Protein AF-A2FAK1-F1 (afdb_monomer)

Sequence (398 aa):
MYSIVTTWLQRSRELENILRLFNIGQYENVYQNITFQIQNNGYANTSINHIYIRAKAALETSHSRDAIADLTYIMNNNTKFDQKYIRALRAQAYLNIGDVQNATNDAYLAKLPLSFFKSVKKAICLLSLNSHDQFTIERLLKICPESTQALMAAAIYFRKQNNPRMFYRYARGALEYEPYNANIVTELVNFHVCNEEFDEARKLLINSHMNTSENVSDAMIEDFDPQVCYESDKLVQNYEVDKMIQMKEQGYVDEAFLGLTELARKGNPRAFYERAKLFLESNCEECAKSDLKRSKGFNDSNIIISQLKMKTPCQILELASKCSRSSALNAFRKLAREWHPDRFHTPLAKYIAEKKMRKINKAMEEIDLEPFDSLFGNGEDSWLVDEDGAHIMRIQIF

pLDDT: mean 87.21, std 15.67, range [30.09, 98.56]

Radius of gyration: 37.9 Å; Cα contacts (8 Å, |Δi|>4): 441; chains: 1; bounding box: 107×45×95 Å

Secondary structure (DSSP, 8-state):
-HHHHHHHHHHHHHHHHHHHHHHTT-HHHHHHHHHHHHHHH-GGGS-HHHHHHHHHHHHHTT-HHHHHHHHHHHHHH-SSS-HHHHHHHHHHHHHHTT-HHHHHHHHHHHT--HHHHHHHHHHHHHHT-S---HHHHHHHHHH-TT-HHHHHHHHHHHHHTT-HHHHHHHHHHHHHH-TT-HHHHHHHHHHHHTTT-HHHHHHHHHHTT----HHHHHHHHHT--GGG-TTHHHHHHHHHHHHHHHHHHTT-HHHHHHHHHHHHHTT-HHHHHHHHHHHHHTT-HHHHHHHHTT-TT-THHHHHHHHSPPPPHHHHTTS-SS--HHHHHHHHHHHHHHS-GGG--SHHHHHHHHHHHHHHHHHHHHHHTS-STTT--S--------TT----------

Nearest PDB structures (foldseek):
  7y4i-assembly1_B  TM=2.564E-01  e=5.927E-03  Arabidopsis thaliana
  8dth-assembly1_A  TM=2.763E-01  e=3.456E-02  Arabidopsis thaliana
  5bnw-assembly1_A  TM=3.246E-01  e=4.419E-02  Homo sapiens
  8h6e-assembly1_4G  TM=1.969E-01  e=1.641E-01  Homo sapiens
  8h6j-assembly1_4G  TM=2.175E-01  e=2.374E-01  Homo sapiens

Structure (mmCIF, N/CA/C/O backbone):
data_AF-A2FAK1-F1
#
_entry.id   AF-A2FAK1-F1
#
loop_
_atom_site.group_PDB
_atom_site.id
_atom_site.type_symbol
_atom_site.label_atom_id
_atom_site.label_alt_id
_atom_site.label_comp_id
_atom_site.label_asym_id
_atom_site.label_entity_id
_atom_site.label_seq_id
_atom_site.pdbx_PDB_ins_code
_atom_site.Cartn_x
_atom_site.Cartn_y
_atom_site.Cartn_z
_atom_site.occupancy
_atom_site.B_iso_or_equiv
_atom_site.auth_seq_id
_atom_site.auth_comp_id
_atom_site.auth_asym_id
_atom_site.auth_atom_id
_atom_site.pdbx_PDB_model_num
ATOM 1 N N . MET A 1 1 ? 51.914 -12.399 -25.451 1.00 68.12 1 MET A N 1
ATOM 2 C CA . MET A 1 1 ? 51.028 -13.025 -26.461 1.00 68.12 1 MET A CA 1
ATOM 3 C C . MET A 1 1 ? 50.038 -14.009 -25.826 1.00 68.12 1 MET A C 1
ATOM 5 O O . MET A 1 1 ? 48.848 -13.816 -26.021 1.00 68.12 1 MET A O 1
ATOM 9 N N . TYR A 1 2 ? 50.476 -14.959 -24.983 1.00 73.00 2 TYR A N 1
ATOM 10 C CA . TYR A 1 2 ? 49.582 -15.901 -24.272 1.00 73.00 2 TYR A CA 1
ATOM 11 C C . TYR A 1 2 ? 48.443 -15.239 -23.464 1.00 73.00 2 TYR A C 1
ATOM 13 O O . TYR A 1 2 ? 47.291 -15.612 -23.646 1.00 73.00 2 TYR A O 1
ATOM 21 N N . SER A 1 3 ? 48.729 -14.205 -22.661 1.00 77.62 3 SER A N 1
ATOM 22 C CA . SER A 1 3 ? 47.716 -13.499 -21.840 1.00 77.62 3 SER A CA 1
ATOM 23 C C . SER A 1 3 ? 46.600 -12.813 -22.659 1.00 77.62 3 SER A C 1
ATOM 25 O O . SER A 1 3 ? 45.439 -12.770 -22.251 1.00 77.62 3 SER A O 1
ATOM 27 N N . ILE A 1 4 ? 46.911 -12.332 -23.867 1.00 77.06 4 ILE A N 1
ATOM 28 C CA . ILE A 1 4 ? 45.927 -11.675 -24.744 1.00 77.06 4 ILE A CA 1
ATOM 29 C C . ILE A 1 4 ? 44.977 -12.716 -25.354 1.00 77.06 4 ILE A C 1
ATOM 31 O O . ILE A 1 4 ? 43.766 -12.503 -25.400 1.00 77.06 4 ILE A O 1
ATOM 35 N N . VAL A 1 5 ? 45.513 -13.868 -25.772 1.00 73.56 5 VAL A N 1
ATOM 36 C CA . VAL A 1 5 ? 44.729 -14.961 -26.369 1.00 73.56 5 VAL A CA 1
ATOM 37 C C . VAL A 1 5 ? 43.803 -15.607 -25.336 1.00 73.56 5 VAL A C 1
ATOM 39 O O . VAL A 1 5 ? 42.637 -15.858 -25.640 1.00 73.56 5 VAL A O 1
ATOM 42 N N . THR A 1 6 ? 44.270 -15.811 -24.099 1.00 77.31 6 THR A N 1
ATOM 43 C CA . THR A 1 6 ? 43.429 -16.351 -23.018 1.00 77.31 6 THR A CA 1
ATOM 44 C C . THR A 1 6 ? 42.284 -15.405 -22.666 1.00 77.31 6 THR A C 1
ATOM 46 O O . THR A 1 6 ? 41.150 -15.854 -22.523 1.00 77.31 6 THR A O 1
ATOM 49 N N . THR A 1 7 ? 42.545 -14.094 -22.621 1.00 77.50 7 THR A N 1
ATOM 50 C CA . THR A 1 7 ? 41.518 -13.076 -22.339 1.00 77.50 7 THR A CA 1
ATOM 51 C C . THR A 1 7 ? 40.454 -13.021 -23.440 1.00 77.50 7 THR A C 1
ATOM 53 O O . THR A 1 7 ? 39.262 -12.902 -23.156 1.00 77.50 7 THR A O 1
ATOM 56 N N . TRP A 1 8 ? 40.856 -13.142 -24.708 1.00 74.69 8 TRP A N 1
ATOM 57 C CA . TRP A 1 8 ? 39.917 -13.151 -25.832 1.00 74.69 8 TRP A CA 1
ATOM 58 C C . TRP A 1 8 ? 39.036 -14.409 -25.846 1.00 74.69 8 TRP A C 1
ATOM 60 O O . TRP A 1 8 ? 37.815 -14.303 -25.965 1.00 74.69 8 TRP A O 1
ATOM 70 N N . LEU A 1 9 ? 39.632 -15.593 -25.654 1.00 76.25 9 LEU A N 1
ATOM 71 C CA . LEU A 1 9 ? 38.893 -16.860 -25.589 1.00 76.25 9 LEU A CA 1
ATOM 72 C C . LEU A 1 9 ? 37.902 -16.888 -24.422 1.00 76.25 9 LEU A C 1
ATOM 74 O O . LEU A 1 9 ? 36.781 -17.372 -24.579 1.00 76.25 9 LEU A O 1
ATOM 78 N N . GLN A 1 10 ? 38.292 -16.341 -23.269 1.00 83.12 10 GLN A N 1
ATOM 79 C CA . GLN A 1 10 ? 37.410 -16.235 -22.113 1.00 83.12 10 GLN A CA 1
ATOM 80 C C . GLN A 1 10 ? 36.200 -15.337 -22.410 1.00 83.12 10 GLN A C 1
ATOM 82 O O . GLN A 1 10 ? 35.065 -15.770 -22.221 1.00 83.12 10 GLN A O 1
ATOM 87 N N . ARG A 1 11 ? 36.420 -14.146 -22.985 1.00 82.25 11 ARG A N 1
ATOM 88 C CA . ARG A 1 11 ? 35.334 -13.230 -23.380 1.00 82.25 11 ARG A CA 1
ATOM 89 C C . ARG A 1 11 ? 34.383 -13.838 -24.414 1.00 82.25 11 ARG A C 1
ATOM 91 O O . ARG A 1 11 ? 33.184 -13.573 -24.374 1.00 82.25 11 ARG A O 1
ATOM 98 N N . SER A 1 12 ? 34.898 -14.656 -25.333 1.00 84.31 12 SER A N 1
ATOM 99 C CA . SER A 1 12 ? 34.063 -15.361 -26.313 1.00 84.31 12 SER A CA 1
ATOM 100 C C . SER A 1 12 ? 33.145 -16.389 -25.647 1.00 84.31 12 SER A C 1
ATOM 102 O O . SER A 1 12 ? 31.968 -16.461 -25.990 1.00 84.31 12 SER A O 1
ATOM 104 N N . ARG A 1 13 ? 33.660 -17.158 -24.677 1.00 90.75 13 ARG A N 1
ATOM 105 C CA . ARG A 1 13 ? 32.866 -18.147 -23.927 1.00 90.75 13 ARG A CA 1
ATOM 106 C C . ARG A 1 13 ? 31.824 -17.493 -23.024 1.00 90.75 13 ARG A C 1
ATOM 108 O O . ARG A 1 13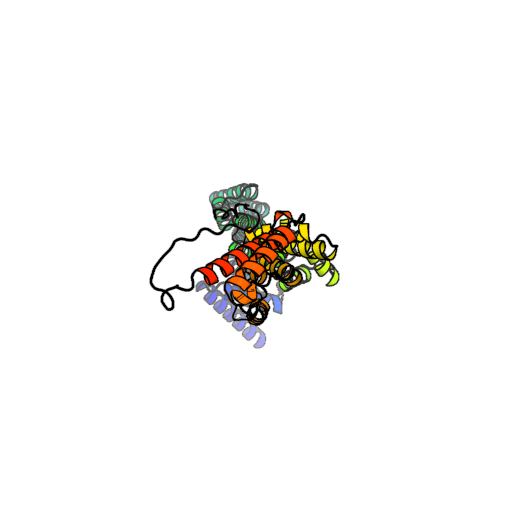 ? 30.713 -17.997 -22.911 1.00 90.75 13 ARG A O 1
ATOM 115 N N . GLU A 1 14 ? 32.166 -16.372 -22.394 1.00 92.12 14 GLU A N 1
ATOM 116 C CA . GLU A 1 14 ? 31.226 -15.603 -21.568 1.00 92.12 14 GLU A CA 1
ATOM 117 C C . GLU A 1 14 ? 30.035 -15.105 -22.395 1.00 92.12 14 GLU A C 1
ATOM 119 O O . GLU A 1 14 ? 28.887 -15.319 -22.001 1.00 92.12 14 GLU A O 1
ATOM 124 N N . LEU A 1 15 ? 30.289 -14.536 -23.580 1.00 92.19 15 LEU A N 1
ATOM 125 C CA . LEU A 1 15 ? 29.224 -14.096 -24.483 1.00 92.19 15 LEU A CA 1
ATOM 126 C C . LEU A 1 15 ? 28.342 -15.266 -24.947 1.00 92.19 15 LEU A C 1
ATOM 128 O O . LEU A 1 15 ? 27.122 -15.129 -24.998 1.00 92.19 15 LEU A O 1
ATOM 132 N N . GLU A 1 16 ? 28.937 -16.416 -25.267 1.00 94.62 16 GLU A N 1
ATOM 133 C CA . GLU A 1 16 ? 28.199 -17.616 -25.675 1.00 94.62 16 GLU A CA 1
ATOM 134 C C . GLU A 1 16 ? 27.294 -18.141 -24.550 1.00 94.62 16 GLU A C 1
ATOM 136 O O . GLU A 1 16 ? 26.124 -18.447 -24.785 1.00 94.62 16 GLU A O 1
ATOM 141 N N . ASN A 1 17 ? 27.792 -18.162 -23.311 1.00 95.62 17 ASN A N 1
ATOM 142 C CA . ASN A 1 17 ? 26.999 -18.531 -22.140 1.00 95.62 17 ASN A CA 1
ATOM 143 C C . ASN A 1 17 ? 25.834 -17.560 -21.911 1.00 95.62 17 ASN A C 1
ATOM 145 O O . ASN A 1 17 ? 24.709 -17.998 -21.675 1.00 95.62 17 ASN A O 1
ATOM 149 N N . ILE A 1 18 ? 26.076 -16.253 -22.026 1.00 96.75 18 ILE A N 1
ATOM 150 C CA . ILE A 1 18 ? 25.037 -15.224 -21.898 1.00 96.75 18 ILE A CA 1
ATOM 151 C C . ILE A 1 18 ? 23.968 -15.385 -22.982 1.00 96.75 18 ILE A C 1
ATOM 153 O O . ILE A 1 18 ? 22.776 -15.364 -22.679 1.00 96.75 18 ILE A O 1
ATOM 157 N N . LEU A 1 19 ? 24.372 -15.599 -24.237 1.00 96.94 19 LEU A N 1
ATOM 158 C CA . LEU A 1 19 ? 23.443 -15.840 -25.341 1.00 96.94 19 LEU A CA 1
ATOM 159 C C . LEU A 1 19 ? 22.645 -17.129 -25.138 1.00 96.94 19 LEU A C 1
ATOM 161 O O . LEU A 1 19 ? 21.451 -17.163 -25.428 1.00 96.94 19 LEU A O 1
ATOM 165 N N . ARG A 1 20 ? 23.272 -18.177 -24.596 1.00 97.44 20 ARG A N 1
ATOM 166 C CA . ARG A 1 20 ? 22.578 -19.414 -24.234 1.00 97.44 20 ARG A CA 1
ATOM 167 C C . ARG A 1 20 ? 21.503 -19.155 -23.182 1.00 97.44 20 ARG A C 1
ATOM 169 O O . ARG A 1 20 ? 20.377 -19.593 -23.389 1.00 97.44 20 ARG A O 1
ATOM 176 N N . LEU A 1 21 ? 21.828 -18.439 -22.101 1.00 97.69 21 LEU A N 1
ATOM 177 C CA . LEU A 1 21 ? 20.867 -18.060 -21.055 1.00 97.69 21 LEU A CA 1
ATOM 178 C C . LEU A 1 21 ? 19.718 -17.213 -21.621 1.00 97.69 21 LEU A C 1
ATOM 180 O O . LEU A 1 21 ? 18.555 -17.455 -21.305 1.00 97.69 21 LEU A O 1
ATOM 184 N N . PHE A 1 22 ? 20.037 -16.271 -22.509 1.00 97.62 22 PHE A N 1
ATOM 185 C CA . PHE A 1 22 ? 19.045 -15.432 -23.175 1.00 97.62 22 PHE A CA 1
ATOM 186 C C . PHE A 1 22 ? 18.087 -16.268 -24.034 1.00 97.62 22 PHE A C 1
ATOM 188 O O . PHE A 1 22 ? 16.873 -16.127 -23.931 1.00 97.62 22 PHE A O 1
ATOM 195 N N . ASN A 1 23 ? 18.616 -17.196 -24.835 1.00 97.38 23 ASN A N 1
ATOM 196 C CA . ASN A 1 23 ? 17.819 -18.031 -25.737 1.00 97.38 23 ASN A CA 1
ATOM 197 C C . ASN A 1 23 ? 16.907 -19.031 -25.007 1.00 97.38 23 ASN A C 1
ATOM 199 O O . ASN A 1 23 ? 15.889 -19.429 -25.564 1.00 97.38 23 ASN A O 1
ATOM 203 N N . ILE A 1 24 ? 17.244 -19.433 -23.775 1.00 97.81 24 ILE A N 1
ATOM 204 C CA . ILE A 1 24 ? 16.367 -20.266 -22.930 1.00 97.81 24 ILE A CA 1
ATOM 205 C C . ILE A 1 24 ? 15.381 -19.438 -22.086 1.00 97.81 24 ILE A C 1
ATOM 207 O O . ILE A 1 24 ? 14.709 -19.994 -21.220 1.00 97.81 24 ILE A O 1
ATOM 211 N N . GLY A 1 25 ? 15.304 -18.121 -22.306 1.00 97.38 25 GLY A N 1
ATOM 212 C CA . GLY A 1 25 ? 14.372 -17.228 -21.616 1.00 97.38 25 GLY A CA 1
ATOM 213 C C . 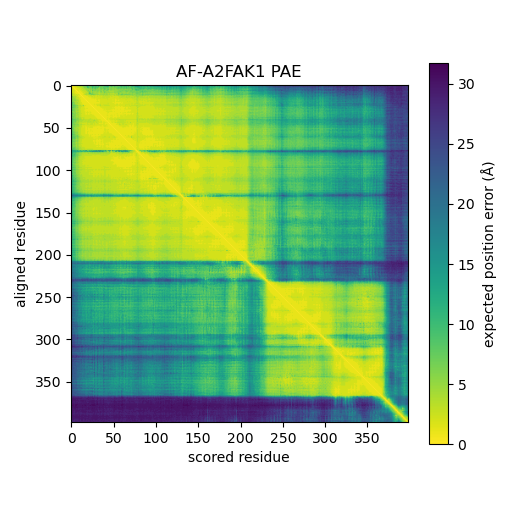GLY A 1 25 ? 14.768 -16.862 -20.184 1.00 97.38 25 GLY A C 1
ATOM 214 O O . GLY A 1 25 ? 13.944 -16.331 -19.444 1.00 97.38 25 GLY A O 1
ATOM 215 N N . GLN A 1 26 ? 16.013 -17.112 -19.761 1.00 97.81 26 GLN A N 1
ATOM 216 C CA . GLN A 1 26 ? 16.502 -16.707 -18.436 1.00 97.81 26 GLN A CA 1
ATOM 217 C C . GLN A 1 26 ? 16.946 -15.237 -18.429 1.00 97.81 26 GLN A C 1
ATOM 219 O O . GLN A 1 26 ? 18.097 -14.916 -18.128 1.00 97.81 26 GLN A O 1
ATOM 224 N N . TYR A 1 27 ? 16.027 -14.336 -18.780 1.00 98.12 27 TYR A N 1
ATOM 225 C CA . TYR A 1 27 ? 16.317 -12.912 -18.952 1.00 98.12 27 TYR A CA 1
ATOM 226 C C . TYR A 1 27 ? 16.813 -12.247 -17.666 1.00 98.12 27 TYR A C 1
ATOM 228 O O . TYR A 1 27 ? 17.760 -11.472 -17.726 1.00 98.12 27 TYR A O 1
ATOM 236 N N . GLU A 1 28 ? 16.267 -12.611 -16.504 1.00 97.75 28 GLU A N 1
ATOM 237 C CA . GLU A 1 28 ? 16.683 -12.031 -15.219 1.00 97.75 28 GLU A CA 1
ATOM 238 C C . GLU A 1 28 ? 18.139 -12.377 -14.878 1.00 97.75 28 GLU A C 1
ATOM 240 O O . GLU A 1 28 ? 18.936 -11.499 -14.559 1.00 97.75 28 GLU A O 1
ATOM 245 N N . ASN A 1 29 ? 18.540 -13.638 -15.072 1.00 97.25 29 ASN A N 1
ATOM 246 C CA . ASN A 1 29 ? 19.929 -14.060 -14.871 1.00 97.25 29 ASN A CA 1
ATOM 247 C C . ASN A 1 29 ? 20.877 -13.345 -15.842 1.00 97.25 29 ASN A C 1
ATOM 249 O O . ASN A 1 29 ? 21.994 -12.982 -15.478 1.00 97.25 29 ASN A O 1
ATOM 253 N N . VAL A 1 30 ? 20.450 -13.141 -17.093 1.00 98.25 30 VAL A N 1
ATOM 254 C CA . VAL A 1 30 ? 21.226 -12.380 -18.081 1.00 98.25 30 VAL A CA 1
ATOM 255 C C . VAL A 1 30 ? 21.376 -10.924 -17.648 1.00 98.25 30 VAL A C 1
ATOM 257 O O . VAL A 1 30 ? 22.490 -10.398 -17.660 1.00 98.25 30 VAL A O 1
ATOM 260 N N . TYR A 1 31 ? 20.274 -10.293 -17.244 1.00 98.19 31 TYR A N 1
ATOM 261 C CA . TYR A 1 31 ? 20.242 -8.915 -16.779 1.00 98.19 31 TYR A CA 1
ATOM 262 C C . TYR A 1 31 ? 21.195 -8.710 -15.593 1.00 98.19 31 TYR A C 1
ATOM 264 O O . TYR A 1 31 ? 22.103 -7.881 -15.675 1.00 98.19 31 TYR A O 1
ATOM 272 N N . GLN A 1 32 ? 21.075 -9.531 -14.547 1.00 97.38 32 GLN A N 1
ATOM 273 C CA . GLN A 1 32 ? 21.908 -9.448 -13.343 1.00 97.38 32 GLN A CA 1
ATOM 274 C C . GLN A 1 32 ? 23.396 -9.677 -13.635 1.00 97.38 32 GLN A C 1
ATOM 276 O O . GLN A 1 32 ? 24.237 -8.895 -13.188 1.00 97.38 32 GLN A O 1
ATOM 281 N N . ASN A 1 33 ? 23.734 -10.696 -14.436 1.00 96.94 33 ASN A N 1
ATOM 282 C CA . ASN A 1 33 ? 25.125 -10.995 -14.791 1.00 96.94 33 ASN A CA 1
ATOM 283 C C . ASN A 1 33 ? 25.802 -9.816 -15.502 1.00 96.94 33 ASN A C 1
ATOM 285 O O . ASN A 1 33 ? 26.926 -9.444 -15.162 1.00 96.94 33 ASN A O 1
ATOM 289 N N . ILE A 1 34 ? 25.126 -9.209 -16.481 1.00 97.62 34 ILE A N 1
ATOM 290 C CA . ILE A 1 34 ? 25.705 -8.089 -17.232 1.00 97.62 34 ILE A CA 1
ATOM 291 C C . ILE A 1 34 ? 25.702 -6.809 -16.387 1.00 97.62 34 ILE A C 1
ATOM 293 O O . ILE A 1 34 ? 26.657 -6.037 -16.453 1.00 97.62 34 ILE A O 1
ATOM 297 N N . THR A 1 35 ? 24.689 -6.594 -15.543 1.00 97.69 35 THR A N 1
ATOM 298 C CA . THR A 1 35 ? 24.685 -5.485 -14.578 1.00 97.69 35 THR A CA 1
ATOM 299 C C . THR A 1 35 ? 25.882 -5.556 -13.637 1.00 97.69 35 THR A C 1
ATOM 301 O O . THR A 1 35 ? 26.578 -4.554 -13.484 1.00 97.69 35 THR A O 1
ATOM 304 N N . PHE A 1 36 ? 26.202 -6.735 -13.100 1.00 96.56 36 PHE A N 1
ATOM 305 C CA . PHE A 1 36 ? 27.395 -6.932 -12.276 1.00 96.56 36 PHE A CA 1
ATOM 306 C C . PHE A 1 36 ? 28.692 -6.620 -13.043 1.00 96.56 36 PHE A C 1
ATOM 308 O O . PHE A 1 36 ? 29.589 -5.956 -12.521 1.00 96.56 36 PHE A O 1
ATOM 315 N N . GLN A 1 37 ? 28.793 -7.029 -14.313 1.00 95.75 37 GLN A N 1
ATOM 316 C CA . GLN A 1 37 ? 29.945 -6.681 -15.157 1.00 95.75 37 GLN A CA 1
ATOM 317 C C . GLN A 1 37 ? 30.082 -5.167 -15.365 1.00 95.75 37 GLN A C 1
ATOM 319 O O . GLN A 1 37 ? 31.194 -4.641 -15.291 1.00 95.75 37 GLN A O 1
ATOM 324 N N . ILE A 1 38 ? 28.971 -4.467 -15.604 1.00 96.50 38 ILE A N 1
ATOM 325 C CA . ILE A 1 38 ? 28.954 -3.012 -15.801 1.00 96.50 38 ILE A CA 1
ATOM 326 C C . ILE A 1 38 ? 29.297 -2.278 -14.505 1.00 96.50 38 ILE A C 1
ATOM 328 O O . ILE A 1 38 ? 30.027 -1.294 -14.558 1.00 96.50 38 ILE A O 1
ATOM 332 N N . GLN A 1 39 ? 28.840 -2.760 -13.350 1.00 96.56 39 GLN A N 1
ATOM 333 C CA . GLN A 1 39 ? 29.197 -2.189 -12.048 1.00 96.56 39 GLN A CA 1
ATOM 334 C C . GLN A 1 39 ? 30.699 -2.317 -11.758 1.00 96.56 39 GLN A C 1
ATOM 336 O O . GLN A 1 39 ? 31.312 -1.357 -11.299 1.00 96.56 39 GLN A O 1
ATOM 341 N N . ASN A 1 40 ? 31.310 -3.461 -12.082 1.00 96.44 40 ASN A N 1
ATOM 342 C CA . ASN A 1 40 ? 32.732 -3.695 -11.810 1.00 96.44 40 ASN A CA 1
ATOM 343 C C . ASN A 1 40 ? 33.669 -3.010 -12.810 1.00 96.44 40 ASN A C 1
ATOM 345 O O . ASN A 1 40 ? 34.734 -2.527 -12.433 1.00 96.44 40 ASN A O 1
ATOM 349 N N . ASN A 1 41 ? 33.297 -2.989 -14.091 1.00 95.56 41 ASN A N 1
ATOM 350 C CA . ASN A 1 41 ? 34.186 -2.528 -15.159 1.00 95.56 41 ASN A CA 1
ATOM 351 C C . ASN A 1 41 ? 33.823 -1.130 -15.683 1.00 95.56 41 ASN A C 1
ATOM 353 O O . ASN A 1 41 ? 34.650 -0.480 -16.322 1.00 95.56 41 ASN A O 1
ATOM 357 N N . GLY A 1 42 ? 32.598 -0.663 -15.449 1.00 96.56 42 GLY A N 1
ATOM 358 C CA . GLY A 1 42 ? 32.023 0.521 -16.082 1.00 96.56 42 GLY A CA 1
ATOM 359 C C . GLY A 1 42 ? 31.503 0.257 -17.502 1.00 96.56 42 GLY A C 1
ATOM 360 O O . GLY A 1 42 ? 31.879 -0.709 -18.175 1.00 96.56 42 GLY A O 1
ATOM 361 N N . TYR A 1 43 ? 30.652 1.163 -17.994 1.00 95.38 43 TYR A N 1
ATOM 362 C CA . TYR A 1 43 ? 30.077 1.091 -19.346 1.00 95.38 43 TYR A CA 1
ATOM 363 C C . TYR A 1 43 ? 31.147 1.078 -20.445 1.00 95.38 43 TYR A C 1
ATOM 365 O O . TYR A 1 43 ? 31.085 0.250 -21.346 1.00 95.38 43 TYR A O 1
ATOM 373 N N . ALA A 1 44 ? 32.160 1.948 -20.343 1.00 94.19 44 ALA A N 1
ATOM 374 C CA . ALA A 1 44 ? 33.199 2.108 -21.366 1.00 94.19 44 ALA A CA 1
ATOM 375 C C . ALA A 1 44 ? 34.053 0.850 -21.590 1.00 94.19 44 ALA A C 1
ATOM 377 O O . ALA A 1 44 ? 34.563 0.636 -22.688 1.00 94.19 44 ALA A O 1
ATOM 378 N N . ASN A 1 45 ? 34.190 0.010 -20.562 1.00 94.19 45 ASN A N 1
ATOM 379 C CA . ASN A 1 45 ? 34.981 -1.217 -20.627 1.00 94.19 45 ASN A CA 1
ATOM 380 C C . ASN A 1 45 ? 34.124 -2.463 -20.890 1.00 94.19 45 ASN A C 1
ATOM 382 O O . ASN A 1 45 ? 34.665 -3.552 -21.095 1.00 94.19 45 ASN A O 1
ATOM 386 N N . THR A 1 46 ? 32.798 -2.317 -20.900 1.00 94.81 46 THR A N 1
ATOM 387 C CA . THR A 1 46 ? 31.872 -3.410 -21.193 1.00 94.81 46 THR A CA 1
ATOM 388 C C . THR A 1 46 ? 31.619 -3.475 -22.696 1.00 94.81 46 THR A C 1
ATOM 390 O O . THR A 1 46 ? 31.390 -2.469 -23.362 1.00 94.81 46 THR A O 1
ATOM 393 N N . SER A 1 47 ? 31.661 -4.680 -23.266 1.00 94.75 47 SER A N 1
ATOM 394 C CA . SER A 1 47 ? 31.410 -4.862 -24.699 1.00 94.75 47 SER A CA 1
ATOM 395 C C . SER A 1 47 ? 29.995 -4.409 -25.071 1.00 94.75 47 SER A C 1
ATOM 397 O O . SER A 1 47 ? 29.019 -4.789 -24.427 1.00 94.75 47 SER A O 1
ATOM 399 N N . ILE A 1 48 ? 29.873 -3.656 -26.167 1.00 95.75 48 ILE A N 1
ATOM 400 C CA . ILE A 1 48 ? 28.594 -3.095 -26.633 1.00 95.75 48 ILE A CA 1
ATOM 401 C C . ILE A 1 48 ? 27.552 -4.194 -26.904 1.00 95.75 48 ILE A C 1
ATOM 403 O O . ILE A 1 48 ? 26.362 -3.980 -26.696 1.00 95.75 48 ILE A O 1
ATOM 407 N N . ASN A 1 49 ? 27.986 -5.399 -27.290 1.00 95.06 49 ASN A N 1
ATOM 408 C CA . ASN A 1 49 ? 27.085 -6.544 -27.448 1.00 95.06 49 ASN A CA 1
ATOM 409 C C . ASN A 1 49 ? 26.464 -6.985 -26.114 1.00 95.06 49 ASN A C 1
ATOM 411 O O . ASN A 1 49 ? 25.296 -7.356 -26.096 1.00 95.06 49 ASN A O 1
ATOM 415 N N . HIS A 1 50 ? 27.211 -6.920 -25.008 1.00 96.06 50 HIS A N 1
ATOM 416 C CA . HIS A 1 50 ? 26.676 -7.235 -23.681 1.00 96.06 50 HIS A CA 1
ATOM 417 C C . HIS A 1 50 ? 25.656 -6.178 -23.260 1.00 96.06 50 HIS A C 1
ATOM 419 O O . HIS A 1 50 ? 24.554 -6.532 -22.862 1.00 96.06 50 HIS A O 1
ATOM 425 N N . ILE A 1 51 ? 25.970 -4.892 -23.446 1.00 97.25 51 ILE A N 1
ATOM 426 C CA . ILE A 1 51 ? 25.041 -3.784 -23.161 1.00 97.25 51 ILE A CA 1
ATOM 427 C C . ILE A 1 51 ? 23.746 -3.944 -23.974 1.00 97.25 51 ILE A C 1
ATOM 429 O O . ILE A 1 51 ? 22.649 -3.810 -23.445 1.00 97.25 51 ILE A O 1
ATOM 433 N N . TYR A 1 52 ? 23.854 -4.320 -25.250 1.00 97.69 52 TYR A N 1
ATOM 434 C CA . TYR A 1 52 ? 22.690 -4.576 -26.099 1.00 97.69 52 TYR A CA 1
ATOM 435 C C . TYR A 1 52 ? 21.856 -5.774 -25.625 1.00 97.69 52 TYR A C 1
ATOM 437 O O . TYR A 1 52 ? 20.630 -5.686 -25.577 1.00 97.69 52 TYR A O 1
ATOM 445 N N . ILE A 1 53 ? 22.495 -6.886 -25.248 1.00 97.62 53 ILE A N 1
ATOM 446 C CA . ILE A 1 53 ? 21.790 -8.053 -24.700 1.00 97.62 53 ILE A CA 1
ATOM 447 C C . ILE A 1 53 ? 21.117 -7.697 -23.369 1.00 97.62 53 ILE A C 1
ATOM 449 O O . ILE A 1 53 ? 19.967 -8.084 -23.158 1.00 97.62 53 ILE A O 1
ATOM 453 N N . ARG A 1 54 ? 21.786 -6.917 -22.509 1.00 97.94 54 ARG A N 1
ATOM 454 C CA . ARG A 1 54 ? 21.209 -6.430 -21.254 1.00 97.94 54 ARG A CA 1
ATOM 455 C C . ARG A 1 54 ? 19.980 -5.573 -21.505 1.00 97.94 54 ARG A C 1
ATOM 457 O O . ARG A 1 54 ? 18.962 -5.841 -20.886 1.00 97.94 54 ARG A O 1
ATOM 464 N N . ALA A 1 55 ? 20.028 -4.639 -22.453 1.00 98.31 55 ALA A N 1
ATOM 465 C CA . ALA A 1 55 ? 18.876 -3.810 -22.800 1.00 98.31 55 ALA A CA 1
ATOM 466 C C . ALA A 1 55 ? 17.651 -4.642 -23.207 1.00 98.31 55 ALA A C 1
ATOM 468 O O . ALA A 1 55 ? 16.526 -4.341 -22.813 1.00 98.31 55 ALA A O 1
ATOM 469 N N . LYS A 1 56 ? 17.862 -5.708 -23.991 1.00 98.25 56 LYS A N 1
ATOM 470 C CA . LYS A 1 56 ? 16.777 -6.616 -24.385 1.00 98.25 56 LYS A CA 1
ATOM 471 C C . LYS A 1 56 ? 16.258 -7.424 -23.202 1.00 98.25 56 LYS A C 1
ATOM 473 O O . LYS A 1 56 ? 15.053 -7.555 -23.064 1.00 98.25 56 LYS A O 1
ATOM 478 N N . ALA A 1 57 ? 17.147 -7.942 -22.356 1.00 98.19 57 ALA A N 1
ATOM 479 C CA . ALA A 1 57 ? 16.748 -8.666 -21.154 1.00 98.19 57 ALA A CA 1
ATOM 480 C C . ALA A 1 57 ? 15.965 -7.761 -20.186 1.00 98.19 57 ALA A C 1
ATOM 482 O O . ALA A 1 57 ? 14.926 -8.167 -19.685 1.00 98.19 57 ALA A O 1
ATOM 483 N N . ALA A 1 58 ? 16.411 -6.516 -20.014 1.00 98.06 58 ALA A N 1
ATOM 484 C CA . ALA A 1 58 ? 15.775 -5.502 -19.182 1.00 98.06 58 ALA A CA 1
ATOM 485 C C . ALA A 1 58 ? 14.342 -5.173 -19.641 1.00 98.06 58 ALA A C 1
ATOM 487 O O . ALA A 1 58 ? 13.451 -5.021 -18.810 1.00 98.06 58 ALA A O 1
ATOM 488 N N . LEU A 1 59 ? 14.090 -5.125 -20.955 1.00 97.81 59 LEU A N 1
ATOM 489 C CA . LEU A 1 59 ? 12.736 -4.965 -21.503 1.00 97.81 59 LEU A CA 1
ATOM 490 C C . LEU A 1 59 ? 11.800 -6.134 -21.157 1.00 97.81 59 LEU A C 1
ATOM 492 O O . LEU A 1 59 ? 10.608 -5.913 -20.960 1.00 97.81 59 LEU A O 1
ATOM 496 N N . GLU A 1 60 ? 12.324 -7.357 -21.078 1.00 97.81 60 GLU A N 1
ATOM 497 C CA . GLU A 1 60 ? 11.543 -8.552 -20.726 1.00 97.81 60 GLU A CA 1
ATOM 498 C C . GLU A 1 60 ? 11.319 -8.683 -19.208 1.00 97.81 60 GLU A C 1
ATOM 500 O O . GLU A 1 60 ? 10.361 -9.323 -18.778 1.00 97.81 60 GLU A O 1
ATOM 505 N N . THR A 1 61 ? 12.177 -8.072 -18.382 1.00 96.56 61 THR A N 1
ATOM 506 C CA . THR A 1 61 ? 12.123 -8.170 -16.912 1.00 96.56 61 THR A CA 1
ATOM 507 C C . THR A 1 61 ? 11.613 -6.912 -16.211 1.00 96.56 61 THR A C 1
ATOM 509 O O . THR A 1 61 ? 11.766 -6.781 -15.005 1.00 96.56 61 THR A O 1
ATOM 512 N N . SER A 1 62 ? 10.942 -6.011 -16.933 1.00 96.25 62 SER A N 1
ATOM 513 C CA . SER A 1 62 ? 10.361 -4.767 -16.388 1.00 96.25 62 SER A CA 1
ATOM 514 C C . SER A 1 62 ? 11.382 -3.766 -15.813 1.00 96.25 62 SER A C 1
ATOM 516 O O . SER A 1 62 ? 11.106 -3.076 -14.830 1.00 96.25 62 SER A O 1
ATOM 518 N N . HIS A 1 63 ? 12.561 -3.684 -16.441 1.00 97.06 63 HIS A N 1
ATOM 519 C CA . HIS A 1 63 ? 13.629 -2.720 -16.147 1.00 97.06 63 HIS A CA 1
ATOM 520 C C . HIS A 1 63 ? 13.790 -1.715 -17.304 1.00 97.06 63 HIS A C 1
ATOM 522 O O . HIS A 1 63 ? 14.886 -1.495 -17.834 1.00 97.06 63 HIS A O 1
ATOM 528 N N . SER A 1 64 ? 12.695 -1.092 -17.753 1.00 98.00 64 SER A N 1
ATOM 529 C CA . SER A 1 64 ? 12.708 -0.268 -18.972 1.00 98.00 64 SER A CA 1
ATOM 530 C C . SER A 1 64 ? 13.617 0.963 -18.868 1.00 98.00 64 SER A C 1
ATOM 532 O O . SER A 1 64 ? 14.144 1.422 -19.881 1.00 98.00 64 SER A O 1
ATOM 534 N N . ARG A 1 65 ? 13.874 1.488 -17.662 1.00 97.38 65 ARG A N 1
ATOM 535 C CA . ARG A 1 65 ? 14.809 2.612 -17.456 1.00 97.38 65 ARG A CA 1
ATOM 536 C C . ARG A 1 65 ? 16.258 2.243 -17.767 1.00 97.38 65 ARG A C 1
ATOM 538 O O . ARG A 1 65 ? 16.941 3.004 -18.454 1.00 97.38 65 ARG A O 1
ATOM 545 N N . ASP A 1 66 ? 16.696 1.066 -17.334 1.00 97.31 66 ASP A N 1
ATOM 546 C CA . ASP A 1 66 ? 18.037 0.561 -17.638 1.00 97.31 66 ASP A CA 1
ATOM 547 C C . ASP A 1 66 ? 18.172 0.259 -19.132 1.00 97.31 66 ASP A C 1
ATOM 549 O O . ASP A 1 66 ? 19.173 0.622 -19.753 1.00 97.31 66 ASP A O 1
ATOM 553 N N . ALA A 1 67 ? 17.116 -0.283 -19.751 1.00 98.31 67 ALA A N 1
ATOM 554 C CA . ALA A 1 67 ? 17.063 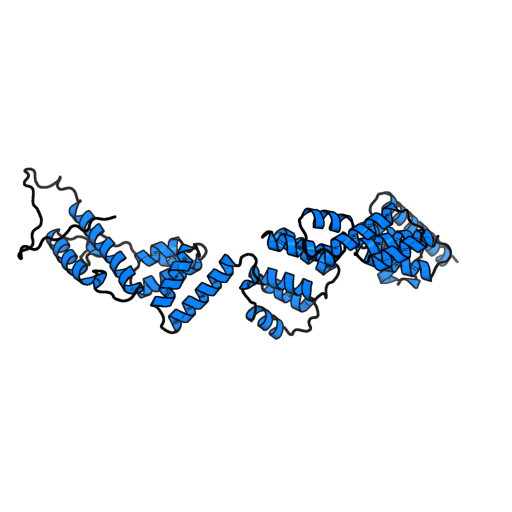-0.449 -21.201 1.00 98.31 67 ALA A CA 1
ATOM 555 C C . ALA A 1 67 ? 17.208 0.892 -21.947 1.00 98.31 67 ALA A C 1
ATOM 557 O O . ALA A 1 67 ? 17.949 0.972 -22.927 1.00 98.31 67 ALA A O 1
ATOM 558 N N . ILE A 1 68 ? 16.552 1.968 -21.491 1.00 98.38 68 ILE A N 1
ATOM 559 C CA . ILE A 1 68 ? 16.694 3.309 -22.088 1.00 98.38 68 ILE A CA 1
ATOM 560 C C . ILE A 1 68 ? 18.139 3.805 -21.987 1.00 98.38 68 ILE A C 1
ATOM 562 O O . ILE A 1 68 ? 18.674 4.312 -22.982 1.00 98.38 68 ILE A O 1
ATOM 566 N N . ALA A 1 69 ? 18.771 3.658 -20.820 1.00 97.81 69 ALA A N 1
ATOM 567 C CA . ALA A 1 69 ? 20.160 4.058 -20.605 1.00 97.81 69 ALA A CA 1
ATOM 568 C C . ALA A 1 69 ? 21.113 3.286 -21.534 1.00 97.81 69 ALA A C 1
ATOM 570 O O . ALA A 1 69 ? 21.919 3.899 -22.241 1.00 97.81 69 ALA A O 1
ATOM 571 N N . ASP A 1 70 ? 20.948 1.965 -21.619 1.00 98.25 70 ASP A N 1
ATOM 572 C CA . ASP A 1 70 ? 21.746 1.084 -22.474 1.00 98.25 70 ASP A CA 1
ATOM 573 C C . ASP A 1 70 ? 21.609 1.415 -23.956 1.00 98.25 70 ASP A C 1
ATOM 575 O O . ASP A 1 70 ? 22.604 1.592 -24.663 1.00 98.25 70 ASP A O 1
ATOM 579 N N . LEU A 1 71 ? 20.373 1.535 -24.4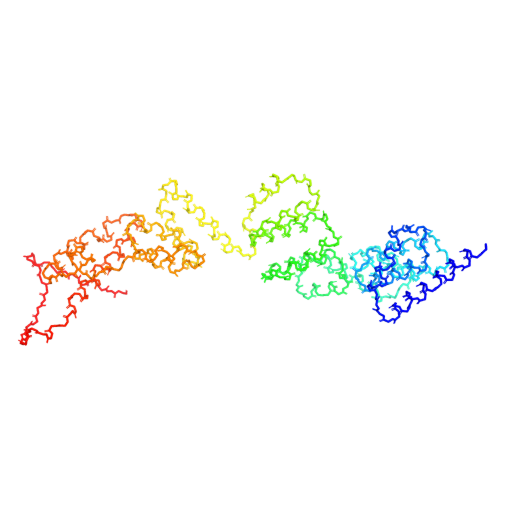45 1.00 98.25 71 LEU A N 1
ATOM 580 C CA . LEU A 1 71 ? 20.101 1.823 -25.853 1.00 98.25 71 LEU A CA 1
ATOM 581 C C . LEU A 1 71 ? 20.624 3.209 -26.233 1.00 98.25 71 LEU A C 1
ATOM 583 O O . LEU A 1 71 ? 21.203 3.375 -27.305 1.00 98.25 71 LEU A O 1
ATOM 587 N N . THR A 1 72 ? 20.507 4.188 -25.336 1.00 97.88 72 THR A N 1
ATOM 588 C CA . THR A 1 72 ? 21.079 5.526 -25.537 1.00 97.88 72 THR A CA 1
ATOM 589 C C . THR A 1 72 ? 22.604 5.481 -25.603 1.00 97.88 72 THR A C 1
ATOM 591 O O . THR A 1 72 ? 23.198 6.091 -26.495 1.00 97.88 72 THR A O 1
ATOM 594 N N . TYR A 1 73 ? 23.246 4.711 -24.721 1.00 97.38 73 TYR A N 1
ATOM 595 C CA . TYR A 1 73 ? 24.692 4.511 -24.758 1.00 97.38 73 TYR A CA 1
ATOM 596 C C . TYR A 1 73 ? 25.147 3.872 -26.080 1.00 97.38 73 TYR A C 1
ATOM 598 O O . TYR A 1 73 ? 26.097 4.358 -26.701 1.00 97.38 73 TYR A O 1
ATOM 606 N N . ILE A 1 74 ? 24.447 2.832 -26.551 1.00 97.31 74 ILE A N 1
ATOM 607 C CA . ILE A 1 74 ? 24.741 2.148 -27.821 1.00 97.31 74 ILE A CA 1
ATOM 608 C C . ILE A 1 74 ? 24.634 3.113 -29.004 1.00 97.31 74 ILE A C 1
ATOM 610 O O . ILE A 1 74 ? 25.528 3.135 -29.849 1.00 97.31 74 ILE A O 1
ATOM 614 N N . MET A 1 75 ? 23.575 3.928 -29.058 1.00 96.88 75 MET A N 1
ATOM 615 C CA . MET A 1 75 ? 23.372 4.895 -30.144 1.00 96.88 75 MET A CA 1
ATOM 616 C C . MET A 1 75 ? 24.503 5.921 -30.234 1.00 96.88 75 MET A C 1
ATOM 618 O O . MET A 1 75 ? 24.912 6.274 -31.337 1.00 96.88 75 MET A O 1
ATOM 622 N N . ASN A 1 76 ? 25.021 6.368 -29.088 1.00 97.06 76 ASN A N 1
ATOM 623 C CA . ASN A 1 76 ? 26.067 7.387 -29.032 1.00 97.06 76 ASN A CA 1
ATOM 624 C C . ASN A 1 76 ? 27.468 6.839 -29.342 1.00 97.06 76 ASN A C 1
ATOM 626 O O . ASN A 1 76 ? 28.322 7.587 -29.808 1.00 97.06 76 ASN A O 1
ATOM 630 N N . ASN A 1 77 ? 27.717 5.550 -29.088 1.00 95.94 77 ASN A N 1
ATOM 631 C CA . ASN A 1 77 ? 29.066 4.970 -29.137 1.00 95.94 77 ASN A CA 1
ATOM 632 C C . ASN A 1 77 ? 29.262 3.923 -30.244 1.00 95.94 77 ASN A C 1
ATOM 634 O O . ASN A 1 77 ? 30.372 3.416 -30.409 1.00 95.94 77 ASN A O 1
ATOM 638 N N . ASN A 1 78 ? 28.221 3.565 -31.006 1.00 87.19 78 ASN A N 1
ATOM 639 C CA . ASN A 1 78 ? 28.339 2.536 -32.036 1.00 87.19 78 ASN A CA 1
ATOM 640 C C . ASN A 1 78 ? 27.530 2.827 -33.303 1.00 87.19 78 ASN A C 1
ATOM 642 O O . ASN A 1 78 ? 26.304 2.905 -33.291 1.00 87.19 78 ASN A O 1
ATOM 646 N N . THR A 1 79 ? 28.229 2.863 -34.435 1.00 83.69 79 THR A N 1
ATOM 647 C CA . THR A 1 79 ? 27.636 3.022 -35.769 1.00 83.69 79 THR A CA 1
ATOM 648 C C . THR A 1 79 ? 27.244 1.698 -36.429 1.00 83.69 79 THR A C 1
ATOM 650 O O . THR A 1 79 ? 26.574 1.713 -37.456 1.00 83.69 79 THR A O 1
ATOM 653 N N . LYS A 1 80 ? 27.640 0.549 -35.864 1.00 93.25 80 LYS A N 1
ATOM 654 C CA . LYS A 1 80 ? 27.410 -0.780 -36.460 1.00 93.25 80 LYS A CA 1
ATOM 655 C C . LYS A 1 80 ? 25.992 -1.311 -36.262 1.00 93.25 80 LYS A C 1
ATOM 657 O O . LYS A 1 80 ? 25.552 -2.138 -37.054 1.00 93.25 80 LYS A O 1
ATOM 662 N N . PHE A 1 81 ? 25.298 -0.894 -35.204 1.00 93.31 81 PHE A N 1
ATOM 663 C CA . PHE A 1 81 ? 23.918 -1.317 -34.970 1.00 93.31 81 PHE A CA 1
ATOM 664 C C . PHE A 1 81 ? 22.953 -0.533 -35.859 1.00 93.31 81 PHE A C 1
ATOM 666 O O . PHE A 1 81 ? 23.139 0.664 -36.086 1.00 93.31 81 PHE A O 1
ATOM 673 N N . ASP A 1 82 ? 21.890 -1.199 -36.318 1.00 96.31 82 ASP A N 1
ATOM 674 C CA . ASP A 1 82 ? 20.798 -0.516 -37.006 1.00 96.31 82 ASP A CA 1
ATOM 675 C C . ASP A 1 82 ? 20.104 0.452 -36.039 1.00 96.31 82 ASP A C 1
ATOM 677 O O . ASP A 1 82 ? 19.358 0.061 -35.138 1.00 96.31 82 ASP A O 1
ATOM 681 N N . GLN A 1 83 ? 20.348 1.741 -36.256 1.00 96.19 83 GLN A N 1
ATOM 682 C CA . GLN A 1 83 ? 19.812 2.831 -35.449 1.00 96.19 83 GLN A CA 1
ATOM 683 C C . GLN A 1 83 ? 18.280 2.834 -35.419 1.00 96.19 83 GLN A C 1
ATOM 685 O O . GLN A 1 83 ? 17.696 3.223 -34.408 1.00 96.19 83 GLN A O 1
ATOM 690 N N . LYS A 1 84 ? 17.607 2.379 -36.486 1.00 97.25 84 LYS A N 1
ATOM 691 C CA . LYS A 1 84 ? 16.140 2.287 -36.490 1.00 97.25 84 LYS A CA 1
ATOM 692 C C . LYS A 1 84 ? 15.661 1.221 -35.518 1.00 97.25 84 LYS A C 1
ATOM 694 O O . LYS A 1 84 ? 14.719 1.463 -34.770 1.00 97.25 84 LYS A O 1
ATOM 699 N N . TYR A 1 85 ? 16.331 0.072 -35.494 1.00 97.38 85 TYR A N 1
ATOM 700 C CA . TYR A 1 85 ? 15.993 -1.012 -34.581 1.00 97.38 85 TYR A CA 1
ATOM 701 C C . TYR A 1 85 ? 16.260 -0.636 -33.116 1.00 97.38 85 TYR A C 1
ATOM 703 O O . TYR A 1 85 ? 15.421 -0.879 -32.252 1.00 97.38 85 TYR A O 1
ATOM 711 N N . ILE A 1 86 ? 17.382 0.030 -32.827 1.00 98.12 86 ILE A N 1
ATOM 712 C CA . ILE A 1 86 ? 17.682 0.501 -31.465 1.00 98.12 86 ILE A CA 1
ATOM 713 C C . ILE A 1 86 ? 16.640 1.522 -30.986 1.00 98.12 86 ILE A C 1
ATOM 715 O O . ILE A 1 86 ? 16.131 1.406 -29.871 1.00 98.12 86 ILE A O 1
ATOM 719 N N . ARG A 1 87 ? 16.242 2.468 -31.848 1.00 98.19 87 ARG A N 1
ATOM 720 C CA . ARG A 1 87 ? 15.151 3.410 -31.549 1.00 98.19 87 ARG A CA 1
ATOM 721 C C . ARG A 1 87 ? 13.809 2.715 -31.354 1.00 98.19 87 ARG A C 1
ATOM 723 O O . ARG A 1 87 ? 13.059 3.119 -30.479 1.00 98.19 87 ARG A O 1
ATOM 730 N N . ALA A 1 88 ? 13.512 1.665 -32.118 1.00 98.31 88 ALA A N 1
ATOM 731 C CA . ALA A 1 88 ? 12.294 0.881 -31.931 1.00 98.31 88 ALA A CA 1
ATOM 732 C C . ALA A 1 88 ? 12.218 0.262 -30.526 1.00 98.31 88 ALA A C 1
ATOM 734 O O . ALA A 1 88 ? 11.193 0.386 -29.857 1.00 98.31 88 ALA A O 1
ATOM 735 N N . LEU A 1 89 ? 13.311 -0.352 -30.058 1.00 98.31 89 LEU A N 1
ATOM 736 C CA . LEU A 1 89 ? 13.388 -0.897 -28.699 1.00 98.31 89 LEU A CA 1
ATOM 737 C C . LEU A 1 89 ? 13.258 0.203 -27.640 1.00 98.31 89 LEU A C 1
ATOM 739 O O . LEU A 1 89 ? 12.530 0.042 -26.663 1.00 98.31 89 LEU A O 1
ATOM 743 N N . ARG A 1 90 ? 13.922 1.345 -27.850 1.00 98.38 90 ARG A N 1
ATOM 744 C CA . ARG A 1 90 ? 13.892 2.451 -26.889 1.00 98.38 90 ARG A CA 1
ATOM 745 C C . ARG A 1 90 ? 12.518 3.120 -26.834 1.00 98.38 90 ARG A C 1
ATOM 747 O O . ARG A 1 90 ? 12.061 3.463 -25.751 1.00 98.38 90 ARG A O 1
ATOM 754 N N . ALA A 1 91 ? 11.815 3.214 -27.963 1.00 98.56 91 ALA A N 1
ATOM 755 C CA . ALA A 1 91 ? 10.428 3.668 -28.016 1.00 98.56 91 ALA A CA 1
ATOM 756 C C . ALA A 1 91 ? 9.499 2.773 -27.182 1.00 98.56 91 ALA A C 1
ATOM 758 O O . ALA A 1 91 ? 8.641 3.290 -26.469 1.00 98.56 91 ALA A O 1
ATOM 759 N N . GLN A 1 92 ? 9.679 1.447 -27.237 1.00 98.44 92 GLN A N 1
ATOM 760 C CA . GLN A 1 92 ? 8.928 0.513 -26.392 1.00 98.44 92 GLN A CA 1
ATOM 761 C C . GLN A 1 92 ? 9.238 0.726 -24.905 1.00 98.44 92 GLN A C 1
ATOM 763 O O . GLN A 1 92 ? 8.313 0.789 -24.101 1.00 98.44 92 GLN A O 1
ATOM 768 N N . ALA A 1 93 ? 10.514 0.895 -24.551 1.00 98.31 93 ALA A N 1
ATOM 769 C CA . ALA A 1 93 ? 10.930 1.166 -23.176 1.00 98.31 93 ALA A CA 1
ATOM 770 C C . ALA A 1 93 ? 10.322 2.476 -22.637 1.00 98.31 93 ALA A C 1
ATOM 772 O O . ALA A 1 93 ? 9.769 2.502 -21.539 1.00 98.31 93 ALA A O 1
ATOM 773 N N . TYR A 1 94 ? 10.350 3.550 -23.437 1.00 98.56 94 TYR A N 1
ATOM 774 C CA . TYR A 1 94 ? 9.699 4.818 -23.097 1.00 98.56 94 TYR A CA 1
ATOM 775 C C . TYR A 1 94 ? 8.188 4.657 -22.908 1.00 98.56 94 TYR A C 1
ATOM 777 O O . TYR A 1 94 ? 7.622 5.205 -21.965 1.00 98.56 94 TYR A O 1
ATOM 785 N N . LEU A 1 95 ? 7.528 3.872 -23.766 1.00 98.25 95 LEU A N 1
ATOM 786 C CA . LEU A 1 95 ? 6.101 3.602 -23.622 1.00 98.25 95 LEU A CA 1
ATOM 787 C C . LEU A 1 95 ? 5.800 2.820 -22.333 1.00 98.25 95 LEU A C 1
ATOM 789 O O . LEU A 1 95 ? 4.842 3.166 -21.647 1.00 98.25 95 LEU A O 1
ATOM 793 N N . ASN A 1 96 ? 6.625 1.833 -21.967 1.00 98.06 96 ASN A N 1
ATOM 794 C CA . ASN A 1 96 ? 6.452 1.048 -20.741 1.00 98.06 96 ASN A CA 1
ATOM 795 C C . ASN A 1 96 ? 6.453 1.929 -19.481 1.00 98.06 96 ASN A C 1
ATOM 797 O O . ASN A 1 96 ? 5.602 1.735 -18.612 1.00 98.06 96 ASN A O 1
ATOM 801 N N . ILE A 1 97 ? 7.346 2.925 -19.415 1.00 97.94 97 ILE A N 1
ATOM 802 C CA . ILE A 1 97 ? 7.428 3.885 -18.297 1.00 97.94 97 ILE A CA 1
ATOM 803 C C . ILE A 1 97 ? 6.422 5.047 -18.408 1.00 97.94 97 ILE A C 1
ATOM 805 O O . ILE A 1 97 ? 6.346 5.896 -17.523 1.00 97.94 97 ILE A O 1
ATOM 809 N N . GLY A 1 98 ? 5.632 5.105 -19.484 1.00 97.19 98 GLY A N 1
ATOM 810 C CA . GLY A 1 98 ? 4.642 6.161 -19.720 1.00 97.19 98 GLY A CA 1
ATOM 811 C C . GLY A 1 98 ? 5.204 7.476 -20.276 1.00 97.19 98 GLY A C 1
ATOM 812 O O . GLY A 1 98 ? 4.472 8.461 -20.343 1.00 97.19 98 GLY A O 1
ATOM 813 N N . ASP A 1 99 ? 6.459 7.510 -20.734 1.00 97.56 99 ASP A N 1
ATOM 814 C CA . ASP A 1 99 ? 7.044 8.658 -21.438 1.00 97.56 99 ASP A CA 1
ATOM 815 C C . ASP A 1 99 ? 6.605 8.663 -22.911 1.00 97.56 99 ASP A C 1
ATOM 817 O O . ASP A 1 99 ? 7.328 8.323 -23.853 1.00 97.56 99 ASP A O 1
ATOM 821 N N . VAL A 1 100 ? 5.342 9.028 -23.104 1.00 97.50 100 VAL A N 1
ATOM 822 C CA . VAL A 1 100 ? 4.665 9.034 -24.405 1.00 97.50 100 VAL A CA 1
ATOM 823 C C . VAL A 1 100 ? 5.315 9.981 -25.417 1.00 97.50 100 VAL A C 1
ATOM 825 O O . VAL A 1 100 ? 5.253 9.719 -26.622 1.00 97.50 100 VAL A O 1
ATOM 828 N N . GLN A 1 101 ? 5.965 11.056 -24.961 1.00 97.38 101 GLN A N 1
ATOM 829 C CA . GLN A 1 101 ? 6.594 12.038 -25.841 1.00 97.38 101 GLN A CA 1
ATOM 830 C C . GLN A 1 101 ? 7.861 11.461 -26.476 1.00 97.38 101 GLN A C 1
ATOM 832 O O . GLN A 1 101 ? 7.988 11.448 -27.705 1.00 97.38 101 GLN A O 1
ATOM 837 N N . ASN A 1 102 ? 8.771 10.922 -25.661 1.00 98.06 102 ASN A N 1
ATOM 838 C CA . ASN A 1 102 ? 9.990 10.308 -26.179 1.00 98.06 102 ASN A CA 1
ATOM 839 C C . ASN A 1 102 ? 9.694 9.010 -26.941 1.00 98.06 102 ASN A C 1
ATOM 841 O O . ASN A 1 102 ? 10.294 8.777 -27.994 1.00 98.06 102 ASN A O 1
ATOM 845 N N . ALA A 1 103 ? 8.693 8.234 -26.506 1.00 98.06 103 ALA A N 1
ATOM 846 C CA . ALA A 1 103 ? 8.209 7.075 -27.255 1.00 98.06 103 ALA A CA 1
ATOM 847 C C . ALA A 1 103 ? 7.742 7.454 -28.671 1.00 98.06 103 ALA A C 1
ATOM 849 O O . ALA A 1 103 ? 8.097 6.784 -29.641 1.00 98.06 103 ALA A O 1
ATOM 850 N N . THR A 1 104 ? 6.982 8.548 -28.812 1.00 97.75 104 THR A N 1
ATOM 851 C CA . THR A 1 104 ? 6.502 9.038 -30.118 1.00 97.75 104 THR A CA 1
ATOM 852 C C . THR A 1 104 ? 7.660 9.454 -31.022 1.00 97.75 104 THR A C 1
ATOM 854 O O . THR A 1 104 ? 7.694 9.077 -32.197 1.00 97.75 104 THR A O 1
ATOM 857 N N . ASN A 1 105 ? 8.619 10.205 -30.476 1.00 98.00 105 ASN A N 1
ATOM 858 C CA . ASN A 1 105 ? 9.775 10.700 -31.219 1.00 98.00 105 ASN A CA 1
ATOM 859 C C . ASN A 1 105 ? 10.624 9.549 -31.779 1.00 98.00 105 ASN A C 1
ATOM 861 O O . ASN A 1 105 ? 10.927 9.519 -32.976 1.00 98.00 105 ASN A O 1
ATOM 865 N N . ASP A 1 106 ? 10.975 8.572 -30.940 1.00 98.19 106 ASP A N 1
ATOM 866 C CA . ASP A 1 106 ? 11.767 7.426 -31.384 1.00 98.19 106 ASP A CA 1
ATOM 867 C C . ASP A 1 106 ? 10.986 6.514 -32.337 1.00 98.19 106 ASP A C 1
ATOM 869 O O . ASP A 1 106 ? 11.559 6.039 -33.320 1.00 98.19 106 ASP A O 1
ATOM 873 N N . ALA A 1 107 ? 9.678 6.335 -32.126 1.00 97.94 107 ALA A N 1
ATOM 874 C CA . ALA A 1 107 ? 8.823 5.571 -33.031 1.00 97.94 107 ALA A CA 1
ATOM 875 C C . ALA A 1 107 ? 8.776 6.169 -34.444 1.00 97.94 107 ALA A C 1
ATOM 877 O O . ALA A 1 107 ? 8.823 5.430 -35.433 1.00 97.94 107 ALA A O 1
ATOM 878 N N . TYR A 1 108 ? 8.716 7.501 -34.552 1.00 97.94 108 TYR A N 1
ATOM 879 C CA . TYR A 1 108 ? 8.736 8.205 -35.834 1.00 97.94 108 TYR A CA 1
ATOM 880 C C . TYR A 1 108 ? 10.067 8.005 -36.567 1.00 97.94 108 TYR A C 1
ATOM 882 O O . TYR A 1 108 ? 10.088 7.614 -37.736 1.00 97.94 108 TYR A O 1
ATOM 890 N N . LEU A 1 109 ? 11.186 8.192 -35.863 1.00 97.38 109 LEU A N 1
ATOM 891 C CA . LEU A 1 109 ? 12.529 8.027 -36.425 1.00 97.38 109 LEU A CA 1
ATOM 892 C C . LEU A 1 109 ? 12.829 6.569 -36.817 1.00 97.38 109 LEU A C 1
ATOM 894 O O . LEU A 1 109 ? 13.496 6.322 -37.825 1.00 97.38 109 LEU A O 1
ATOM 898 N N . ALA A 1 110 ? 12.298 5.603 -36.065 1.00 97.56 110 ALA A N 1
ATOM 899 C CA . ALA A 1 110 ? 12.382 4.176 -36.366 1.00 97.56 110 ALA A CA 1
ATOM 900 C C . ALA A 1 110 ? 11.423 3.717 -37.480 1.00 97.56 110 ALA A C 1
ATOM 902 O O . ALA A 1 110 ? 11.581 2.608 -37.991 1.00 97.56 110 ALA A O 1
ATOM 903 N N . LYS A 1 111 ? 10.458 4.558 -37.885 1.00 97.75 111 LYS A N 1
ATOM 904 C CA . LYS A 1 111 ? 9.377 4.223 -38.829 1.00 97.75 111 LYS A CA 1
ATOM 905 C C . LYS A 1 111 ? 8.536 3.022 -38.366 1.00 97.75 111 LYS A C 1
ATOM 907 O O . LYS A 1 111 ? 8.259 2.111 -39.146 1.00 97.75 111 LYS A O 1
ATOM 912 N N . LEU A 1 112 ? 8.145 3.019 -37.090 1.00 96.88 112 LEU A N 1
ATOM 913 C CA . LEU A 1 112 ? 7.302 1.971 -36.509 1.00 96.88 112 LEU A CA 1
ATOM 914 C C . LEU A 1 112 ? 5.900 1.908 -37.148 1.00 96.88 112 LEU A C 1
ATOM 916 O O . LEU A 1 112 ? 5.413 2.904 -37.690 1.00 96.88 112 LEU A O 1
ATOM 920 N N . PRO A 1 113 ? 5.218 0.747 -37.086 1.00 97.56 113 PRO A N 1
ATOM 921 C CA . PRO A 1 113 ? 3.888 0.590 -37.663 1.00 97.56 113 PRO A CA 1
ATOM 922 C C . PRO A 1 113 ? 2.831 1.433 -36.936 1.00 97.56 113 PRO A C 1
ATOM 924 O O . PRO A 1 113 ? 2.925 1.709 -35.740 1.00 97.56 113 PRO A O 1
ATOM 927 N N . LEU A 1 114 ? 1.743 1.759 -37.646 1.00 97.00 114 LEU A N 1
ATOM 928 C CA . LEU A 1 114 ? 0.601 2.522 -37.113 1.00 97.00 114 LEU A CA 1
ATOM 929 C C . LEU A 1 114 ? -0.022 1.903 -35.850 1.00 97.00 114 LEU A C 1
ATOM 931 O O . LEU A 1 114 ? -0.612 2.621 -35.046 1.00 97.00 114 LEU A O 1
ATOM 935 N N . SER A 1 115 ? 0.089 0.584 -35.659 1.00 97.19 115 SER A N 1
ATOM 936 C CA . SER A 1 115 ? -0.372 -0.096 -34.443 1.00 97.19 115 SER A CA 1
ATOM 937 C C . SER A 1 115 ? 0.329 0.423 -33.185 1.00 97.19 115 SER A C 1
ATOM 939 O O . SER A 1 115 ? -0.338 0.607 -32.170 1.00 97.19 115 SER A O 1
ATOM 941 N N . PHE A 1 116 ? 1.625 0.738 -33.262 1.00 96.81 116 PHE A N 1
ATOM 942 C CA . PHE A 1 116 ? 2.375 1.308 -32.143 1.00 96.81 116 PHE A CA 1
ATOM 943 C C . PHE A 1 116 ? 1.855 2.707 -31.790 1.00 96.81 116 PHE A C 1
ATOM 945 O O . PHE A 1 116 ? 1.512 2.975 -30.642 1.00 96.81 116 PHE A O 1
ATOM 952 N N . PHE A 1 117 ? 1.675 3.575 -32.791 1.00 96.31 117 PHE A N 1
ATOM 953 C CA . PHE A 1 117 ? 1.115 4.916 -32.585 1.00 96.31 117 PHE A CA 1
ATOM 954 C C . PHE A 1 117 ? -0.309 4.888 -32.013 1.00 96.31 117 PHE A C 1
ATOM 956 O O . PHE A 1 117 ? -0.670 5.754 -31.217 1.00 96.31 117 PHE A O 1
ATOM 963 N N . LYS A 1 118 ? -1.121 3.877 -32.362 1.00 96.88 118 LYS A N 1
ATOM 964 C CA . LYS A 1 118 ? -2.432 3.662 -31.724 1.00 96.88 118 LYS A CA 1
ATOM 965 C C . LYS A 1 118 ? -2.290 3.365 -30.228 1.00 96.88 118 LYS A C 1
ATOM 967 O O . LYS A 1 118 ? -3.071 3.907 -29.447 1.00 96.88 118 LYS A O 1
ATOM 972 N N . SER A 1 119 ? -1.309 2.555 -29.825 1.00 96.44 119 SER A N 1
ATOM 973 C CA . SER A 1 119 ? -1.017 2.288 -28.409 1.00 96.44 119 SER A CA 1
ATOM 974 C C . SER A 1 119 ? -0.561 3.546 -27.675 1.00 96.44 119 SER A C 1
ATOM 976 O O . SER A 1 119 ? -1.100 3.840 -26.612 1.00 96.44 119 SER A O 1
ATOM 978 N N . VAL A 1 120 ? 0.335 4.341 -28.271 1.00 96.06 120 VAL A N 1
ATOM 979 C CA . VAL A 1 120 ? 0.786 5.617 -27.689 1.00 96.06 120 VAL A CA 1
ATOM 980 C C . VAL A 1 120 ? -0.379 6.596 -27.523 1.00 96.06 120 VAL A C 1
ATOM 982 O O . VAL A 1 120 ? -0.592 7.127 -26.437 1.00 96.06 120 VAL A O 1
ATOM 985 N N . LYS A 1 121 ? -1.210 6.780 -28.560 1.00 96.44 121 LYS A N 1
ATOM 986 C CA . LYS A 1 121 ? -2.405 7.639 -28.483 1.00 96.44 121 LYS A CA 1
ATOM 987 C C . LYS A 1 121 ? -3.372 7.172 -27.393 1.00 96.44 121 LYS A C 1
ATOM 989 O O . LYS A 1 121 ? -3.974 7.995 -26.705 1.00 96.44 121 LYS A O 1
ATOM 994 N N . LYS A 1 122 ? -3.527 5.856 -27.234 1.00 95.81 122 LYS A N 1
ATOM 995 C CA . LYS A 1 122 ? -4.360 5.274 -26.182 1.00 95.81 122 LYS A CA 1
ATOM 996 C C . LYS A 1 122 ? -3.768 5.526 -24.792 1.00 95.81 122 LYS A C 1
ATOM 998 O O . LYS A 1 122 ? -4.530 5.908 -23.914 1.00 95.81 122 LYS A O 1
ATOM 1003 N N . ALA A 1 123 ? -2.455 5.383 -24.608 1.00 94.88 123 ALA A N 1
ATOM 1004 C CA . ALA A 1 123 ? -1.777 5.726 -23.357 1.00 94.88 123 ALA A CA 1
ATOM 1005 C C . ALA A 1 123 ? -1.985 7.202 -22.986 1.00 94.88 123 ALA A C 1
ATOM 1007 O O . ALA A 1 123 ? -2.433 7.478 -21.880 1.00 94.88 123 ALA A O 1
ATOM 1008 N N . ILE A 1 124 ? -1.777 8.131 -23.930 1.00 95.50 124 ILE A N 1
ATOM 1009 C CA . ILE A 1 124 ? -2.019 9.573 -23.727 1.00 95.50 124 ILE A CA 1
ATOM 1010 C C . ILE A 1 124 ? -3.454 9.821 -23.252 1.00 95.50 124 ILE A C 1
ATOM 1012 O O . ILE A 1 124 ? -3.672 10.496 -22.250 1.00 95.50 124 ILE A O 1
ATOM 1016 N N . CYS A 1 125 ? -4.436 9.248 -23.955 1.00 94.19 125 CYS A N 1
ATOM 1017 C CA . CYS A 1 125 ? -5.841 9.409 -23.600 1.00 94.19 125 CYS A CA 1
ATOM 1018 C C . CYS A 1 125 ? -6.126 8.882 -22.188 1.00 94.19 125 CYS A C 1
ATOM 1020 O O . CYS A 1 125 ? -6.740 9.590 -21.400 1.00 94.19 125 CYS A O 1
ATOM 1022 N N . LEU A 1 126 ? -5.642 7.685 -21.850 1.00 93.12 126 LEU A N 1
ATOM 1023 C CA . LEU A 1 126 ? -5.876 7.066 -20.544 1.00 93.12 126 LEU A CA 1
ATOM 1024 C C . LEU A 1 126 ? -5.181 7.812 -19.395 1.00 93.12 126 LEU A C 1
ATOM 1026 O O . LEU A 1 126 ? -5.784 7.945 -18.336 1.00 93.12 126 LEU A O 1
ATOM 1030 N N . LEU A 1 127 ? -3.964 8.325 -19.607 1.00 91.38 127 LEU A N 1
ATOM 1031 C CA . LEU A 1 127 ? -3.230 9.130 -18.621 1.00 91.38 127 LEU A CA 1
ATOM 1032 C C . LEU A 1 127 ? -3.877 10.501 -18.385 1.00 91.38 127 LEU A C 1
ATOM 1034 O O . LEU A 1 127 ? -3.787 11.039 -17.290 1.00 91.38 127 LEU A O 1
ATOM 1038 N N . SER A 1 128 ? -4.548 11.061 -19.396 1.00 92.69 128 SER A N 1
ATOM 1039 C CA . SER A 1 128 ? -5.224 12.363 -19.286 1.00 92.69 128 SER A CA 1
ATOM 1040 C C . SER A 1 128 ? -6.593 12.324 -18.592 1.00 92.69 128 SER A C 1
ATOM 1042 O O . SER A 1 128 ? -7.176 13.374 -18.328 1.00 92.69 128 SER A O 1
ATOM 1044 N N . LEU A 1 129 ? -7.149 11.136 -18.333 1.00 89.81 129 LEU A N 1
ATOM 1045 C CA . LEU A 1 129 ? -8.451 11.000 -17.677 1.00 89.81 129 LEU A CA 1
ATOM 1046 C C . LEU A 1 129 ? -8.311 11.202 -16.166 1.00 89.81 129 LEU A C 1
ATOM 1048 O O . LEU A 1 129 ? -7.554 10.496 -15.522 1.00 89.81 129 LEU A O 1
ATOM 1052 N N . ASN A 1 130 ? -9.115 12.090 -15.578 1.00 79.75 130 ASN A N 1
ATOM 1053 C CA . ASN A 1 130 ? -9.142 12.292 -14.120 1.00 79.75 130 ASN A CA 1
ATOM 1054 C C . ASN A 1 130 ? -9.921 11.196 -13.365 1.00 79.75 130 ASN A C 1
ATOM 1056 O O . ASN A 1 130 ? -9.789 11.057 -12.148 1.00 79.75 130 ASN A O 1
ATOM 1060 N N . SER A 1 131 ? -10.769 10.431 -14.062 1.00 78.19 131 SER A N 1
ATOM 1061 C CA . SER A 1 131 ? -11.541 9.325 -13.490 1.00 78.19 131 SER A CA 1
ATOM 1062 C C . SER A 1 131 ? -11.048 7.999 -14.051 1.00 78.19 131 SER A C 1
ATOM 1064 O O . SER A 1 131 ? -11.242 7.705 -15.232 1.00 78.19 131 SER A O 1
ATOM 1066 N N . HIS A 1 132 ? -10.451 7.186 -13.189 1.00 83.44 132 HIS A N 1
ATOM 1067 C CA . HIS A 1 132 ? -10.001 5.850 -13.541 1.00 83.44 132 HIS A CA 1
ATOM 1068 C C . HIS A 1 132 ? -10.946 4.817 -12.930 1.00 83.44 132 HIS A C 1
ATOM 1070 O O . HIS A 1 132 ? -10.984 4.651 -11.712 1.00 83.44 132 HIS A O 1
ATOM 1076 N N . ASP A 1 133 ? -11.733 4.152 -13.773 1.00 93.81 133 ASP A N 1
ATOM 1077 C CA . ASP A 1 133 ? -12.394 2.901 -13.407 1.00 93.81 133 ASP A CA 1
ATOM 1078 C C . ASP A 1 133 ? -11.413 1.720 -13.548 1.00 93.81 133 ASP A C 1
ATOM 1080 O O . ASP A 1 133 ? -10.317 1.856 -14.107 1.00 93.81 133 ASP A O 1
ATOM 1084 N N . GLN A 1 134 ? -11.801 0.545 -13.044 1.00 94.44 134 GLN A N 1
ATOM 1085 C CA . GLN A 1 134 ? -10.962 -0.659 -13.091 1.00 94.44 134 GLN A CA 1
ATOM 1086 C C . GLN A 1 134 ? -10.486 -0.978 -14.513 1.00 94.44 134 GLN A C 1
ATOM 1088 O O . GLN A 1 134 ? -9.320 -1.295 -14.741 1.00 94.44 134 GLN A O 1
ATOM 1093 N N . PHE A 1 135 ? -11.386 -0.860 -15.485 1.00 94.62 135 PHE A N 1
ATOM 1094 C CA . PHE A 1 135 ? -11.118 -1.212 -16.871 1.00 94.62 135 PHE A CA 1
ATOM 1095 C C . PHE A 1 135 ? -10.099 -0.279 -17.535 1.00 94.62 135 PHE A C 1
ATOM 1097 O O . PHE A 1 135 ? -9.244 -0.718 -18.311 1.00 94.62 135 PHE A O 1
ATOM 1104 N N . THR A 1 136 ? -10.175 1.015 -17.229 1.00 94.81 136 THR A N 1
ATOM 1105 C CA . THR A 1 136 ? -9.218 2.038 -17.661 1.00 94.81 136 THR A CA 1
ATOM 1106 C C . THR A 1 136 ? -7.834 1.734 -17.099 1.00 94.81 136 THR A C 1
ATOM 1108 O O . THR A 1 136 ? -6.863 1.766 -17.854 1.00 94.81 136 THR A O 1
ATOM 1111 N N . ILE A 1 137 ? -7.748 1.354 -15.821 1.00 95.56 137 ILE A N 1
ATOM 1112 C CA . ILE A 1 137 ? -6.488 1.005 -15.144 1.00 95.56 137 ILE A CA 1
ATOM 1113 C C . ILE A 1 137 ? -5.860 -0.244 -15.740 1.00 95.56 137 ILE A C 1
ATOM 1115 O O . ILE A 1 137 ? -4.691 -0.218 -16.109 1.00 95.56 137 ILE A O 1
ATOM 1119 N N . GLU A 1 138 ? -6.628 -1.320 -15.902 1.00 95.75 138 GLU A N 1
ATOM 1120 C CA . GLU A 1 138 ? -6.127 -2.564 -16.494 1.00 95.75 138 GLU A CA 1
ATOM 1121 C C . GLU A 1 138 ? -5.601 -2.334 -17.915 1.00 95.75 138 GLU A C 1
ATOM 1123 O O . GLU A 1 138 ? -4.545 -2.838 -18.300 1.00 95.75 138 GLU A O 1
ATOM 1128 N N . ARG A 1 139 ? -6.311 -1.520 -18.707 1.00 96.31 139 ARG A N 1
ATOM 1129 C CA . ARG A 1 139 ? -5.864 -1.138 -20.051 1.00 96.31 139 ARG A CA 1
ATOM 1130 C C . ARG A 1 139 ? -4.613 -0.275 -20.026 1.00 96.31 139 ARG A C 1
ATOM 1132 O O . ARG A 1 139 ? -3.781 -0.446 -20.914 1.00 96.31 139 ARG A O 1
ATOM 1139 N N . LEU A 1 140 ? -4.510 0.651 -19.079 1.00 96.00 140 LEU A N 1
ATOM 1140 C CA . LEU A 1 140 ? -3.364 1.537 -18.947 1.00 96.00 140 LEU A CA 1
ATOM 1141 C C . LEU A 1 140 ? -2.123 0.749 -18.520 1.00 96.00 140 LEU A C 1
ATOM 1143 O O . LEU A 1 140 ? -1.120 0.812 -19.219 1.00 96.00 140 LEU A O 1
ATOM 1147 N N . LEU A 1 141 ? -2.217 -0.073 -17.472 1.00 96.62 141 LEU A N 1
ATOM 1148 C CA . LEU A 1 141 ? -1.123 -0.929 -16.997 1.00 96.62 141 LEU A CA 1
ATOM 1149 C C . LEU A 1 141 ? -0.696 -1.971 -18.037 1.00 96.62 141 LEU A C 1
ATOM 1151 O O . LEU A 1 141 ? 0.468 -2.346 -18.090 1.00 96.62 141 LEU A O 1
ATOM 1155 N N . LYS A 1 142 ? -1.601 -2.410 -18.920 1.00 97.06 142 LYS A N 1
ATOM 1156 C CA . LYS A 1 142 ? -1.229 -3.271 -20.053 1.00 97.06 142 LYS A CA 1
ATOM 1157 C C . LYS A 1 142 ? -0.348 -2.557 -21.088 1.00 97.06 142 LYS A C 1
ATOM 1159 O O . LYS A 1 142 ? 0.400 -3.223 -21.796 1.00 97.06 142 LYS A O 1
ATOM 1164 N N . ILE A 1 143 ? -0.486 -1.239 -21.241 1.00 97.25 143 ILE A N 1
ATOM 1165 C CA . ILE A 1 143 ? 0.291 -0.448 -22.212 1.00 97.25 143 ILE A CA 1
ATOM 1166 C C . ILE A 1 143 ? 1.559 0.117 -21.561 1.00 97.25 143 ILE A C 1
ATOM 1168 O O . ILE A 1 143 ? 2.612 0.115 -22.191 1.00 97.25 143 ILE A O 1
ATOM 1172 N N . CYS A 1 144 ? 1.444 0.580 -20.318 1.00 97.56 144 CYS A N 1
ATOM 1173 C CA . CYS A 1 144 ? 2.481 1.268 -19.556 1.00 97.56 144 CYS A CA 1
ATOM 1174 C C . CYS A 1 144 ? 2.645 0.613 -18.167 1.00 97.56 144 CYS A C 1
ATOM 1176 O O . CYS A 1 144 ? 2.265 1.222 -17.162 1.00 97.56 144 CYS A O 1
ATOM 1178 N N . PRO A 1 145 ? 3.141 -0.635 -18.086 1.00 97.69 145 PRO A N 1
ATOM 1179 C CA . PRO A 1 145 ? 3.206 -1.384 -16.826 1.00 97.69 145 PRO A CA 1
ATOM 1180 C C . PRO A 1 145 ? 4.128 -0.757 -15.773 1.00 97.69 145 PRO A C 1
ATOM 1182 O O . PRO A 1 145 ? 3.900 -0.951 -14.583 1.00 97.69 145 PRO A O 1
ATOM 1185 N N . GLU A 1 146 ? 5.131 0.012 -16.200 1.00 97.69 146 GLU A N 1
ATOM 1186 C CA . GLU A 1 146 ? 6.150 0.629 -15.338 1.00 97.69 146 GLU A CA 1
ATOM 1187 C C . GLU A 1 146 ? 5.911 2.134 -15.143 1.00 97.69 146 GLU A C 1
ATOM 1189 O O . GLU A 1 146 ? 6.761 2.855 -14.621 1.00 97.69 146 GLU A O 1
ATOM 1194 N N . SER A 1 147 ? 4.776 2.657 -15.614 1.00 97.25 147 SER A N 1
ATOM 1195 C CA . SER A 1 147 ? 4.480 4.076 -15.465 1.00 97.25 147 SER A CA 1
ATOM 1196 C C . SER A 1 147 ? 4.088 4.392 -14.030 1.00 97.25 147 SER A C 1
ATOM 1198 O O . SER A 1 147 ? 3.038 3.957 -13.555 1.00 97.25 147 SER A O 1
ATOM 1200 N N . THR A 1 148 ? 4.883 5.232 -13.368 1.00 96.88 148 THR A N 1
ATOM 1201 C CA . THR A 1 148 ? 4.601 5.732 -12.016 1.00 96.88 148 THR A CA 1
ATOM 1202 C C . THR A 1 148 ? 3.201 6.346 -11.929 1.00 96.88 148 THR A C 1
ATOM 1204 O O . THR A 1 148 ? 2.458 6.088 -10.985 1.00 96.88 148 THR A O 1
ATOM 1207 N N . GLN A 1 149 ? 2.799 7.109 -12.952 1.00 95.75 149 GLN A N 1
ATOM 1208 C CA . GLN A 1 149 ? 1.470 7.721 -13.036 1.00 95.75 149 GLN A CA 1
ATOM 1209 C C . GLN A 1 149 ? 0.360 6.668 -13.142 1.00 95.75 149 GLN A C 1
ATOM 1211 O O . GLN A 1 149 ? -0.645 6.769 -12.443 1.00 95.75 149 GLN A O 1
ATOM 1216 N N . ALA A 1 150 ? 0.548 5.634 -13.968 1.00 96.06 150 ALA A N 1
ATOM 1217 C CA . ALA A 1 150 ? -0.413 4.540 -14.097 1.00 96.06 150 ALA A CA 1
ATOM 1218 C C . ALA A 1 150 ? -0.542 3.715 -12.808 1.00 96.06 150 ALA A C 1
ATOM 1220 O O . ALA A 1 150 ? -1.651 3.369 -12.400 1.00 96.06 150 ALA A O 1
ATOM 1221 N N . LEU A 1 151 ? 0.584 3.419 -12.157 1.00 97.50 151 LEU A N 1
ATOM 1222 C CA . LEU A 1 151 ? 0.628 2.686 -10.894 1.00 97.50 151 LEU A CA 1
ATOM 1223 C C . LEU A 1 151 ? -0.039 3.490 -9.770 1.00 97.50 151 LEU A C 1
ATOM 1225 O O . LEU A 1 151 ? -0.856 2.944 -9.033 1.00 97.50 151 LEU A O 1
ATOM 1229 N N . MET A 1 152 ? 0.208 4.799 -9.686 1.00 96.88 152 MET A N 1
ATOM 1230 C CA . MET A 1 152 ? -0.468 5.663 -8.713 1.00 96.88 152 MET A CA 1
ATOM 1231 C C . MET A 1 152 ? -1.962 5.819 -8.999 1.00 96.88 152 MET A C 1
ATOM 1233 O O . MET A 1 152 ? -2.768 5.770 -8.071 1.00 96.88 152 MET A O 1
ATOM 1237 N N . ALA A 1 153 ? -2.365 5.926 -10.268 1.00 95.19 153 ALA A N 1
ATOM 1238 C CA . ALA A 1 153 ? -3.775 5.892 -10.652 1.00 95.19 153 ALA A CA 1
ATOM 1239 C C . ALA A 1 153 ? -4.456 4.591 -10.191 1.00 95.19 153 ALA A C 1
ATOM 1241 O O . ALA A 1 153 ? -5.560 4.626 -9.637 1.00 95.19 153 ALA A O 1
ATOM 1242 N N . ALA A 1 154 ? -3.777 3.450 -10.356 1.00 96.31 154 ALA A N 1
ATOM 1243 C CA . ALA A 1 154 ? -4.242 2.161 -9.858 1.00 96.31 154 ALA A CA 1
ATOM 1244 C C . ALA A 1 154 ? -4.347 2.147 -8.326 1.00 96.31 154 ALA A C 1
ATOM 1246 O O . ALA A 1 154 ? -5.386 1.761 -7.789 1.00 96.31 154 ALA A O 1
ATOM 1247 N N . ALA A 1 155 ? -3.313 2.617 -7.625 1.00 96.06 155 ALA A N 1
ATOM 1248 C CA . ALA A 1 155 ? -3.298 2.704 -6.170 1.00 96.06 155 ALA A CA 1
ATOM 1249 C C . ALA A 1 155 ? -4.487 3.532 -5.653 1.00 96.06 155 ALA A C 1
ATOM 1251 O O . ALA A 1 155 ? -5.296 3.030 -4.873 1.00 96.06 155 ALA A O 1
ATOM 1252 N N . ILE A 1 156 ? -4.676 4.752 -6.163 1.00 92.75 156 ILE A N 1
ATOM 1253 C CA . ILE A 1 156 ? -5.775 5.651 -5.771 1.00 92.75 156 ILE A CA 1
ATOM 1254 C C . ILE A 1 156 ? -7.149 5.017 -6.030 1.00 92.75 156 ILE A C 1
ATOM 1256 O O . ILE A 1 156 ? -8.077 5.197 -5.237 1.00 92.75 156 ILE A O 1
ATOM 1260 N N . TYR A 1 157 ? -7.311 4.270 -7.122 1.00 94.12 157 TYR A N 1
ATOM 1261 C CA . TYR A 1 157 ? -8.551 3.544 -7.382 1.00 94.12 157 TYR A CA 1
ATOM 1262 C C . TYR A 1 157 ? -8.806 2.448 -6.347 1.00 94.12 157 TYR A C 1
ATOM 1264 O O . TYR A 1 157 ? -9.882 2.420 -5.752 1.00 94.12 157 TYR A O 1
ATOM 1272 N N . PHE A 1 158 ? -7.823 1.583 -6.076 1.00 93.81 158 PHE A N 1
ATOM 1273 C CA . PHE A 1 158 ? -7.980 0.518 -5.081 1.00 93.81 158 PHE A CA 1
ATOM 1274 C C . PHE A 1 158 ? -8.146 1.061 -3.661 1.00 93.81 158 PHE A C 1
ATOM 1276 O O . PHE A 1 158 ? -8.858 0.452 -2.863 1.00 93.81 158 PHE A O 1
ATOM 1283 N N . ARG A 1 159 ? -7.605 2.251 -3.384 1.00 89.44 159 ARG A N 1
ATOM 1284 C CA . ARG A 1 159 ? -7.924 3.020 -2.181 1.00 89.44 159 ARG A CA 1
ATOM 1285 C C . ARG A 1 159 ? -9.403 3.351 -2.076 1.00 89.44 159 ARG A C 1
ATOM 1287 O O . ARG A 1 159 ? -10.023 3.034 -1.070 1.00 89.44 159 ARG A O 1
ATOM 1294 N N . LYS A 1 160 ? -9.997 3.912 -3.130 1.00 89.75 160 LYS A N 1
ATOM 1295 C CA . LYS A 1 160 ? -11.437 4.230 -3.157 1.00 89.75 160 LYS A CA 1
ATOM 1296 C C . LYS A 1 160 ? -12.332 2.991 -3.024 1.00 89.75 160 LYS A C 1
ATOM 1298 O O . LYS A 1 160 ? -13.462 3.118 -2.576 1.00 89.75 160 LYS A O 1
ATOM 1303 N N . GLN A 1 161 ? -11.838 1.813 -3.406 1.00 90.19 161 GLN A N 1
ATOM 1304 C CA . GLN A 1 161 ? -12.544 0.533 -3.258 1.00 90.19 161 GLN A CA 1
ATOM 1305 C C . GLN A 1 161 ? -12.312 -0.148 -1.897 1.00 90.19 161 GLN A C 1
ATOM 1307 O O . GLN A 1 161 ? -12.726 -1.291 -1.719 1.00 90.19 161 GLN A O 1
ATOM 1312 N N . ASN A 1 162 ? -11.623 0.513 -0.960 1.00 87.50 162 ASN A N 1
ATOM 1313 C CA . ASN A 1 162 ? -11.218 -0.049 0.328 1.00 87.50 162 ASN A CA 1
ATOM 1314 C C . ASN A 1 162 ? -10.476 -1.399 0.197 1.00 87.50 162 ASN A C 1
ATOM 1316 O O . ASN A 1 162 ? -10.746 -2.364 0.911 1.00 87.50 162 ASN A O 1
ATOM 1320 N N . ASN A 1 163 ? -9.556 -1.488 -0.771 1.00 89.69 163 ASN A N 1
ATOM 1321 C CA . ASN A 1 163 ? -8.720 -2.665 -1.006 1.00 89.69 163 ASN A CA 1
ATOM 1322 C C . ASN A 1 163 ? -7.250 -2.353 -0.659 1.00 89.69 163 ASN A C 1
ATOM 1324 O O . ASN A 1 163 ? -6.451 -2.060 -1.560 1.00 89.69 163 ASN A O 1
ATOM 1328 N N . PRO A 1 164 ? -6.872 -2.413 0.635 1.00 90.31 164 PRO A N 1
ATOM 1329 C CA . PRO A 1 164 ? -5.557 -1.983 1.117 1.00 90.31 164 PRO A CA 1
ATOM 1330 C C . PRO A 1 164 ? -4.410 -2.789 0.502 1.00 90.31 164 PRO A C 1
ATOM 1332 O O . PRO A 1 164 ? -3.369 -2.237 0.155 1.00 90.31 164 PRO A O 1
ATOM 1335 N N . ARG A 1 165 ? -4.618 -4.092 0.274 1.00 93.06 165 ARG A N 1
ATOM 1336 C CA . ARG A 1 165 ? -3.611 -4.977 -0.323 1.00 93.06 165 ARG A CA 1
ATOM 1337 C C . ARG A 1 165 ? -3.236 -4.546 -1.740 1.00 93.06 165 ARG A C 1
ATOM 1339 O O . ARG A 1 165 ? -2.056 -4.522 -2.087 1.00 93.06 165 ARG A O 1
ATOM 1346 N N . MET A 1 166 ? -4.234 -4.245 -2.572 1.00 95.56 166 MET A N 1
ATOM 1347 C CA . MET A 1 166 ? -3.982 -3.819 -3.949 1.00 95.56 166 MET A CA 1
ATOM 1348 C C . MET A 1 166 ? -3.453 -2.387 -4.004 1.00 95.56 166 MET A C 1
ATOM 1350 O O . MET A 1 166 ? -2.547 -2.136 -4.795 1.00 95.56 166 MET A O 1
ATOM 1354 N N . PHE A 1 167 ? -3.947 -1.484 -3.145 1.00 95.75 167 PHE A N 1
ATOM 1355 C CA . PHE A 1 167 ? -3.358 -0.151 -2.986 1.00 95.75 167 PHE A CA 1
ATOM 1356 C C . PHE A 1 167 ? -1.854 -0.254 -2.703 1.00 95.75 167 PHE A C 1
ATOM 1358 O O . PHE A 1 167 ? -1.054 0.270 -3.478 1.00 95.75 167 PHE A O 1
ATOM 1365 N N . TYR A 1 168 ? -1.480 -0.995 -1.654 1.00 95.81 168 TYR A N 1
ATOM 1366 C CA . TYR A 1 168 ? -0.093 -1.113 -1.216 1.00 95.81 168 TYR A CA 1
ATOM 1367 C C . TYR A 1 168 ? 0.796 -1.677 -2.323 1.00 95.81 168 TYR A C 1
ATOM 1369 O O . TYR A 1 168 ? 1.850 -1.119 -2.613 1.00 95.81 168 TYR A O 1
ATOM 1377 N N . ARG A 1 169 ? 0.339 -2.733 -3.011 1.00 96.62 169 ARG A N 1
ATOM 1378 C CA . ARG A 1 169 ? 1.065 -3.332 -4.139 1.00 96.62 169 ARG A CA 1
ATOM 1379 C C . ARG A 1 169 ? 1.412 -2.302 -5.217 1.00 96.62 169 ARG A C 1
ATOM 1381 O O . ARG A 1 169 ? 2.552 -2.268 -5.671 1.00 96.62 169 ARG A O 1
ATOM 1388 N N . TYR A 1 170 ? 0.443 -1.499 -5.654 1.00 97.88 170 TYR A N 1
ATOM 1389 C CA . TYR A 1 170 ? 0.671 -0.542 -6.738 1.00 97.88 170 TYR A CA 1
ATOM 1390 C C . TYR A 1 170 ? 1.446 0.694 -6.284 1.00 97.88 170 TYR A C 1
ATOM 1392 O O . TYR A 1 170 ? 2.345 1.126 -7.001 1.00 97.88 170 TYR A O 1
ATOM 1400 N N . ALA A 1 171 ? 1.154 1.229 -5.096 1.00 97.31 171 ALA A N 1
ATOM 1401 C CA . ALA A 1 171 ? 1.897 2.355 -4.537 1.00 97.31 171 ALA A CA 1
ATOM 1402 C C . ALA A 1 171 ? 3.369 1.983 -4.293 1.00 97.31 171 ALA A C 1
ATOM 1404 O O . ALA A 1 171 ? 4.267 2.750 -4.634 1.00 97.31 171 ALA A O 1
ATOM 1405 N N . ARG A 1 172 ? 3.634 0.769 -3.790 1.00 96.94 172 ARG A N 1
ATOM 1406 C CA . ARG A 1 172 ? 4.997 0.259 -3.616 1.00 96.94 172 ARG A CA 1
ATOM 1407 C C . ARG A 1 172 ? 5.715 0.075 -4.949 1.00 96.94 172 ARG A C 1
ATOM 1409 O O . ARG A 1 172 ? 6.847 0.525 -5.069 1.00 96.94 172 ARG A O 1
ATOM 1416 N N . GLY A 1 173 ? 5.047 -0.500 -5.950 1.00 96.38 173 GLY A N 1
ATOM 1417 C CA . GLY A 1 173 ? 5.603 -0.593 -7.301 1.00 96.38 173 GLY A CA 1
ATOM 1418 C C . GLY A 1 173 ? 5.935 0.783 -7.886 1.00 96.38 173 GLY A C 1
ATOM 1419 O O . GLY A 1 173 ? 6.992 0.965 -8.474 1.00 96.38 173 GLY A O 1
ATOM 1420 N N . ALA A 1 174 ? 5.087 1.792 -7.668 1.00 97.38 174 ALA A N 1
ATOM 1421 C CA . ALA A 1 174 ? 5.378 3.160 -8.098 1.00 97.38 174 ALA A CA 1
ATOM 1422 C C . ALA A 1 174 ? 6.620 3.737 -7.386 1.00 97.38 174 ALA A C 1
ATOM 1424 O O . ALA A 1 174 ? 7.443 4.393 -8.025 1.00 97.38 174 ALA A O 1
ATOM 1425 N N . LEU A 1 175 ? 6.781 3.455 -6.087 1.00 96.19 175 LEU A N 1
ATOM 1426 C CA . LEU A 1 175 ? 7.938 3.879 -5.294 1.00 96.19 175 LEU A CA 1
ATOM 1427 C C . LEU A 1 175 ? 9.242 3.207 -5.752 1.00 96.19 175 LEU A C 1
ATOM 1429 O O . LEU A 1 175 ? 10.286 3.846 -5.729 1.00 96.19 175 LEU A O 1
ATOM 1433 N N . GLU A 1 176 ? 9.201 1.945 -6.188 1.00 94.94 176 GLU A N 1
ATOM 1434 C CA . GLU A 1 176 ? 10.379 1.253 -6.738 1.00 94.94 176 GLU A CA 1
ATOM 1435 C C . GLU A 1 176 ? 10.943 1.985 -7.962 1.00 94.94 176 GLU A C 1
ATOM 1437 O O . GLU A 1 176 ? 12.160 2.095 -8.117 1.00 94.94 176 GLU A O 1
ATOM 1442 N N . TYR A 1 177 ? 10.067 2.556 -8.793 1.00 94.56 177 TYR A N 1
ATOM 1443 C CA . TYR A 1 177 ? 10.483 3.377 -9.922 1.00 94.56 177 TYR A CA 1
ATOM 1444 C C . TYR A 1 177 ? 10.860 4.802 -9.492 1.00 94.56 177 TYR A C 1
ATOM 1446 O O . TYR A 1 177 ? 11.861 5.331 -9.963 1.00 94.56 177 TYR A O 1
ATOM 1454 N N . GLU A 1 178 ? 10.119 5.461 -8.604 1.00 95.06 178 GLU A N 1
ATOM 1455 C CA . GLU A 1 178 ? 10.442 6.821 -8.138 1.00 95.06 178 GLU A CA 1
ATOM 1456 C C . GLU A 1 178 ? 10.581 6.895 -6.612 1.00 95.06 178 GLU A C 1
ATOM 1458 O O . GLU A 1 178 ? 9.683 7.402 -5.934 1.00 95.06 178 GLU A O 1
ATOM 1463 N N . PRO A 1 179 ? 11.729 6.459 -6.056 1.00 93.06 179 PRO A N 1
ATOM 1464 C CA . PRO A 1 179 ? 11.906 6.315 -4.606 1.00 93.06 179 PRO A CA 1
ATOM 1465 C C . PRO A 1 179 ? 11.852 7.639 -3.834 1.00 93.06 179 PRO A C 1
ATOM 1467 O O . PRO A 1 179 ? 11.626 7.645 -2.628 1.00 93.06 179 PRO A O 1
ATOM 1470 N N . TYR A 1 180 ? 12.036 8.760 -4.532 1.00 92.06 180 TYR A N 1
ATOM 1471 C CA . TYR A 1 180 ? 12.057 10.108 -3.958 1.00 92.06 180 TYR A CA 1
ATOM 1472 C C . TYR A 1 180 ? 10.813 10.929 -4.316 1.00 92.06 180 TYR A C 1
ATOM 1474 O O . TYR A 1 180 ? 10.780 12.138 -4.091 1.00 92.06 180 TYR A O 1
ATOM 1482 N N . ASN A 1 181 ? 9.790 10.316 -4.920 1.00 93.19 181 ASN A N 1
ATOM 1483 C CA . ASN A 1 181 ? 8.563 11.035 -5.237 1.00 93.19 181 ASN A CA 1
ATOM 1484 C C . ASN A 1 181 ? 7.750 11.265 -3.959 1.00 93.19 181 ASN A C 1
ATOM 1486 O O . ASN A 1 181 ? 7.146 10.339 -3.413 1.00 93.19 181 ASN A O 1
ATOM 1490 N N . ALA A 1 182 ? 7.713 12.525 -3.520 1.00 92.19 182 ALA A N 1
ATOM 1491 C CA . ALA A 1 182 ? 7.022 12.956 -2.311 1.00 92.19 182 ALA A CA 1
ATOM 1492 C C . ALA A 1 182 ? 5.570 12.463 -2.241 1.00 92.19 182 ALA A C 1
ATOM 1494 O O . ALA A 1 182 ? 5.154 11.959 -1.206 1.00 92.19 182 ALA A O 1
ATOM 1495 N N . ASN A 1 183 ? 4.822 12.521 -3.347 1.00 92.06 183 ASN A N 1
ATOM 1496 C CA . ASN A 1 183 ? 3.410 12.133 -3.354 1.00 92.06 183 ASN A CA 1
ATOM 1497 C C . ASN A 1 183 ? 3.225 10.635 -3.071 1.00 92.06 183 ASN A C 1
ATOM 1499 O O . ASN A 1 183 ? 2.299 10.251 -2.362 1.00 92.06 183 ASN A O 1
ATOM 1503 N N . ILE A 1 184 ? 4.103 9.784 -3.612 1.00 95.25 184 ILE A N 1
ATOM 1504 C CA . ILE A 1 184 ? 4.045 8.330 -3.398 1.00 95.25 184 ILE A CA 1
ATOM 1505 C C . ILE A 1 184 ? 4.408 8.000 -1.952 1.00 95.25 184 ILE A C 1
ATOM 1507 O O . ILE A 1 184 ? 3.726 7.205 -1.304 1.00 95.25 184 ILE A O 1
ATOM 1511 N N . VAL A 1 185 ? 5.472 8.633 -1.449 1.00 94.50 185 VAL A N 1
ATOM 1512 C CA . VAL A 1 185 ? 5.937 8.467 -0.070 1.00 94.50 185 VAL A CA 1
ATOM 1513 C C . VAL A 1 185 ? 4.842 8.884 0.903 1.00 94.50 185 VAL A C 1
ATOM 1515 O O . VAL A 1 185 ? 4.502 8.096 1.776 1.00 94.50 185 VAL A O 1
ATOM 1518 N N . THR A 1 186 ? 4.233 10.057 0.718 1.00 91.19 186 THR A N 1
ATOM 1519 C CA . THR A 1 186 ? 3.121 10.532 1.551 1.00 91.19 186 THR A CA 1
ATOM 1520 C C . THR A 1 186 ? 1.954 9.546 1.550 1.00 91.19 186 THR A C 1
ATOM 1522 O O . THR A 1 186 ? 1.452 9.203 2.613 1.00 91.19 186 THR A O 1
ATOM 1525 N N . GLU A 1 187 ? 1.545 9.026 0.392 1.00 92.75 187 GLU A N 1
ATOM 1526 C CA . GLU A 1 187 ? 0.445 8.053 0.317 1.00 92.75 187 GLU A CA 1
ATOM 1527 C C . GLU A 1 187 ? 0.756 6.736 1.052 1.00 92.75 187 GLU A C 1
ATOM 1529 O O . GLU A 1 187 ? -0.117 6.181 1.723 1.00 92.75 187 GLU A O 1
ATOM 1534 N N . LEU A 1 188 ? 1.994 6.240 0.972 1.00 94.31 188 LEU A N 1
ATOM 1535 C CA . LEU A 1 188 ? 2.418 5.037 1.699 1.00 94.31 188 LEU A CA 1
ATOM 1536 C C . LEU A 1 188 ? 2.597 5.283 3.202 1.00 94.31 188 LEU A C 1
ATOM 1538 O O . LEU A 1 188 ? 2.216 4.432 4.001 1.00 94.31 188 LEU A O 1
ATOM 1542 N N . VAL A 1 189 ? 3.143 6.434 3.597 1.00 92.44 189 VAL A N 1
ATOM 1543 C CA . VAL A 1 189 ? 3.252 6.847 5.004 1.00 92.44 189 VAL A CA 1
ATOM 1544 C C . VAL A 1 189 ? 1.864 6.922 5.620 1.00 92.44 189 VAL A C 1
ATOM 1546 O O . VAL A 1 189 ? 1.629 6.282 6.640 1.00 92.44 189 VAL A O 1
ATOM 1549 N N . ASN A 1 190 ? 0.926 7.599 4.951 1.00 88.44 190 ASN A N 1
ATOM 1550 C CA . ASN A 1 190 ? -0.462 7.673 5.391 1.00 88.44 190 ASN A CA 1
ATOM 1551 C C . ASN A 1 190 ? -1.042 6.269 5.562 1.00 88.44 190 ASN A C 1
ATOM 1553 O O . ASN A 1 190 ? -1.614 5.965 6.597 1.00 88.44 190 ASN A O 1
ATOM 1557 N N . PHE A 1 191 ? -0.838 5.379 4.590 1.00 90.88 191 PHE A N 1
ATOM 1558 C CA . PHE A 1 191 ? -1.288 3.994 4.697 1.00 90.88 191 PHE A CA 1
ATOM 1559 C C . PHE A 1 191 ? -0.733 3.261 5.926 1.00 90.88 191 PHE A C 1
ATOM 1561 O O . PHE A 1 191 ? -1.502 2.611 6.627 1.00 90.88 191 PHE A O 1
ATOM 1568 N N . HIS A 1 192 ? 0.566 3.369 6.210 1.00 91.38 192 HIS A N 1
ATOM 1569 C CA . HIS A 1 192 ? 1.174 2.717 7.371 1.00 91.38 192 HIS A CA 1
ATOM 1570 C C . HIS A 1 192 ? 0.697 3.321 8.693 1.00 91.38 192 HIS A C 1
ATOM 1572 O O . HIS A 1 192 ? 0.345 2.576 9.603 1.00 91.38 192 HIS A O 1
ATOM 1578 N N . VAL A 1 193 ? 0.596 4.651 8.783 1.00 86.38 193 VAL A N 1
ATOM 1579 C CA . VAL A 1 193 ? 0.018 5.334 9.952 1.00 86.38 193 VAL A CA 1
ATOM 1580 C C . VAL A 1 193 ? -1.415 4.851 10.197 1.00 86.38 193 VAL A C 1
ATOM 1582 O O . VAL A 1 193 ? -1.776 4.509 11.320 1.00 86.38 193 VAL A O 1
ATOM 1585 N N . CYS A 1 194 ? -2.201 4.694 9.132 1.00 81.75 194 CYS A N 1
ATOM 1586 C CA . CYS A 1 194 ? -3.557 4.157 9.200 1.00 81.75 194 CYS A CA 1
ATOM 1587 C C . CYS A 1 194 ? -3.665 2.679 9.577 1.00 81.75 194 CYS A C 1
ATOM 1589 O O . CYS A 1 194 ? -4.768 2.202 9.828 1.00 81.75 194 CYS A O 1
ATOM 1591 N N . ASN A 1 195 ? -2.560 1.944 9.585 1.00 82.69 195 ASN A N 1
ATOM 1592 C CA . ASN A 1 195 ? -2.515 0.565 10.058 1.00 82.69 195 ASN A CA 1
ATOM 1593 C C . ASN A 1 195 ? -1.765 0.448 11.392 1.00 82.69 195 ASN A C 1
ATOM 1595 O O . ASN A 1 195 ? -1.459 -0.663 11.811 1.00 82.69 195 ASN A O 1
ATOM 1599 N N . GLU A 1 196 ? -1.463 1.577 12.049 1.00 84.31 196 GLU A N 1
ATOM 1600 C CA . GLU A 1 196 ? -0.651 1.641 13.274 1.00 84.31 196 GLU A CA 1
ATOM 1601 C C . GLU A 1 196 ? 0.775 1.067 13.077 1.00 84.31 196 GLU A C 1
ATOM 1603 O O . GLU A 1 196 ? 1.457 0.673 14.022 1.00 84.31 196 GLU A O 1
ATOM 1608 N N . GLU A 1 197 ? 1.271 1.055 11.834 1.00 88.44 197 GLU A N 1
ATOM 1609 C CA . GLU A 1 197 ? 2.599 0.571 11.433 1.00 88.44 197 GLU A CA 1
ATOM 1610 C C . GLU A 1 197 ? 3.625 1.723 11.429 1.00 88.44 197 GLU A C 1
ATOM 1612 O O . GLU A 1 197 ? 4.302 1.994 10.433 1.00 88.44 197 GLU A O 1
ATOM 1617 N N . PHE A 1 198 ? 3.735 2.437 12.553 1.00 86.75 198 PHE A N 1
ATOM 1618 C CA . PHE A 1 198 ? 4.534 3.668 12.670 1.00 86.75 198 PHE A CA 1
ATOM 1619 C C . PHE A 1 198 ? 6.021 3.481 12.334 1.00 86.75 198 PHE A C 1
ATOM 1621 O O . PHE A 1 198 ? 6.644 4.372 11.755 1.00 86.75 198 PHE A O 1
ATOM 1628 N N . ASP A 1 199 ? 6.589 2.310 12.632 1.00 89.12 199 ASP A N 1
ATOM 1629 C CA . ASP A 1 199 ? 7.983 1.997 12.300 1.00 89.12 199 ASP A CA 1
ATOM 1630 C C . ASP A 1 199 ? 8.218 1.952 10.784 1.00 89.12 199 ASP A C 1
ATOM 1632 O O . ASP A 1 199 ? 9.240 2.438 10.295 1.00 89.12 199 ASP A O 1
ATOM 1636 N N . GLU A 1 200 ? 7.272 1.403 10.018 1.00 93.00 200 GLU A N 1
ATOM 1637 C CA . GLU A 1 200 ? 7.363 1.355 8.556 1.00 93.00 200 GLU A CA 1
ATOM 1638 C C . GLU A 1 200 ? 7.137 2.739 7.940 1.00 93.00 200 GLU A C 1
ATOM 1640 O O . GLU A 1 200 ? 7.880 3.141 7.039 1.00 93.00 200 GLU A O 1
ATOM 1645 N N . ALA A 1 201 ? 6.193 3.517 8.484 1.00 91.56 201 ALA A N 1
ATOM 1646 C CA . ALA A 1 201 ? 6.009 4.921 8.119 1.00 91.56 201 ALA A CA 1
ATOM 1647 C C . ALA A 1 201 ? 7.308 5.728 8.316 1.00 91.56 201 ALA A C 1
ATOM 1649 O O . ALA A 1 201 ? 7.760 6.426 7.403 1.00 91.56 201 ALA A O 1
ATOM 1650 N N . ARG A 1 202 ? 7.970 5.568 9.469 1.00 88.50 202 ARG A N 1
ATOM 1651 C CA . ARG A 1 202 ? 9.246 6.230 9.771 1.00 88.50 202 ARG A CA 1
ATOM 1652 C C . ARG A 1 202 ? 10.357 5.801 8.813 1.00 88.50 202 ARG A C 1
ATOM 1654 O O . ARG A 1 202 ? 11.059 6.655 8.271 1.00 88.50 202 ARG A O 1
ATOM 1661 N N . LYS A 1 203 ? 10.506 4.495 8.556 1.00 92.12 203 LYS A N 1
ATOM 1662 C CA . LYS A 1 203 ? 11.500 3.970 7.599 1.00 92.12 203 LYS A CA 1
ATOM 1663 C C . LYS A 1 203 ? 11.321 4.575 6.208 1.00 92.12 203 LYS A C 1
ATOM 1665 O O . LYS A 1 203 ? 12.313 4.907 5.562 1.00 92.12 203 LYS A O 1
ATOM 1670 N N . LEU A 1 204 ? 10.081 4.731 5.740 1.00 92.12 204 LEU A N 1
ATOM 1671 C CA . LEU A 1 204 ? 9.801 5.367 4.451 1.00 92.12 204 LEU A CA 1
ATOM 1672 C C . LEU A 1 204 ? 10.235 6.834 4.421 1.00 92.12 204 LEU A C 1
ATOM 1674 O O . LEU A 1 204 ? 10.897 7.241 3.465 1.00 92.12 204 LEU A O 1
ATOM 1678 N N . LEU A 1 205 ? 9.922 7.608 5.464 1.00 89.62 205 LEU A N 1
ATOM 1679 C CA . LEU A 1 205 ? 10.328 9.013 5.562 1.00 89.62 205 LEU A CA 1
ATOM 1680 C C . LEU A 1 205 ? 11.854 9.158 5.541 1.00 89.62 205 LEU A C 1
ATOM 1682 O O . LEU A 1 205 ? 12.380 9.917 4.726 1.00 89.62 205 LEU A O 1
ATOM 1686 N N . ILE A 1 206 ? 12.565 8.362 6.346 1.00 88.75 206 ILE A N 1
ATOM 1687 C CA . ILE A 1 206 ? 14.036 8.364 6.404 1.00 88.75 206 ILE A CA 1
ATOM 1688 C C . ILE A 1 206 ? 14.643 8.019 5.034 1.00 88.75 206 ILE A C 1
ATOM 1690 O O . ILE A 1 206 ? 15.532 8.722 4.548 1.00 88.75 206 ILE A O 1
ATOM 1694 N N . ASN A 1 207 ? 14.143 6.966 4.378 1.00 88.81 207 ASN A N 1
ATOM 1695 C CA . ASN A 1 207 ? 14.683 6.490 3.101 1.00 88.81 207 ASN A CA 1
ATOM 1696 C C . ASN A 1 207 ? 14.373 7.419 1.918 1.00 88.81 207 ASN A C 1
ATOM 1698 O O . ASN A 1 207 ? 15.113 7.425 0.937 1.00 88.81 207 ASN A O 1
ATOM 1702 N N . SER A 1 208 ? 13.308 8.220 1.996 1.00 85.38 208 SER A N 1
ATOM 1703 C CA . SER A 1 208 ? 12.901 9.130 0.917 1.00 85.38 208 SER A CA 1
ATOM 1704 C C . SER A 1 208 ? 13.778 10.383 0.768 1.00 85.38 208 SER A C 1
ATOM 1706 O O . SER A 1 208 ? 13.488 11.230 -0.074 1.00 85.38 208 SER A O 1
ATOM 1708 N N . HIS A 1 209 ? 14.850 10.519 1.563 1.00 68.62 209 HIS A N 1
ATOM 1709 C CA . HIS A 1 209 ? 15.713 11.707 1.604 1.00 68.62 209 HIS A CA 1
ATOM 1710 C C . HIS A 1 209 ? 14.948 13.025 1.805 1.00 68.62 209 HIS A C 1
ATOM 1712 O O . HIS A 1 209 ? 15.448 14.094 1.456 1.00 68.62 209 HIS A O 1
ATOM 1718 N N . MET A 1 210 ? 13.785 12.987 2.464 1.00 62.44 210 MET A N 1
ATOM 1719 C CA . MET A 1 210 ? 13.093 14.195 2.928 1.00 62.44 210 MET A CA 1
ATOM 1720 C C . MET A 1 210 ? 13.945 15.028 3.913 1.00 62.44 210 MET A C 1
ATOM 1722 O O . MET A 1 210 ? 13.514 16.098 4.328 1.00 62.44 210 MET A O 1
ATOM 1726 N N . ASN A 1 211 ? 15.163 14.583 4.279 1.00 54.28 211 ASN A N 1
ATOM 1727 C CA . ASN A 1 211 ? 16.074 15.238 5.228 1.00 54.28 211 ASN A CA 1
ATOM 1728 C C . ASN A 1 211 ? 15.367 15.654 6.524 1.00 54.28 211 ASN A C 1
ATOM 1730 O O . ASN A 1 211 ? 15.747 16.614 7.193 1.00 54.28 211 ASN A O 1
ATOM 1734 N N . THR A 1 212 ? 14.328 14.915 6.886 1.00 57.81 212 THR A N 1
ATOM 1735 C CA . THR A 1 212 ? 13.642 15.055 8.152 1.00 57.81 212 THR A CA 1
ATOM 1736 C C . THR A 1 212 ? 14.490 14.330 9.180 1.00 57.81 212 THR A C 1
ATOM 1738 O O . THR A 1 212 ? 14.726 13.128 9.052 1.00 57.81 212 THR A O 1
ATOM 1741 N N . SER A 1 213 ? 14.992 15.054 10.181 1.00 68.25 213 SER A N 1
ATOM 1742 C CA . SER A 1 213 ? 15.536 14.411 11.378 1.00 68.25 213 SER A CA 1
ATOM 1743 C C . SER A 1 213 ? 14.468 13.500 11.996 1.00 68.25 213 SER A C 1
ATOM 1745 O O . SER A 1 213 ? 13.277 13.689 11.736 1.00 68.25 213 SER A O 1
ATOM 1747 N N . GLU A 1 214 ? 14.868 12.527 12.822 1.00 67.38 214 GLU A N 1
ATOM 1748 C CA . GLU A 1 214 ? 13.919 11.636 13.516 1.00 67.38 214 GLU A CA 1
ATOM 1749 C C . GLU A 1 214 ? 12.784 12.434 14.184 1.00 67.38 214 GLU A C 1
ATOM 1751 O O . GLU A 1 214 ? 11.612 12.120 13.989 1.00 67.38 214 GLU A O 1
ATOM 1756 N N . ASN A 1 215 ? 13.118 13.572 14.797 1.00 64.81 215 ASN A N 1
ATOM 1757 C CA . ASN A 1 215 ? 12.157 14.478 15.431 1.00 64.81 215 ASN A CA 1
ATOM 1758 C C . ASN A 1 215 ? 11.096 15.051 14.469 1.00 64.81 215 ASN A C 1
ATOM 1760 O O . ASN A 1 215 ? 9.972 15.308 14.883 1.00 64.81 215 ASN A O 1
ATOM 1764 N N . VAL A 1 216 ? 11.430 15.280 13.193 1.00 65.69 216 VAL A N 1
ATOM 1765 C CA . VAL A 1 216 ? 10.463 15.780 12.198 1.00 65.69 216 VAL A CA 1
ATOM 1766 C C . VAL A 1 216 ? 9.569 14.647 11.696 1.00 65.69 216 VAL A C 1
ATOM 1768 O O . VAL A 1 216 ? 8.395 14.881 11.430 1.00 65.69 216 VAL A O 1
ATOM 1771 N N . SER A 1 217 ? 10.087 13.415 11.615 1.00 68.69 217 SER A N 1
ATOM 1772 C CA . SER A 1 217 ? 9.248 12.256 11.287 1.00 68.69 217 SER A CA 1
ATOM 1773 C C . SER A 1 217 ? 8.201 11.978 12.367 1.00 68.69 217 SER A C 1
ATOM 1775 O O . SER A 1 217 ? 7.066 11.666 12.026 1.00 68.69 217 SER A O 1
ATOM 1777 N N . ASP A 1 218 ? 8.552 12.179 13.640 1.00 71.56 218 ASP A N 1
ATOM 1778 C CA . ASP A 1 218 ? 7.612 12.066 14.758 1.00 71.56 218 ASP A CA 1
ATOM 1779 C C . ASP A 1 218 ? 6.530 13.139 14.699 1.00 71.56 218 ASP A C 1
ATOM 1781 O O . ASP A 1 218 ? 5.350 12.806 14.714 1.00 71.56 218 ASP A O 1
ATOM 1785 N N . ALA A 1 219 ? 6.911 14.403 14.497 1.00 68.38 219 ALA A N 1
ATOM 1786 C CA . ALA A 1 219 ? 5.945 15.491 14.359 1.00 68.38 219 ALA A CA 1
ATOM 1787 C C . ALA A 1 219 ? 4.972 15.275 13.184 1.00 68.38 219 ALA A C 1
ATOM 1789 O O . ALA A 1 219 ? 3.782 15.530 13.311 1.00 68.38 219 ALA A O 1
ATOM 1790 N N . MET A 1 220 ? 5.446 14.750 12.046 1.00 68.88 220 MET A N 1
ATOM 1791 C CA . MET A 1 220 ? 4.580 14.443 10.898 1.00 68.88 220 MET A CA 1
ATOM 1792 C C . MET A 1 220 ? 3.618 13.276 11.157 1.00 68.88 220 MET A C 1
ATOM 1794 O O . MET A 1 220 ? 2.547 13.230 10.554 1.00 68.88 220 MET A O 1
ATOM 1798 N N . ILE A 1 221 ? 3.998 12.329 12.019 1.00 74.44 221 ILE A N 1
ATOM 1799 C CA . ILE A 1 221 ? 3.126 11.230 12.450 1.00 74.44 221 ILE A CA 1
ATOM 1800 C C . ILE A 1 221 ? 2.116 11.732 13.494 1.00 74.44 221 ILE A C 1
ATOM 1802 O O . ILE A 1 221 ? 0.961 11.318 13.461 1.00 74.44 221 ILE A O 1
ATOM 1806 N N . GLU A 1 222 ? 2.522 12.638 14.386 1.00 74.44 222 GLU A N 1
ATOM 1807 C CA . GLU A 1 222 ? 1.663 13.236 15.417 1.00 74.44 222 GLU A CA 1
ATOM 1808 C C . GLU A 1 222 ? 0.626 14.216 14.838 1.00 74.44 222 GLU A C 1
ATOM 1810 O O . GLU A 1 222 ? -0.526 14.204 15.268 1.00 74.44 222 GLU A O 1
ATOM 1815 N N . ASP A 1 223 ? 0.995 15.002 13.820 1.00 75.38 223 ASP A N 1
ATOM 1816 C CA . ASP A 1 223 ? 0.105 15.941 13.112 1.00 75.38 223 ASP A CA 1
ATOM 1817 C C . ASP A 1 223 ? -0.774 15.259 12.042 1.00 75.38 223 ASP A C 1
ATOM 1819 O O . ASP A 1 223 ? -1.472 15.924 11.267 1.00 75.38 223 ASP A O 1
ATOM 1823 N N . PHE A 1 224 ? -0.733 13.929 11.955 1.00 74.31 224 PHE A N 1
ATOM 1824 C CA . PHE A 1 224 ? -1.478 13.169 10.961 1.00 74.31 224 PHE A CA 1
ATOM 1825 C C . PHE A 1 224 ? -2.995 13.346 11.136 1.00 74.31 224 PHE A C 1
ATOM 1827 O O . PHE A 1 224 ? -3.547 13.066 12.198 1.00 74.31 224 PHE A O 1
ATOM 1834 N N . ASP A 1 225 ? -3.687 13.757 10.066 1.00 71.62 225 ASP A N 1
ATOM 1835 C CA . ASP A 1 225 ? -5.146 13.898 10.053 1.00 71.62 225 ASP A CA 1
ATOM 1836 C C . ASP A 1 225 ? -5.830 12.518 9.926 1.00 71.62 225 ASP A C 1
ATOM 1838 O O . ASP A 1 225 ? -5.785 11.900 8.852 1.00 71.62 225 ASP A O 1
ATOM 1842 N N . PRO A 1 226 ? -6.533 12.032 10.971 1.00 63.28 226 PRO A N 1
ATOM 1843 C CA . PRO A 1 226 ? -7.207 10.735 10.945 1.00 63.28 226 PRO A CA 1
ATOM 1844 C C . PRO A 1 226 ? -8.281 10.617 9.854 1.00 63.28 226 PRO A C 1
ATOM 1846 O O . PRO A 1 226 ? -8.658 9.501 9.484 1.00 63.28 226 PRO A O 1
ATOM 1849 N N . GLN A 1 227 ? -8.768 11.738 9.302 1.00 64.44 227 GLN A N 1
ATOM 1850 C CA . GLN A 1 227 ? -9.732 11.739 8.196 1.00 64.44 227 GLN A CA 1
ATOM 1851 C C . GLN A 1 227 ? -9.170 11.126 6.903 1.00 64.44 227 GLN A C 1
ATOM 1853 O O . GLN A 1 227 ? -9.938 10.781 6.004 1.00 64.44 227 GLN A O 1
ATOM 1858 N N . VAL A 1 228 ? -7.850 10.945 6.807 1.00 63.00 228 VAL A N 1
ATOM 1859 C CA . VAL A 1 228 ? -7.165 10.404 5.623 1.00 63.00 228 VAL A CA 1
ATOM 1860 C C . VAL A 1 228 ? -7.162 8.858 5.589 1.00 63.00 228 VAL A C 1
ATOM 1862 O O . VAL A 1 228 ? -6.814 8.267 4.565 1.00 63.00 228 VAL A O 1
ATOM 1865 N N . CYS A 1 229 ? -7.594 8.169 6.656 1.00 63.56 229 CYS A N 1
ATOM 1866 C CA . CYS A 1 229 ? -7.437 6.713 6.783 1.00 63.56 229 CYS A CA 1
ATOM 1867 C C . CYS A 1 229 ? -8.469 5.798 6.102 1.00 63.56 229 CYS A C 1
ATOM 1869 O O . CYS A 1 229 ? -9.661 6.075 6.058 1.00 63.56 229 CYS A O 1
ATOM 1871 N N . TYR A 1 230 ? -7.984 4.636 5.630 1.00 55.00 230 TYR A N 1
ATOM 1872 C CA . TYR A 1 230 ? -8.727 3.562 4.938 1.00 55.00 230 TYR A CA 1
ATOM 1873 C C . TYR A 1 230 ? -9.681 2.792 5.861 1.00 55.00 230 TYR A C 1
ATOM 1875 O O . TYR A 1 230 ? -10.780 2.418 5.461 1.00 55.00 230 TYR A O 1
ATOM 1883 N N . GLU A 1 231 ? -9.264 2.592 7.113 1.00 55.53 231 GLU A N 1
ATOM 1884 C CA . GLU A 1 231 ? -10.108 2.119 8.213 1.00 55.53 231 GLU A CA 1
ATOM 1885 C C . GLU A 1 231 ? -10.552 3.304 9.079 1.00 55.53 231 GLU A C 1
ATOM 1887 O O . GLU A 1 231 ? -10.525 3.215 10.311 1.00 55.53 231 GLU A O 1
ATOM 1892 N N . SER A 1 232 ? -10.919 4.429 8.438 1.00 56.72 232 SER A N 1
ATOM 1893 C CA . SER A 1 232 ? -11.307 5.663 9.130 1.00 56.72 232 SER A CA 1
ATOM 1894 C C . SER A 1 232 ? -12.275 5.363 10.257 1.00 56.72 232 SER A C 1
ATOM 1896 O O . SER A 1 232 ? -12.044 5.821 11.358 1.00 56.72 232 SER A O 1
ATOM 1898 N N . ASP A 1 233 ? -13.265 4.494 10.067 1.00 67.38 233 ASP A N 1
ATOM 1899 C CA . ASP A 1 233 ? -14.210 4.200 11.137 1.00 67.38 233 ASP A CA 1
ATOM 1900 C C . ASP A 1 233 ? -13.542 3.693 12.420 1.00 67.38 233 ASP A C 1
ATOM 1902 O O . ASP A 1 233 ? -13.891 4.181 13.485 1.00 67.38 233 ASP A O 1
ATOM 1906 N N . LYS A 1 234 ? -12.568 2.776 12.384 1.00 73.81 234 LYS A N 1
ATOM 1907 C CA . LYS A 1 234 ? -11.947 2.290 13.632 1.00 73.81 234 LYS A CA 1
ATOM 1908 C C . LYS A 1 234 ? -10.969 3.290 14.228 1.00 73.81 234 LYS A C 1
ATOM 1910 O O . LYS A 1 234 ? -11.014 3.513 15.434 1.00 73.81 234 LYS A O 1
ATOM 1915 N N . LEU A 1 235 ? -10.100 3.873 13.406 1.00 70.56 235 LEU A N 1
ATOM 1916 C CA . LEU A 1 235 ? -9.100 4.839 13.864 1.00 70.56 235 LEU A CA 1
ATOM 1917 C C . LEU A 1 235 ? -9.746 6.142 14.326 1.00 70.56 235 LEU A C 1
ATOM 1919 O O . LEU A 1 235 ? -9.434 6.616 15.411 1.00 70.56 235 LEU A O 1
ATOM 1923 N N . VAL A 1 236 ? -10.714 6.665 13.571 1.00 79.69 236 VAL A N 1
ATOM 1924 C CA . VAL A 1 236 ? -11.534 7.815 13.974 1.00 79.69 236 VAL A CA 1
ATOM 1925 C C . VAL A 1 236 ? -12.313 7.473 15.232 1.00 79.69 236 VAL A C 1
ATOM 1927 O O . VAL A 1 236 ? -12.310 8.274 16.156 1.00 79.69 236 VAL A O 1
ATOM 1930 N N . GLN A 1 237 ? -12.917 6.284 15.342 1.00 85.06 237 GLN A N 1
ATOM 1931 C CA . GLN A 1 237 ? -13.574 5.901 16.594 1.00 85.06 237 GLN A CA 1
ATOM 1932 C C . GLN A 1 237 ? -12.583 5.817 17.763 1.00 85.06 237 GLN A C 1
ATOM 1934 O O . GLN A 1 237 ? -12.934 6.230 18.860 1.00 85.06 237 GLN A O 1
ATOM 1939 N N . ASN A 1 238 ? -11.359 5.317 17.568 1.00 86.81 238 ASN A N 1
ATOM 1940 C CA . ASN A 1 238 ? -10.337 5.266 18.620 1.00 86.81 238 ASN A CA 1
ATOM 1941 C C . ASN A 1 238 ? -9.853 6.666 19.020 1.00 86.81 238 ASN A C 1
ATOM 1943 O O . ASN A 1 238 ? -9.739 6.937 20.211 1.00 86.81 238 ASN A O 1
ATOM 1947 N N . TYR A 1 239 ? -9.653 7.559 18.054 1.00 85.50 239 TYR A N 1
ATOM 1948 C CA . TYR A 1 239 ? -9.357 8.968 18.297 1.00 85.50 239 TYR A CA 1
ATOM 1949 C C . TYR A 1 239 ? -10.512 9.672 19.029 1.00 85.50 239 TYR A C 1
ATOM 1951 O O . TYR A 1 239 ? -10.301 10.427 19.976 1.00 85.50 239 TYR A O 1
ATOM 1959 N N . GLU A 1 240 ? -11.761 9.386 18.649 1.00 90.12 240 GLU A N 1
ATOM 1960 C CA . GLU A 1 240 ? -12.943 9.858 19.371 1.00 90.12 240 GLU A CA 1
ATOM 1961 C C . GLU A 1 240 ? -12.970 9.306 20.806 1.00 90.12 240 GLU A C 1
ATOM 1963 O O . GLU A 1 240 ? -13.307 10.056 21.721 1.00 90.12 240 GLU A O 1
ATOM 1968 N N . VAL A 1 241 ? -12.559 8.049 21.040 1.00 94.56 241 VAL A N 1
ATOM 1969 C CA . VAL A 1 241 ? -12.379 7.508 22.400 1.00 94.56 241 VAL A CA 1
ATOM 1970 C C . VAL A 1 241 ? -11.333 8.317 23.172 1.00 94.56 241 VAL A C 1
ATOM 1972 O O . VAL A 1 241 ? -11.620 8.710 24.300 1.00 94.56 241 VAL A O 1
ATOM 1975 N N . ASP A 1 242 ? -10.170 8.616 22.587 1.00 93.19 242 ASP A N 1
ATOM 1976 C CA . ASP A 1 242 ? -9.124 9.424 23.237 1.00 93.19 242 ASP A CA 1
ATOM 1977 C C . ASP A 1 242 ? -9.629 10.819 23.617 1.00 93.19 242 ASP A C 1
ATOM 1979 O O . ASP A 1 242 ? -9.428 11.280 24.743 1.00 93.19 242 ASP A O 1
ATOM 1983 N N . LYS A 1 243 ? -10.400 11.452 22.728 1.00 92.81 243 LYS A N 1
ATOM 1984 C CA . LYS A 1 243 ? -11.079 12.715 23.025 1.00 92.81 243 LYS A CA 1
ATOM 1985 C C . LYS A 1 243 ? -12.037 12.584 24.213 1.00 92.81 243 LYS A C 1
ATOM 1987 O O . LYS A 1 243 ? -12.091 13.483 25.050 1.00 92.81 243 LYS A O 1
ATOM 1992 N N . MET A 1 244 ? -12.785 11.481 24.318 1.00 97.12 244 MET A N 1
ATOM 1993 C CA . MET A 1 244 ? -13.678 11.254 25.463 1.00 97.12 244 MET A CA 1
ATOM 1994 C C . MET A 1 244 ? -12.900 11.034 26.766 1.00 97.12 244 MET A C 1
ATOM 1996 O O . MET A 1 244 ? -13.326 11.522 27.812 1.00 97.12 244 MET A O 1
ATOM 2000 N N . ILE A 1 245 ? -11.755 10.344 26.720 1.00 95.69 245 ILE A N 1
ATOM 2001 C CA . ILE A 1 245 ? -10.865 10.189 27.882 1.00 95.69 245 ILE A CA 1
ATOM 2002 C C . ILE A 1 245 ? -10.378 11.567 28.346 1.00 95.69 245 ILE A C 1
ATOM 2004 O O . ILE A 1 245 ? -10.522 11.900 29.521 1.00 95.69 245 ILE A O 1
ATOM 2008 N N . GLN A 1 246 ? -9.900 12.405 27.424 1.00 93.94 246 GLN A N 1
ATOM 2009 C CA . GLN A 1 246 ? -9.441 13.757 27.743 1.00 93.94 246 GLN A CA 1
ATOM 2010 C C . GLN A 1 246 ? -10.565 14.626 28.335 1.00 93.94 246 GLN A C 1
ATOM 2012 O O . GLN A 1 246 ? -10.356 15.338 29.316 1.00 93.94 246 GLN A O 1
ATOM 2017 N N . MET A 1 247 ? -11.780 14.555 27.778 1.00 94.94 247 MET A N 1
ATOM 2018 C CA . MET A 1 247 ? -12.943 15.270 28.319 1.00 94.94 247 MET A CA 1
ATOM 2019 C C . MET A 1 247 ? -13.270 14.829 29.751 1.00 94.94 247 MET A C 1
ATOM 2021 O O . MET A 1 247 ? -13.521 15.676 30.611 1.00 94.94 247 MET A O 1
ATOM 2025 N N . LYS A 1 248 ? -13.209 13.521 30.035 1.00 96.06 248 LYS A N 1
ATOM 2026 C CA . LYS A 1 248 ? -13.374 12.986 31.393 1.00 96.06 248 LYS A CA 1
ATOM 2027 C C . LYS A 1 2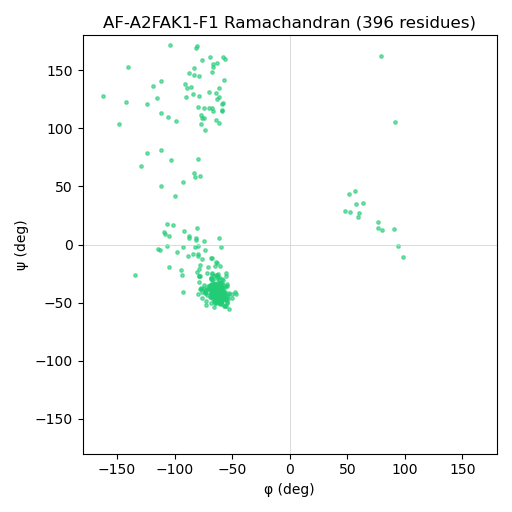48 ? -12.322 13.560 32.346 1.00 96.06 248 LYS A C 1
ATOM 2029 O O . LYS A 1 248 ? -12.678 13.992 33.438 1.00 96.06 248 LYS A O 1
ATOM 2034 N N . GLU A 1 249 ? -11.050 13.576 31.950 1.00 94.19 249 GLU A N 1
ATOM 2035 C CA . GLU A 1 249 ? -9.947 14.117 32.764 1.00 94.19 249 GLU A CA 1
ATOM 2036 C C . GLU A 1 249 ? -10.116 15.613 33.067 1.00 94.19 249 GLU A C 1
ATOM 2038 O O . GLU A 1 249 ? -9.720 16.084 34.130 1.00 94.19 249 GLU A O 1
ATOM 2043 N N . GLN A 1 250 ? -10.774 16.348 32.170 1.00 95.56 250 GLN A N 1
ATOM 2044 C CA . GLN A 1 250 ? -11.147 17.752 32.357 1.00 95.56 250 GLN A CA 1
ATOM 2045 C C . GLN A 1 250 ? -12.406 17.951 33.224 1.00 95.56 250 GLN A C 1
ATOM 2047 O O . GLN A 1 250 ? -12.801 19.089 33.472 1.00 95.56 250 GLN A O 1
ATOM 2052 N N . GLY A 1 251 ? -13.038 16.872 33.697 1.00 94.75 251 GLY A N 1
ATOM 2053 C CA . GLY A 1 251 ? -14.231 16.902 34.547 1.00 94.75 251 GLY A CA 1
ATOM 2054 C C . GLY A 1 251 ? -15.567 16.795 33.802 1.00 94.75 251 GLY A C 1
ATOM 2055 O O . GLY A 1 251 ? -16.607 16.726 34.455 1.00 94.75 251 GLY A O 1
ATOM 2056 N N . TYR A 1 252 ? -15.568 16.711 32.467 1.00 96.06 252 TYR A N 1
ATOM 2057 C CA . TYR A 1 252 ? -16.772 16.532 31.638 1.00 96.06 252 TYR A CA 1
ATOM 2058 C C . TYR A 1 252 ? -17.172 15.051 31.551 1.00 96.06 252 TYR A C 1
ATOM 2060 O O . TYR A 1 252 ? -17.132 14.416 30.494 1.00 96.06 252 TYR A O 1
ATOM 2068 N N . VAL A 1 253 ? -17.479 14.458 32.708 1.00 95.75 253 VAL A N 1
ATOM 2069 C CA . VAL A 1 253 ? -17.690 13.008 32.851 1.00 95.75 253 VAL A CA 1
ATOM 2070 C C . VAL A 1 253 ? -18.949 12.531 32.116 1.00 95.75 253 VAL A C 1
ATOM 2072 O O . VAL A 1 253 ? -18.934 11.458 31.511 1.00 95.75 253 VAL A O 1
ATOM 2075 N N . ASP A 1 254 ? -20.032 13.311 32.136 1.00 93.00 254 ASP A N 1
ATOM 2076 C CA . ASP A 1 254 ? -21.300 12.933 31.504 1.00 93.00 254 ASP A CA 1
ATOM 2077 C C . ASP A 1 254 ? -21.224 12.997 29.974 1.00 93.00 254 ASP A C 1
ATOM 2079 O O . ASP A 1 254 ? -21.698 12.089 29.287 1.00 93.00 254 ASP A O 1
ATOM 2083 N N . GLU A 1 255 ? -20.581 14.027 29.427 1.00 95.88 255 GLU A N 1
ATOM 2084 C CA . GLU A 1 255 ? -20.333 14.163 27.993 1.00 95.88 255 GLU A CA 1
ATOM 2085 C C . GLU A 1 255 ? -19.423 13.042 27.487 1.00 95.88 255 GLU A C 1
ATOM 2087 O O . GLU A 1 255 ? -19.736 12.399 26.480 1.00 95.88 255 GLU A O 1
ATOM 2092 N N . ALA A 1 256 ? -18.345 12.748 28.225 1.00 96.69 256 ALA A N 1
ATOM 2093 C CA . ALA A 1 256 ? -17.467 11.621 27.930 1.00 96.69 256 ALA A CA 1
ATOM 2094 C C . ALA A 1 256 ? -18.238 10.292 27.938 1.00 96.69 256 ALA A C 1
ATOM 2096 O O . ALA A 1 256 ? -18.095 9.475 27.027 1.00 96.69 256 ALA A O 1
ATOM 2097 N N . PHE A 1 257 ? -19.109 10.077 28.929 1.00 97.12 257 PHE A N 1
ATOM 2098 C CA . PHE A 1 257 ? -19.944 8.880 29.014 1.00 97.12 257 PHE A CA 1
ATOM 2099 C C . PHE A 1 257 ? -20.903 8.732 27.823 1.00 97.12 257 PHE A C 1
ATOM 2101 O O . PHE A 1 257 ? -21.055 7.628 27.284 1.00 97.12 257 PHE A O 1
ATOM 2108 N N . LEU A 1 258 ? -21.551 9.822 27.403 1.00 96.12 258 LEU A N 1
ATOM 2109 C CA . LEU A 1 258 ? -22.451 9.822 26.249 1.00 96.12 258 LEU A CA 1
ATOM 2110 C C . LEU A 1 258 ? -21.698 9.502 24.953 1.00 96.12 258 LEU A C 1
ATOM 2112 O O . LEU A 1 258 ? -22.139 8.633 24.196 1.00 96.12 258 LEU A O 1
ATOM 2116 N N . GLY A 1 259 ? -20.540 10.127 24.727 1.00 95.94 259 GLY A N 1
ATOM 2117 C CA . GLY A 1 259 ? -19.715 9.852 23.549 1.00 95.94 259 GLY A CA 1
ATOM 2118 C C . GLY A 1 259 ? -19.189 8.416 23.519 1.00 95.94 259 GLY A C 1
ATOM 2119 O O . GLY A 1 259 ? -19.350 7.718 22.517 1.00 95.94 259 GLY A O 1
ATOM 2120 N N . LEU A 1 260 ? -18.673 7.912 24.647 1.00 97.38 260 LEU A N 1
ATOM 2121 C CA . LEU A 1 260 ? -18.270 6.506 24.782 1.00 97.38 260 LEU A CA 1
ATOM 2122 C C . LEU A 1 260 ? -19.443 5.548 24.549 1.00 97.38 260 LEU A C 1
ATOM 2124 O O . LEU A 1 260 ? -19.263 4.466 23.990 1.00 97.38 260 LEU A O 1
ATOM 2128 N N . THR A 1 261 ? -20.657 5.930 24.947 1.00 96.19 261 THR A N 1
ATOM 2129 C CA . THR A 1 261 ? -21.854 5.116 24.723 1.00 96.19 261 THR A CA 1
ATOM 2130 C C . THR A 1 261 ? -22.223 5.011 23.252 1.00 96.19 261 THR A C 1
ATOM 2132 O O . THR A 1 261 ? -22.560 3.915 22.796 1.00 96.19 261 THR A O 1
ATOM 2135 N N . GLU A 1 262 ? -22.115 6.104 22.505 1.00 95.50 262 GLU A N 1
ATOM 2136 C CA . GLU A 1 262 ? -22.364 6.101 21.066 1.00 95.50 262 GLU A CA 1
ATOM 2137 C C . GLU A 1 262 ? -21.292 5.304 20.307 1.00 95.50 262 GLU A C 1
ATOM 2139 O O . GLU A 1 262 ? -21.613 4.476 19.454 1.00 95.50 262 GLU A O 1
ATOM 2144 N N . LEU A 1 263 ? -20.021 5.452 20.684 1.00 94.50 263 LEU A N 1
ATOM 2145 C CA . LEU A 1 263 ? -18.910 4.668 20.131 1.00 94.50 263 LEU A CA 1
ATOM 2146 C C . LEU A 1 263 ? -19.050 3.167 20.421 1.00 94.50 263 LEU A C 1
ATOM 2148 O O . LEU A 1 263 ? -18.865 2.327 19.538 1.00 94.50 263 LEU A O 1
ATOM 2152 N N . ALA A 1 264 ? -19.455 2.812 21.640 1.00 94.62 264 ALA A N 1
ATOM 2153 C CA . ALA A 1 264 ? -19.754 1.434 22.008 1.00 94.62 264 ALA A CA 1
ATOM 2154 C C . ALA A 1 264 ? -20.947 0.873 21.208 1.00 94.62 264 ALA A C 1
ATOM 2156 O O . ALA A 1 264 ? -20.944 -0.301 20.834 1.00 94.62 264 ALA A O 1
ATOM 2157 N N . ARG A 1 265 ? -21.956 1.697 20.886 1.00 93.31 265 ARG A N 1
ATOM 2158 C CA . ARG A 1 265 ? -23.091 1.306 20.027 1.00 93.31 265 ARG A CA 1
ATOM 2159 C C . ARG A 1 265 ? -22.647 0.987 18.597 1.00 93.31 265 ARG A C 1
ATOM 2161 O O . ARG A 1 265 ? -23.197 0.067 17.996 1.00 93.31 265 ARG A O 1
ATOM 2168 N N . LYS A 1 266 ? -21.622 1.683 18.092 1.00 91.25 266 LYS A N 1
ATOM 2169 C CA . LYS A 1 266 ? -20.944 1.377 16.817 1.00 91.25 266 LYS A CA 1
ATOM 2170 C C . LYS A 1 266 ? -20.045 0.132 16.887 1.00 91.25 266 LYS A C 1
ATOM 2172 O O . LYS A 1 266 ? -19.529 -0.305 15.865 1.00 91.25 266 LYS A O 1
ATOM 2177 N N . GLY A 1 267 ? -19.889 -0.471 18.068 1.00 91.25 267 GLY A N 1
ATOM 2178 C CA . GLY A 1 267 ? -19.139 -1.708 18.267 1.00 91.25 267 GLY A CA 1
ATOM 2179 C C . GLY A 1 267 ? -17.657 -1.513 18.589 1.00 91.25 267 GLY A C 1
ATOM 2180 O O . GLY A 1 267 ? -16.921 -2.496 18.537 1.00 91.25 267 GLY A O 1
ATOM 2181 N N . ASN A 1 268 ? -17.211 -0.298 18.935 1.00 91.31 268 ASN A N 1
ATOM 2182 C CA . ASN A 1 268 ? -15.806 -0.044 19.256 1.00 91.31 268 ASN A CA 1
ATOM 2183 C C . ASN A 1 268 ? -15.390 -0.762 20.570 1.00 91.31 268 ASN A C 1
ATOM 2185 O O . ASN A 1 268 ? -15.920 -0.434 21.638 1.00 91.31 268 ASN A O 1
ATOM 2189 N N . PRO A 1 269 ? -14.429 -1.712 20.540 1.00 92.31 269 PRO A N 1
ATOM 2190 C CA . PRO A 1 269 ? -14.002 -2.459 21.728 1.00 92.31 269 PRO A CA 1
ATOM 2191 C C . PRO A 1 269 ? -13.351 -1.592 22.811 1.00 92.31 269 PRO A C 1
ATOM 2193 O O . PRO A 1 269 ? -13.546 -1.849 24.000 1.00 92.31 269 PRO A O 1
ATOM 2196 N N . ARG A 1 270 ? -12.598 -0.561 22.416 1.00 94.00 270 ARG A N 1
ATOM 2197 C CA . ARG A 1 270 ? -11.926 0.370 23.331 1.00 94.00 270 ARG A CA 1
ATOM 2198 C C . ARG A 1 270 ? -12.937 1.261 24.048 1.00 94.00 270 ARG A C 1
ATOM 2200 O O . ARG A 1 270 ? -12.817 1.473 25.249 1.00 94.00 270 ARG A O 1
ATOM 2207 N N . ALA A 1 271 ? -13.990 1.689 23.353 1.00 96.31 271 ALA A N 1
ATOM 2208 C CA . ALA A 1 271 ? -15.083 2.442 23.960 1.00 96.31 271 ALA A CA 1
ATOM 2209 C C . ALA A 1 271 ? -15.797 1.636 25.057 1.00 96.31 271 ALA A C 1
ATOM 2211 O O . ALA A 1 271 ? -16.078 2.176 26.125 1.00 96.31 271 ALA A O 1
ATOM 2212 N N . PHE A 1 272 ? -16.033 0.333 24.837 1.00 95.88 272 PHE A N 1
ATOM 2213 C CA . PHE A 1 272 ? -16.532 -0.552 25.897 1.00 95.88 272 PHE A CA 1
ATOM 2214 C C . PHE A 1 272 ? -15.572 -0.595 27.093 1.00 95.88 272 PHE A C 1
ATOM 2216 O O . PHE A 1 272 ? -16.015 -0.480 28.233 1.00 95.88 272 PHE A O 1
ATOM 2223 N N . TYR A 1 273 ? -14.267 -0.727 26.848 1.00 96.06 273 TYR A N 1
ATOM 2224 C CA . TYR A 1 273 ? -13.269 -0.793 27.916 1.00 96.06 273 TYR A CA 1
ATOM 2225 C C . TYR A 1 273 ? -13.253 0.477 28.779 1.00 96.06 273 TYR A C 1
ATOM 2227 O O . TYR A 1 273 ? -13.359 0.401 30.003 1.00 96.06 273 TYR A O 1
ATOM 2235 N N . GLU A 1 274 ? -13.190 1.653 28.155 1.00 96.50 274 GLU A N 1
ATOM 2236 C CA . GLU A 1 274 ? -13.142 2.925 28.883 1.00 96.50 274 GLU A CA 1
ATOM 2237 C C . GLU A 1 274 ? -14.464 3.245 29.587 1.00 96.50 274 GLU A C 1
ATOM 2239 O O . GLU A 1 274 ? -14.473 3.698 30.736 1.00 96.50 274 GLU A O 1
ATOM 2244 N N . ARG A 1 275 ? -15.603 2.913 28.966 1.00 96.75 275 ARG A N 1
ATOM 2245 C CA . ARG A 1 275 ? -16.908 3.049 29.624 1.00 96.75 275 ARG A CA 1
ATOM 2246 C C . ARG A 1 275 ? -17.045 2.108 30.822 1.00 96.75 275 ARG A C 1
ATOM 2248 O O . ARG A 1 275 ? -17.635 2.488 31.833 1.00 96.75 275 ARG A O 1
ATOM 2255 N N . ALA A 1 276 ? -16.453 0.914 30.766 1.00 96.25 276 ALA A N 1
ATOM 2256 C CA . ALA A 1 276 ? -16.421 0.014 31.912 1.00 96.25 276 ALA A CA 1
ATOM 2257 C C . ALA A 1 276 ? -15.668 0.612 33.108 1.00 96.25 276 ALA A C 1
ATOM 2259 O O . ALA A 1 276 ? -16.122 0.442 34.239 1.00 96.25 276 ALA A O 1
ATOM 2260 N N . LYS A 1 277 ? -14.572 1.349 32.886 1.00 95.19 277 LYS A N 1
ATOM 2261 C CA . LYS A 1 277 ? -13.854 2.038 33.972 1.00 95.19 277 LYS A CA 1
ATOM 2262 C C . LYS A 1 277 ? -14.725 3.096 34.650 1.00 95.19 277 LYS A C 1
ATOM 2264 O O . LYS A 1 277 ? -14.789 3.117 35.875 1.00 95.19 277 LYS A O 1
ATOM 2269 N N . LEU A 1 278 ? -15.474 3.888 33.875 1.00 95.06 278 LEU A N 1
ATOM 2270 C CA . LEU A 1 278 ? -16.454 4.842 34.422 1.00 95.06 278 LEU A CA 1
ATOM 2271 C C . LEU A 1 278 ? -17.511 4.147 35.290 1.00 95.06 278 LEU A C 1
ATOM 2273 O O . LEU A 1 278 ? -17.883 4.635 36.361 1.00 95.06 278 LEU A O 1
ATOM 2277 N N . PHE A 1 279 ? -17.981 2.975 34.858 1.00 95.12 279 PHE A N 1
ATOM 2278 C CA . PHE A 1 279 ? -18.911 2.182 35.653 1.00 95.12 279 PHE A CA 1
ATOM 2279 C C . PHE A 1 279 ? -18.295 1.656 36.949 1.00 95.12 279 PHE A C 1
ATOM 2281 O O . PHE A 1 279 ? -18.993 1.628 37.960 1.00 95.12 279 PHE A O 1
ATOM 2288 N N . LEU A 1 280 ? -17.021 1.257 36.947 1.00 92.75 280 LEU A N 1
ATOM 2289 C CA . LEU A 1 280 ? -16.322 0.833 38.163 1.00 92.75 280 LEU A CA 1
ATOM 2290 C C . LEU A 1 280 ? -16.167 1.991 39.153 1.00 92.75 280 LEU A C 1
ATOM 2292 O O . LEU A 1 280 ? -16.502 1.824 40.323 1.00 92.75 280 LEU A O 1
ATOM 2296 N N . GLU A 1 281 ? -15.758 3.168 38.677 1.00 92.50 281 GLU A N 1
ATOM 2297 C CA . GLU A 1 281 ? -15.655 4.395 39.485 1.00 92.50 281 GLU A CA 1
ATOM 2298 C C . GLU A 1 281 ? -16.999 4.780 40.115 1.00 92.50 281 GLU A C 1
ATOM 2300 O O . GLU A 1 281 ? -17.061 5.227 41.257 1.00 92.50 281 GLU A O 1
ATOM 2305 N N . SER A 1 282 ? -18.094 4.519 39.399 1.00 88.25 282 SER A N 1
ATOM 2306 C CA . SER A 1 282 ? -19.455 4.799 39.863 1.00 88.25 282 SER A CA 1
ATOM 2307 C C . SER A 1 282 ? -20.121 3.618 40.589 1.00 88.25 282 SER A C 1
ATOM 2309 O O . SER A 1 282 ? -21.334 3.619 40.824 1.00 88.25 282 SER A O 1
ATOM 2311 N N . ASN A 1 283 ? -19.352 2.581 40.935 1.00 88.00 283 ASN A N 1
ATOM 2312 C CA . ASN A 1 283 ? -19.810 1.397 41.662 1.00 88.00 283 ASN A CA 1
ATOM 2313 C C . ASN A 1 283 ? -20.968 0.630 40.965 1.00 88.00 283 ASN A C 1
ATOM 2315 O O . ASN A 1 283 ? -21.861 0.079 41.620 1.00 88.00 283 ASN A O 1
ATOM 2319 N N . CYS A 1 284 ? -20.974 0.591 39.624 1.00 87.25 284 CYS A N 1
ATOM 2320 C CA . CYS A 1 284 ? -21.799 -0.313 38.810 1.00 87.25 284 CYS A CA 1
ATOM 2321 C C . CYS A 1 284 ? -20.969 -1.485 38.252 1.00 87.25 284 CYS A C 1
ATOM 2323 O O . CYS A 1 284 ? -20.709 -1.585 37.051 1.00 87.25 284 CYS A O 1
ATOM 2325 N N . GLU A 1 285 ? -20.602 -2.427 39.123 1.00 89.75 285 GLU A N 1
ATOM 2326 C CA . GLU A 1 285 ? -19.803 -3.612 38.767 1.00 89.75 285 GLU A CA 1
ATOM 2327 C C . GLU A 1 285 ? -20.399 -4.437 37.610 1.00 89.75 285 GLU A C 1
ATOM 2329 O O . GLU A 1 285 ? -19.670 -4.991 36.792 1.00 89.75 285 GLU A O 1
ATOM 2334 N N . GLU A 1 286 ? -21.726 -4.541 37.506 1.00 85.56 286 GLU A N 1
ATOM 2335 C CA . GLU A 1 286 ? -22.361 -5.316 36.430 1.00 85.56 286 GLU A CA 1
ATOM 2336 C C . GLU A 1 286 ? -22.371 -4.601 35.086 1.00 85.56 286 GLU A C 1
ATOM 2338 O O . GLU A 1 286 ? -22.160 -5.251 34.059 1.00 85.56 286 GLU A O 1
ATOM 2343 N N . CYS A 1 287 ? -22.582 -3.279 35.093 1.00 90.44 287 CYS A N 1
ATOM 2344 C CA . CYS A 1 287 ? -22.431 -2.465 33.892 1.00 90.44 287 CYS A CA 1
ATOM 2345 C C . CYS A 1 287 ? -21.007 -2.648 33.345 1.00 90.44 287 CYS A C 1
ATOM 2347 O O . CYS A 1 287 ? -20.830 -2.977 32.172 1.00 90.44 287 CYS A O 1
ATOM 2349 N N . ALA A 1 288 ? -20.011 -2.559 34.235 1.00 92.81 288 ALA A N 1
ATOM 2350 C CA . ALA A 1 288 ? -18.613 -2.795 33.906 1.00 92.81 288 ALA A CA 1
ATOM 2351 C C . ALA A 1 288 ? -18.373 -4.212 33.363 1.00 92.81 288 ALA A C 1
ATOM 2353 O O . ALA A 1 288 ? -17.803 -4.355 32.288 1.00 92.81 288 ALA A O 1
ATOM 2354 N N . LYS A 1 289 ? -18.866 -5.272 34.026 1.00 91.06 289 LYS A N 1
ATOM 2355 C CA . LYS A 1 289 ? -18.733 -6.662 33.532 1.00 91.06 289 LYS A CA 1
ATOM 2356 C C . LYS A 1 289 ? -19.279 -6.848 32.122 1.00 91.06 289 LYS A C 1
ATOM 2358 O O . LYS A 1 289 ? -18.680 -7.573 31.331 1.00 91.06 289 LYS A O 1
ATOM 2363 N N . SER A 1 290 ? -20.450 -6.279 31.833 1.00 91.56 290 SER A N 1
ATOM 2364 C CA . SER A 1 290 ? -21.080 -6.399 30.516 1.00 91.56 290 SER A CA 1
ATOM 2365 C C . SER A 1 290 ? -20.194 -5.798 29.429 1.00 91.56 290 SER A C 1
ATOM 2367 O O . SER A 1 290 ? -20.009 -6.413 28.379 1.00 91.56 290 SER A O 1
ATOM 2369 N N . ASP A 1 291 ? -19.633 -4.624 29.694 1.00 94.62 291 ASP A N 1
ATOM 2370 C CA . ASP A 1 291 ? -18.773 -3.918 28.753 1.00 94.62 291 ASP A CA 1
ATOM 2371 C C . ASP A 1 291 ? -17.393 -4.572 28.624 1.00 94.62 291 ASP A C 1
ATOM 2373 O O . ASP A 1 291 ? -16.943 -4.806 27.505 1.00 94.62 291 ASP A O 1
ATOM 2377 N N . LEU A 1 292 ? -16.782 -5.012 29.729 1.00 93.62 292 LEU A N 1
ATOM 2378 C CA . LEU A 1 292 ? -15.502 -5.735 29.713 1.00 93.62 292 LEU A CA 1
ATOM 2379 C C . LEU A 1 292 ? -15.568 -7.045 28.914 1.00 93.62 292 LEU A C 1
ATOM 2381 O O . LEU A 1 292 ? -14.606 -7.445 28.264 1.00 93.62 292 LEU A O 1
ATOM 2385 N N . LYS A 1 293 ? -16.722 -7.726 28.911 1.00 92.12 293 LYS A N 1
ATOM 2386 C CA . LYS A 1 293 ? -16.937 -8.914 28.064 1.00 92.12 293 LYS A CA 1
ATOM 2387 C C . LYS A 1 293 ? -16.980 -8.577 26.570 1.00 92.12 293 LYS A C 1
ATOM 2389 O O . LYS A 1 293 ? -16.749 -9.455 25.738 1.00 92.12 293 LYS A O 1
ATOM 2394 N N . ARG A 1 294 ? -17.328 -7.335 26.224 1.00 91.88 294 ARG A N 1
ATOM 2395 C CA . ARG A 1 294 ? -17.431 -6.836 24.845 1.00 91.88 294 ARG A CA 1
ATOM 2396 C C . ARG A 1 294 ? -16.143 -6.155 24.376 1.00 91.88 294 ARG A C 1
ATOM 2398 O O . ARG A 1 294 ? -15.897 -6.141 23.173 1.00 91.88 294 ARG A O 1
ATOM 2405 N N . SER A 1 295 ? -15.287 -5.691 25.288 1.00 90.81 295 SER A N 1
ATOM 2406 C CA . SER A 1 295 ? -13.959 -5.131 24.998 1.00 90.81 295 SER A CA 1
ATOM 2407 C C . SER A 1 295 ? -12.904 -6.207 24.705 1.00 90.81 295 SER A C 1
ATOM 2409 O O . SER A 1 295 ? -11.890 -6.335 25.395 1.00 90.81 295 SER A O 1
ATOM 2411 N N . LYS A 1 296 ? -13.143 -7.025 23.674 1.00 81.62 296 LYS A N 1
ATOM 2412 C CA . LYS A 1 296 ? -12.169 -8.029 23.216 1.00 81.62 296 LYS A CA 1
ATOM 2413 C C . LYS A 1 296 ? -10.835 -7.357 22.853 1.00 81.62 296 LYS A C 1
ATOM 2415 O O . LYS A 1 296 ? -10.839 -6.286 22.258 1.00 81.62 296 LYS A O 1
ATOM 2420 N N . GLY A 1 297 ? -9.717 -8.009 23.180 1.00 78.12 297 GLY A N 1
ATOM 2421 C CA . GLY A 1 297 ? -8.359 -7.520 22.886 1.00 78.12 297 GLY A CA 1
ATOM 2422 C C . GLY A 1 297 ? -7.652 -6.815 24.049 1.00 78.12 297 GLY A C 1
ATOM 2423 O O . GLY A 1 297 ? -6.445 -6.624 23.984 1.00 78.12 297 GLY A O 1
ATOM 2424 N N . PHE A 1 298 ? -8.357 -6.503 25.142 1.00 82.62 298 PHE A N 1
ATOM 2425 C CA . PHE A 1 298 ? -7.759 -5.914 26.345 1.00 82.62 298 PHE A CA 1
ATOM 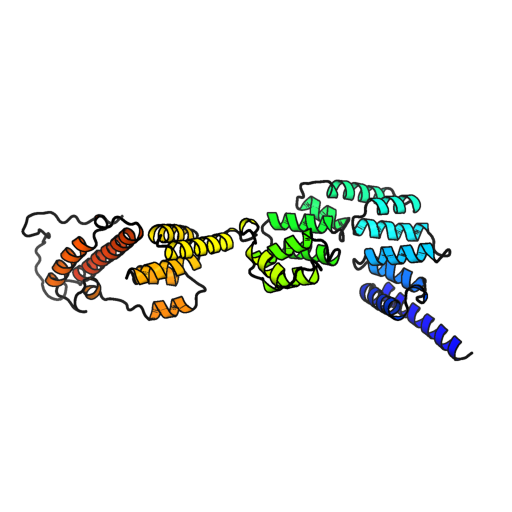2426 C C . PHE A 1 298 ? -7.507 -6.995 27.404 1.00 82.62 298 PHE A C 1
ATOM 2428 O O . PHE A 1 298 ? -8.457 -7.474 28.031 1.00 82.62 298 PHE A O 1
ATOM 2435 N N . ASN A 1 299 ? -6.237 -7.372 27.604 1.00 79.44 299 ASN A N 1
ATOM 2436 C CA . ASN A 1 299 ? -5.816 -8.471 28.491 1.00 79.44 299 ASN A CA 1
ATOM 2437 C C . ASN A 1 299 ? -6.319 -8.315 29.937 1.00 79.44 299 ASN A C 1
ATOM 2439 O O . ASN A 1 299 ? -6.741 -9.293 30.558 1.00 79.44 299 ASN A O 1
ATOM 2443 N N . ASP A 1 300 ? -6.375 -7.080 30.433 1.00 86.00 300 ASP A N 1
ATOM 2444 C CA . ASP A 1 300 ? -6.799 -6.782 31.803 1.00 86.00 300 ASP A CA 1
ATOM 2445 C C . ASP A 1 300 ? -8.300 -7.002 32.025 1.00 86.00 300 ASP A C 1
ATOM 2447 O O . ASP A 1 300 ? -8.736 -7.209 33.158 1.00 86.00 300 ASP A O 1
ATOM 2451 N N . SER A 1 301 ? -9.107 -7.044 30.957 1.00 86.88 301 SER A N 1
ATOM 2452 C CA . SER A 1 301 ? -10.564 -7.210 31.064 1.00 86.88 301 SER A CA 1
ATOM 2453 C C . SER A 1 301 ? -10.934 -8.496 31.798 1.00 86.88 301 SER A C 1
ATOM 2455 O O . SER A 1 301 ? -11.801 -8.488 32.670 1.00 86.88 301 SER A O 1
ATOM 2457 N N . ASN A 1 302 ? -10.249 -9.602 31.493 1.00 83.94 302 ASN A N 1
ATOM 2458 C CA . ASN A 1 302 ? -10.510 -10.890 32.138 1.00 83.94 302 ASN A CA 1
ATOM 2459 C C . ASN A 1 302 ? -10.077 -10.897 33.610 1.00 83.94 302 ASN A C 1
ATOM 2461 O O . ASN A 1 302 ? -10.764 -11.486 34.448 1.00 83.94 302 ASN A O 1
ATOM 2465 N N . ILE A 1 303 ? -8.975 -10.212 33.930 1.00 86.81 303 ILE A N 1
ATOM 2466 C CA . ILE A 1 303 ? -8.478 -10.067 35.303 1.00 86.81 303 ILE A CA 1
ATOM 2467 C C . ILE A 1 303 ? -9.509 -9.293 36.127 1.00 86.81 303 ILE A C 1
ATOM 2469 O O . ILE A 1 303 ? -9.956 -9.784 37.165 1.00 86.81 303 ILE A O 1
ATOM 2473 N N . ILE A 1 304 ? -9.972 -8.147 35.625 1.00 86.88 304 ILE A N 1
ATOM 2474 C CA . ILE A 1 304 ? -10.982 -7.322 36.295 1.00 86.88 304 ILE A CA 1
ATOM 2475 C C . ILE A 1 304 ? -12.293 -8.104 36.461 1.00 86.88 304 ILE A C 1
ATOM 2477 O O . ILE A 1 304 ? -12.843 -8.157 37.560 1.00 86.88 304 ILE A O 1
ATOM 2481 N N . ILE A 1 305 ? -12.777 -8.791 35.417 1.00 86.75 305 ILE A N 1
ATOM 2482 C CA . ILE A 1 305 ? -13.995 -9.618 35.503 1.00 86.75 305 ILE A CA 1
ATOM 2483 C C . ILE A 1 305 ? -13.880 -10.677 36.609 1.00 86.75 305 ILE A C 1
ATOM 2485 O O . ILE A 1 305 ? -14.860 -10.899 37.323 1.00 86.75 305 ILE A O 1
ATOM 2489 N N . SER A 1 306 ? -12.712 -11.312 36.764 1.00 84.81 306 SER A N 1
ATOM 2490 C CA . SER A 1 306 ? -12.492 -12.364 37.767 1.00 84.81 306 SER A CA 1
ATOM 2491 C C . SER A 1 306 ? -12.555 -11.847 39.210 1.00 84.81 306 SER A C 1
ATOM 2493 O O . SER A 1 306 ? -12.993 -12.565 40.109 1.00 84.81 306 SER A O 1
ATOM 2495 N N . GLN A 1 307 ? -12.167 -10.587 39.431 1.00 85.62 307 GLN A N 1
ATOM 2496 C CA . GLN A 1 307 ? -12.188 -9.941 40.744 1.00 85.62 307 GLN A CA 1
ATOM 2497 C C . GLN A 1 307 ? -13.595 -9.499 41.157 1.00 85.62 307 GLN A C 1
ATOM 2499 O O . GLN A 1 307 ? -13.911 -9.434 42.347 1.00 85.62 307 GLN A O 1
ATOM 2504 N N . LEU A 1 308 ? -14.466 -9.224 40.186 1.00 85.75 308 LEU A N 1
ATOM 2505 C CA . LEU A 1 308 ? -15.825 -8.791 40.462 1.00 85.75 308 LEU A CA 1
ATOM 2506 C C . LEU A 1 308 ? -16.690 -9.996 40.875 1.00 85.75 308 LEU A C 1
ATOM 2508 O O . LEU A 1 308 ? -17.149 -10.785 40.043 1.00 85.75 308 LEU A O 1
ATOM 2512 N N . LYS A 1 309 ? -16.975 -10.133 42.172 1.00 79.56 309 LYS A N 1
ATOM 2513 C CA . LYS A 1 309 ? -17.790 -11.236 42.713 1.00 79.56 309 LYS A CA 1
ATOM 2514 C C . LYS A 1 309 ? -19.250 -11.162 42.241 1.00 79.56 309 LYS A C 1
ATOM 2516 O O . LYS A 1 309 ? -19.765 -10.097 41.902 1.00 79.56 309 LYS A O 1
ATOM 2521 N N . MET A 1 310 ? -19.929 -12.308 42.162 1.00 77.69 310 MET A N 1
ATOM 2522 C CA . MET A 1 310 ? -21.385 -12.336 41.979 1.00 77.69 310 MET A CA 1
ATOM 2523 C C . MET A 1 310 ? -22.070 -12.184 43.335 1.00 77.69 310 MET A C 1
ATOM 2525 O O . MET A 1 310 ? -21.716 -12.884 44.281 1.00 77.69 310 MET A O 1
ATOM 2529 N N . LYS A 1 311 ? -23.024 -11.253 43.423 1.00 86.00 311 LYS A N 1
ATOM 2530 C CA . LYS A 1 311 ? -23.826 -11.017 44.629 1.00 86.00 311 LYS A CA 1
ATOM 2531 C C . LYS A 1 311 ? -25.092 -11.872 44.567 1.00 86.00 311 LYS A C 1
ATOM 2533 O O . LYS A 1 311 ? -25.702 -11.956 43.502 1.00 86.00 311 LYS A O 1
ATOM 2538 N N . THR A 1 312 ? -25.478 -12.483 45.685 1.00 89.38 312 THR A N 1
ATOM 2539 C CA . THR A 1 312 ? -26.769 -13.183 45.813 1.00 89.38 312 THR A CA 1
ATOM 2540 C C . THR A 1 312 ? -27.939 -12.185 45.802 1.00 89.38 312 THR A C 1
ATOM 2542 O O . THR A 1 312 ? -27.713 -11.003 46.079 1.00 89.38 312 THR A O 1
ATOM 2545 N N . PRO A 1 313 ? -29.190 -12.615 45.539 1.00 91.25 313 PRO A N 1
ATOM 2546 C CA . PRO A 1 313 ? -30.368 -11.739 45.594 1.00 91.25 313 PRO A CA 1
ATOM 2547 C C . PRO A 1 313 ? -30.471 -10.932 46.895 1.00 91.25 313 PRO A C 1
ATOM 2549 O O . PRO A 1 313 ? -30.605 -9.711 46.862 1.00 91.25 313 PRO A O 1
ATOM 2552 N N . CYS A 1 314 ? -30.271 -11.573 48.048 1.00 91.31 314 CYS A N 1
ATOM 2553 C CA . CYS A 1 314 ? -30.255 -10.877 49.336 1.00 91.31 314 CYS A CA 1
ATOM 2554 C C . CYS A 1 314 ? -29.105 -9.858 49.455 1.00 91.31 314 CYS A C 1
ATOM 2556 O O . CYS A 1 314 ? -29.312 -8.760 49.961 1.00 91.31 314 CYS A O 1
ATOM 2558 N N . GLN A 1 315 ? -27.909 -10.168 48.938 1.00 92.94 315 GLN A N 1
ATOM 2559 C CA . GLN A 1 315 ? -26.778 -9.226 48.930 1.00 92.94 315 GLN A CA 1
ATOM 2560 C C . GLN A 1 315 ? -26.999 -8.033 47.992 1.00 92.94 315 GLN A C 1
ATOM 2562 O O . GLN A 1 315 ? -26.443 -6.962 48.227 1.00 92.94 315 GLN A O 1
ATOM 2567 N N . ILE A 1 316 ? -27.782 -8.204 46.922 1.00 91.19 316 ILE A N 1
ATOM 2568 C CA . ILE A 1 316 ? -28.196 -7.102 46.040 1.00 91.19 316 ILE A CA 1
ATOM 2569 C C . ILE A 1 316 ? -29.103 -6.131 46.798 1.00 91.19 316 ILE A C 1
ATOM 2571 O O . ILE A 1 316 ? -28.984 -4.926 46.602 1.00 91.19 316 ILE A O 1
ATOM 2575 N N . LEU A 1 317 ? -29.947 -6.649 47.691 1.00 92.50 317 LEU A N 1
ATOM 2576 C CA . LEU A 1 317 ? -30.781 -5.859 48.597 1.00 92.50 317 LEU A CA 1
ATOM 2577 C C . LEU A 1 317 ? -30.020 -5.347 49.836 1.00 92.50 317 LEU A C 1
ATOM 2579 O O . LEU A 1 317 ? -30.646 -4.909 50.793 1.00 92.50 317 LEU A O 1
ATOM 2583 N N . GLU A 1 318 ? -28.683 -5.403 49.836 1.00 93.94 318 GLU A N 1
ATOM 2584 C CA . GLU A 1 318 ? -27.823 -4.982 50.955 1.00 93.94 318 GLU A CA 1
ATOM 2585 C C . GLU A 1 318 ? -28.075 -5.751 52.268 1.00 93.94 318 GLU A C 1
ATOM 2587 O O . GLU A 1 318 ? -27.813 -5.258 53.364 1.00 93.94 318 GLU A O 1
ATOM 2592 N N . LEU A 1 319 ? -28.557 -6.993 52.163 1.00 93.75 319 LEU A N 1
ATOM 2593 C CA . LEU A 1 319 ? -28.761 -7.905 53.286 1.00 93.75 319 LEU A CA 1
ATOM 2594 C C . LEU A 1 319 ? -27.663 -8.979 53.338 1.00 93.75 319 LEU A C 1
ATOM 2596 O O . LEU A 1 319 ? -26.844 -9.135 52.426 1.00 93.75 319 LEU A O 1
ATOM 2600 N N . ALA A 1 320 ? -27.651 -9.757 54.424 1.00 91.44 320 ALA A N 1
ATOM 2601 C CA . ALA A 1 320 ? -26.817 -10.953 54.525 1.00 91.44 320 ALA A CA 1
ATOM 2602 C C . ALA A 1 320 ? -27.135 -11.950 53.392 1.00 91.44 320 ALA A C 1
ATOM 2604 O O . ALA A 1 320 ? -28.196 -11.897 52.777 1.00 91.44 320 ALA A O 1
ATOM 2605 N N . SER A 1 321 ? -26.227 -12.893 53.117 1.00 85.56 321 SER A N 1
ATOM 2606 C CA . SER A 1 321 ? -26.362 -13.847 51.999 1.00 85.56 321 SER A CA 1
ATOM 2607 C C . SER A 1 321 ? -27.660 -14.662 52.010 1.00 85.56 321 SER A C 1
ATOM 2609 O O . SER A 1 321 ? -28.102 -15.083 50.942 1.00 85.56 321 SER A O 1
ATOM 2611 N N . LYS A 1 322 ? -28.270 -14.833 53.188 1.00 87.75 322 LYS A N 1
ATOM 2612 C CA . LYS A 1 322 ? -29.626 -15.345 53.403 1.00 87.75 322 LYS A CA 1
ATOM 2613 C C . LYS A 1 322 ? -30.458 -14.266 54.096 1.00 87.75 322 LYS A C 1
ATOM 2615 O O . LYS A 1 322 ? -29.982 -13.653 55.051 1.00 87.75 322 LYS A O 1
ATOM 2620 N N . CYS A 1 323 ? -31.688 -14.058 53.646 1.00 88.62 323 CYS A N 1
ATOM 2621 C CA . CYS A 1 323 ? -32.586 -13.036 54.172 1.00 88.62 323 CYS A CA 1
ATOM 2622 C C . CYS A 1 323 ? -34.026 -13.558 54.268 1.00 88.62 323 CYS A C 1
ATOM 2624 O O . CYS A 1 323 ? -34.410 -14.462 53.533 1.00 88.62 323 CYS A O 1
ATOM 2626 N N . SER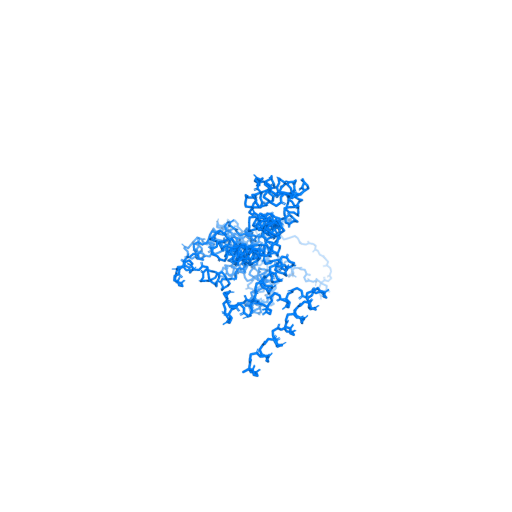 A 1 324 ? -34.820 -13.005 55.193 1.00 90.56 324 SER A N 1
ATOM 2627 C CA . SER A 1 324 ? -36.256 -13.297 55.284 1.00 90.56 324 SER A CA 1
ATOM 2628 C C . SER A 1 324 ? -37.048 -12.430 54.304 1.00 90.56 324 SER A C 1
ATOM 2630 O O . SER A 1 324 ? -36.651 -11.298 54.021 1.00 90.56 324 SER A O 1
ATOM 2632 N N . ARG A 1 325 ? -38.207 -12.916 53.840 1.00 89.00 325 ARG A N 1
ATOM 2633 C CA . ARG A 1 325 ? -39.085 -12.185 52.906 1.00 89.00 325 ARG A CA 1
ATOM 2634 C C . ARG A 1 325 ? -39.455 -10.785 53.407 1.00 89.00 325 ARG A C 1
ATOM 2636 O O . ARG A 1 325 ? -39.354 -9.816 52.664 1.00 89.00 325 ARG A O 1
ATOM 2643 N N . SER A 1 326 ? -39.812 -10.666 54.687 1.00 89.62 326 SER A N 1
ATOM 2644 C CA . SER A 1 326 ? -40.120 -9.374 55.320 1.00 89.62 326 SER A CA 1
ATOM 2645 C C . SER A 1 326 ? -38.917 -8.418 55.291 1.00 89.62 326 SER A C 1
ATOM 2647 O O . SER A 1 326 ? -39.052 -7.251 54.918 1.00 89.62 326 SER A O 1
ATOM 2649 N N . SER A 1 327 ? -37.710 -8.920 55.588 1.00 93.31 327 SER A N 1
ATOM 2650 C CA . SER A 1 327 ? -36.492 -8.106 55.512 1.00 93.31 327 SER A CA 1
ATOM 2651 C C . SER A 1 327 ? -36.162 -7.691 54.077 1.00 93.31 327 SER A C 1
ATOM 2653 O O . SER A 1 327 ? -35.734 -6.557 53.863 1.00 93.31 327 SER A O 1
ATOM 2655 N N . ALA A 1 328 ? -36.367 -8.583 53.103 1.00 91.62 328 ALA A N 1
ATOM 2656 C CA . ALA A 1 328 ? -36.154 -8.304 51.685 1.00 91.62 328 ALA A CA 1
ATOM 2657 C C . ALA A 1 328 ? -37.107 -7.214 51.175 1.00 91.62 328 ALA A C 1
ATOM 2659 O O . ALA A 1 328 ? -36.655 -6.259 50.549 1.00 91.62 328 ALA A O 1
ATOM 2660 N N . LEU A 1 329 ? -38.396 -7.287 51.527 1.00 90.00 329 LEU A N 1
ATOM 2661 C CA . LEU A 1 329 ? -39.406 -6.293 51.148 1.00 90.00 329 LEU A CA 1
ATOM 2662 C C . LEU A 1 329 ? -39.073 -4.893 51.691 1.00 90.00 329 LEU A C 1
ATOM 2664 O O . LEU A 1 329 ? -39.176 -3.892 50.979 1.00 90.00 329 LEU A O 1
ATOM 2668 N N . ASN A 1 330 ? -38.640 -4.813 52.951 1.00 92.00 330 ASN A N 1
ATOM 2669 C CA . ASN A 1 330 ? -38.267 -3.543 53.574 1.00 92.00 330 ASN A CA 1
ATOM 2670 C C . ASN A 1 330 ? -37.022 -2.930 52.920 1.00 92.00 330 ASN A C 1
ATOM 2672 O O . ASN A 1 330 ? -37.005 -1.731 52.623 1.00 92.00 330 ASN A O 1
ATOM 2676 N N . ALA A 1 331 ? -36.004 -3.751 52.645 1.00 96.06 331 ALA A N 1
ATOM 2677 C CA . ALA A 1 331 ? -34.807 -3.319 51.932 1.00 96.06 331 ALA A CA 1
ATOM 2678 C C . ALA A 1 331 ? -35.130 -2.870 50.501 1.00 96.06 331 ALA A C 1
ATOM 2680 O O . ALA A 1 331 ? -34.692 -1.802 50.078 1.00 96.06 331 ALA A O 1
ATOM 2681 N N . PHE A 1 332 ? -35.975 -3.623 49.793 1.00 94.56 332 PHE A N 1
ATOM 2682 C CA . PHE A 1 332 ? -36.470 -3.276 48.467 1.00 94.56 332 PHE A CA 1
ATOM 2683 C C . PHE A 1 332 ? -37.129 -1.893 48.453 1.00 94.56 332 PHE A C 1
ATOM 2685 O O . PHE A 1 332 ? -36.713 -1.034 47.685 1.00 94.56 332 PHE A O 1
ATOM 2692 N N . ARG A 1 333 ? -38.097 -1.622 49.339 1.00 92.31 333 ARG A N 1
ATOM 2693 C CA . ARG A 1 333 ? -38.785 -0.315 49.409 1.00 92.31 333 ARG A CA 1
ATOM 2694 C C . ARG A 1 333 ? -37.823 0.840 49.691 1.00 92.31 333 ARG A C 1
ATOM 2696 O O . ARG A 1 333 ? -38.005 1.948 49.183 1.00 92.31 333 ARG A O 1
ATOM 2703 N N . LYS A 1 334 ? -36.809 0.608 50.530 1.00 95.94 334 LYS A N 1
ATOM 2704 C CA . LYS A 1 334 ? -35.765 1.599 50.817 1.00 95.94 334 LYS A CA 1
ATOM 2705 C C . LYS A 1 334 ? -34.923 1.871 49.569 1.00 95.94 334 LYS A C 1
ATOM 2707 O O . LYS A 1 334 ? -34.832 3.020 49.144 1.00 95.94 334 LYS A O 1
ATOM 2712 N N . LEU A 1 335 ? -34.377 0.822 48.959 1.00 93.94 335 LEU A N 1
ATOM 2713 C CA . LEU A 1 335 ? -33.507 0.922 47.790 1.00 93.94 335 LEU A CA 1
ATOM 2714 C C . LEU A 1 335 ? -34.246 1.426 46.550 1.00 93.94 335 LEU A C 1
ATOM 2716 O O . LEU A 1 335 ? -33.668 2.178 45.780 1.00 93.94 335 LEU A O 1
ATOM 2720 N N . ALA A 1 336 ? -35.522 1.086 46.380 1.00 92.56 336 ALA A N 1
ATOM 2721 C CA . ALA A 1 336 ? -36.358 1.589 45.297 1.00 92.56 336 ALA A CA 1
ATOM 2722 C C . ALA A 1 336 ? -36.542 3.107 45.382 1.00 92.56 336 ALA A C 1
ATOM 2724 O O . ALA A 1 336 ? -36.421 3.801 44.378 1.00 92.56 336 ALA A O 1
ATOM 2725 N N . ARG A 1 337 ? -36.767 3.642 46.590 1.00 92.88 337 ARG A N 1
ATOM 2726 C CA . ARG A 1 337 ? -36.803 5.096 46.813 1.00 92.88 337 ARG A CA 1
ATOM 2727 C C . ARG A 1 337 ? -35.435 5.740 46.626 1.00 92.88 337 ARG A C 1
ATOM 2729 O O . ARG A 1 337 ? -35.359 6.895 46.222 1.00 92.88 337 ARG A O 1
ATOM 2736 N N . GLU A 1 338 ? -34.357 5.038 46.950 1.00 94.25 338 GLU A N 1
ATOM 2737 C CA . GLU A 1 338 ? -32.991 5.545 46.809 1.00 94.25 338 GLU A CA 1
ATOM 2738 C C . GLU A 1 338 ? -32.534 5.615 45.351 1.00 94.25 338 GLU A C 1
ATOM 2740 O O . GLU A 1 338 ? -32.068 6.656 44.897 1.00 94.25 338 GLU A O 1
ATOM 2745 N N . TRP A 1 339 ? -32.740 4.528 44.614 1.00 94.75 339 TRP A N 1
ATOM 2746 C CA . TRP A 1 339 ? -32.231 4.302 43.265 1.00 94.75 339 TRP A CA 1
ATOM 2747 C C . TRP A 1 339 ? -33.277 4.530 42.169 1.00 94.75 339 TRP A C 1
ATOM 2749 O O . TRP A 1 339 ? -33.071 4.107 41.032 1.00 94.75 339 TRP A O 1
ATOM 2759 N N . HIS A 1 340 ? -34.387 5.212 42.474 1.00 94.12 340 HIS A N 1
ATOM 2760 C CA . HIS A 1 340 ? -35.355 5.595 41.449 1.00 94.12 340 HIS A CA 1
ATOM 2761 C C . HIS A 1 340 ? -34.691 6.534 40.421 1.00 94.12 340 HIS A C 1
ATOM 2763 O O . HIS A 1 340 ? -34.139 7.559 40.830 1.00 94.12 340 HIS A O 1
ATOM 2769 N N . PRO A 1 341 ? -34.758 6.248 39.105 1.00 94.12 341 PRO A N 1
ATOM 2770 C CA . PRO A 1 341 ? -34.084 7.045 38.075 1.00 94.12 341 PRO A CA 1
ATOM 2771 C C . PRO A 1 341 ? -34.416 8.540 38.108 1.00 94.12 341 PRO A C 1
ATOM 2773 O O . PRO A 1 341 ? -33.540 9.361 37.859 1.00 94.12 341 PRO A O 1
ATOM 2776 N N . ASP A 1 342 ? -35.650 8.899 38.476 1.00 94.62 342 ASP A N 1
ATOM 2777 C CA . ASP A 1 342 ? -36.106 10.299 38.548 1.00 94.62 342 ASP A CA 1
ATOM 2778 C C . ASP A 1 342 ? -35.362 11.146 39.587 1.00 94.62 342 ASP A C 1
ATOM 2780 O O . ASP A 1 342 ? -35.417 12.373 39.540 1.00 94.62 342 ASP A O 1
ATOM 2784 N N . ARG A 1 343 ? -34.649 10.513 40.525 1.00 94.75 343 ARG A N 1
ATOM 2785 C CA . ARG A 1 343 ? -33.837 11.224 41.520 1.00 94.75 343 ARG A CA 1
ATOM 2786 C C . ARG A 1 343 ? -32.488 11.690 40.984 1.00 94.75 343 ARG A C 1
ATOM 2788 O O . ARG A 1 343 ? -31.781 12.407 41.688 1.00 94.75 343 ARG A O 1
ATOM 2795 N N . PHE A 1 344 ? -32.116 11.274 39.777 1.00 94.38 344 PHE A N 1
ATOM 2796 C CA . PHE A 1 344 ? -30.814 11.550 39.192 1.00 94.38 344 PHE A CA 1
ATOM 2797 C C . PHE A 1 344 ? -30.974 12.425 37.951 1.00 94.38 344 PHE A C 1
ATOM 2799 O O . PHE A 1 344 ? -31.723 12.104 37.030 1.00 94.38 344 PHE A O 1
ATOM 2806 N N . HIS A 1 345 ? -30.252 13.544 37.935 1.00 90.75 345 HIS A N 1
ATOM 2807 C CA . HIS A 1 345 ? -30.341 14.532 36.860 1.00 90.75 345 HIS A CA 1
ATOM 2808 C C . HIS A 1 345 ? -29.301 14.319 35.760 1.00 90.75 345 HIS A C 1
ATOM 2810 O O . HIS A 1 345 ? -29.543 14.703 34.618 1.00 90.75 345 HIS A O 1
ATOM 2816 N N . THR A 1 346 ? -28.161 13.700 36.078 1.00 93.00 346 THR A N 1
ATOM 2817 C CA . THR A 1 346 ? -27.092 13.502 35.100 1.00 93.00 346 THR A CA 1
ATOM 2818 C C . THR A 1 346 ? -27.267 12.206 34.301 1.00 93.00 346 THR A C 1
ATOM 2820 O O . THR A 1 346 ? -27.775 11.215 34.843 1.00 93.00 346 THR A O 1
ATOM 2823 N N . PRO A 1 347 ? -26.850 12.171 33.019 1.00 91.94 347 PRO A N 1
ATOM 2824 C CA . PRO A 1 347 ? -26.973 10.988 32.171 1.00 91.94 347 PRO A CA 1
ATOM 2825 C C . PRO A 1 347 ? -26.333 9.726 32.758 1.00 91.94 347 PRO A C 1
ATOM 2827 O O . PRO A 1 347 ? -26.980 8.674 32.785 1.00 91.94 347 PRO A O 1
ATOM 2830 N N . LEU A 1 348 ? -25.093 9.814 33.259 1.00 91.00 348 LEU A N 1
ATOM 2831 C CA . LEU A 1 348 ? -24.397 8.657 33.823 1.00 91.00 348 LEU A CA 1
ATOM 2832 C C . LEU A 1 348 ? -25.104 8.150 35.085 1.00 91.00 348 LEU A C 1
ATOM 2834 O O . LEU A 1 348 ? -25.377 6.953 35.210 1.00 91.00 348 LEU A O 1
ATOM 2838 N N . ALA A 1 349 ? -25.450 9.055 36.005 1.00 90.56 349 ALA A N 1
ATOM 2839 C CA . ALA A 1 349 ? -26.089 8.677 37.260 1.00 90.56 349 ALA A CA 1
ATOM 2840 C C . ALA A 1 349 ? -27.477 8.066 37.029 1.00 90.56 349 ALA A C 1
ATOM 2842 O O . ALA A 1 349 ? -27.804 7.042 37.631 1.00 90.56 349 ALA A O 1
ATOM 2843 N N . LYS A 1 350 ? -28.261 8.630 36.103 1.00 94.50 350 LYS A N 1
ATOM 2844 C CA . LYS A 1 350 ? -29.571 8.093 35.725 1.00 94.50 350 LYS A CA 1
ATOM 2845 C C . LYS A 1 350 ? -29.458 6.697 35.115 1.00 94.50 350 LYS A C 1
ATOM 2847 O O . LYS A 1 350 ? -30.171 5.790 35.541 1.00 94.50 350 LYS A O 1
ATOM 2852 N N . TYR A 1 351 ? -28.515 6.485 34.196 1.00 91.75 351 TYR A N 1
ATOM 2853 C CA . TYR A 1 351 ? -28.266 5.163 33.614 1.00 91.75 351 TYR A CA 1
ATOM 2854 C C . TYR A 1 351 ? -27.905 4.119 34.684 1.00 91.75 351 TYR A C 1
ATOM 2856 O O . TYR A 1 351 ? -28.411 2.992 34.673 1.00 91.75 351 TYR A O 1
ATOM 2864 N N . ILE A 1 352 ? -27.044 4.486 35.639 1.00 90.88 352 ILE A N 1
ATOM 2865 C CA . ILE A 1 352 ? -26.6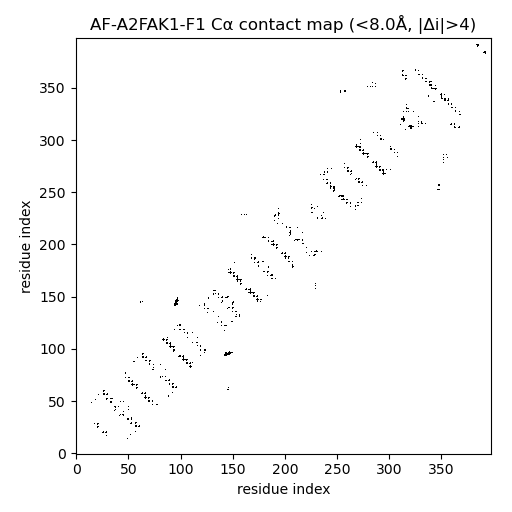56 3.605 36.748 1.00 90.88 352 ILE A CA 1
ATOM 2866 C C . ILE A 1 352 ? -27.856 3.296 37.642 1.00 90.88 352 ILE A C 1
ATOM 2868 O O . ILE A 1 352 ? -28.051 2.135 38.011 1.00 90.88 352 ILE A O 1
ATOM 2872 N N . ALA A 1 353 ? -28.669 4.302 37.965 1.00 92.06 353 ALA A N 1
ATOM 2873 C CA . ALA A 1 353 ? -29.875 4.142 38.764 1.00 92.06 353 ALA A CA 1
ATOM 2874 C C . ALA A 1 353 ? -30.874 3.190 38.094 1.00 92.06 353 ALA A C 1
ATOM 2876 O O . ALA A 1 353 ? -31.321 2.237 38.725 1.00 92.06 353 ALA A O 1
ATOM 2877 N N . GLU A 1 354 ? -31.127 3.338 36.792 1.00 92.00 354 GLU A N 1
ATOM 2878 C CA . GLU A 1 354 ? -31.977 2.419 36.022 1.00 92.00 354 GLU A CA 1
ATOM 2879 C C . GLU A 1 354 ? -31.462 0.975 36.060 1.00 92.00 354 GLU A C 1
ATOM 2881 O O . GLU A 1 354 ? -32.232 0.022 36.223 1.00 92.00 354 GLU A O 1
ATOM 2886 N N . LYS A 1 355 ? -30.144 0.782 35.921 1.00 90.62 355 LYS A N 1
ATOM 2887 C CA . LYS A 1 355 ? -29.526 -0.549 35.993 1.00 90.62 355 LYS A CA 1
ATOM 2888 C C . LYS A 1 355 ? -29.629 -1.148 37.392 1.00 90.62 355 LYS A C 1
ATOM 2890 O O . LYS A 1 355 ? -29.994 -2.320 37.505 1.00 90.62 355 LYS A O 1
ATOM 2895 N N . LYS A 1 356 ? -29.362 -0.362 38.438 1.00 90.62 356 LYS A N 1
ATOM 2896 C CA . LYS A 1 356 ? -29.514 -0.790 39.835 1.00 90.62 356 LYS A CA 1
ATOM 2897 C C . LYS A 1 356 ? -30.964 -1.118 40.162 1.00 90.62 356 LYS A C 1
ATOM 2899 O O . LYS A 1 356 ? -31.215 -2.185 40.708 1.00 90.62 356 LYS A O 1
ATOM 2904 N N . MET A 1 357 ? -31.912 -0.283 39.751 1.00 93.44 357 MET A N 1
ATOM 2905 C CA . MET A 1 357 ? -33.335 -0.497 40.002 1.00 93.44 357 MET A CA 1
ATOM 2906 C C . MET A 1 357 ? -33.850 -1.769 39.323 1.00 93.44 357 MET A C 1
ATOM 2908 O O . MET A 1 357 ? -34.495 -2.595 39.964 1.00 93.44 357 MET A O 1
ATOM 2912 N N . ARG A 1 358 ? -33.471 -2.010 38.059 1.00 89.62 358 ARG A N 1
ATOM 2913 C CA . ARG A 1 358 ? -33.786 -3.274 37.368 1.00 89.62 358 ARG A CA 1
ATOM 2914 C C . ARG A 1 358 ? -33.251 -4.489 38.139 1.00 89.62 358 ARG A C 1
ATOM 2916 O O . ARG A 1 358 ? -33.910 -5.523 38.193 1.00 89.62 358 ARG A O 1
ATOM 2923 N N . LYS A 1 359 ? -32.067 -4.365 38.744 1.00 88.38 359 LYS A N 1
ATOM 2924 C CA . LYS A 1 359 ? -31.446 -5.428 39.538 1.00 88.38 359 LYS A CA 1
ATOM 2925 C C . LYS A 1 359 ? -32.155 -5.657 40.872 1.00 88.38 359 LYS A C 1
ATOM 2927 O O . LYS A 1 359 ? -32.372 -6.803 41.242 1.00 88.38 359 LYS A O 1
ATOM 2932 N N . ILE A 1 360 ? -32.516 -4.579 41.563 1.00 91.69 360 ILE A N 1
ATOM 2933 C CA . ILE A 1 360 ? -33.292 -4.606 42.807 1.00 91.69 360 ILE A CA 1
ATOM 2934 C C . ILE A 1 360 ? -34.638 -5.303 42.564 1.00 91.69 360 ILE A C 1
ATOM 2936 O O . ILE A 1 360 ? -34.993 -6.208 43.314 1.00 91.69 360 ILE A O 1
ATOM 2940 N N . ASN A 1 361 ? -35.325 -4.966 41.466 1.00 89.56 361 ASN A N 1
ATOM 2941 C CA . ASN A 1 361 ? -36.569 -5.624 41.054 1.00 89.56 361 ASN A CA 1
ATOM 2942 C C . ASN A 1 361 ? -36.363 -7.121 40.799 1.00 89.56 361 ASN A C 1
ATOM 2944 O O . ASN A 1 361 ? -37.062 -7.939 41.385 1.00 89.56 361 ASN A O 1
ATOM 2948 N N . LYS A 1 362 ? -35.358 -7.486 39.994 1.00 89.94 362 LYS A N 1
ATOM 2949 C CA . LYS A 1 362 ? -35.059 -8.890 39.687 1.00 89.94 362 LYS A CA 1
ATOM 2950 C C . LYS A 1 362 ? -34.689 -9.705 40.933 1.00 89.94 362 LYS A C 1
ATOM 2952 O O . LYS A 1 362 ? -35.124 -10.839 41.076 1.00 89.94 362 LYS A O 1
ATOM 2957 N N . ALA A 1 363 ? -33.893 -9.138 41.840 1.00 91.25 363 ALA A N 1
ATOM 2958 C CA . ALA A 1 363 ? -33.532 -9.798 43.092 1.00 91.25 363 ALA A CA 1
ATOM 2959 C C . ALA A 1 363 ? -34.763 -10.042 43.974 1.00 91.25 363 ALA A C 1
ATOM 2961 O O . ALA A 1 363 ? -34.872 -11.100 44.586 1.00 91.25 363 ALA A O 1
ATOM 2962 N N . MET A 1 364 ? -35.693 -9.083 44.013 1.00 91.62 364 MET A N 1
ATOM 2963 C CA . MET A 1 364 ? -36.954 -9.252 44.726 1.00 91.62 364 MET A CA 1
ATOM 2964 C C . MET A 1 364 ? -37.814 -10.344 44.082 1.00 91.62 364 MET A C 1
ATOM 2966 O O . MET A 1 364 ? -38.307 -11.201 44.801 1.00 91.62 364 MET A O 1
ATOM 2970 N N . GLU A 1 365 ? -37.936 -10.362 42.751 1.00 89.19 365 GLU A N 1
ATOM 2971 C CA . GLU A 1 365 ? -38.649 -11.420 42.021 1.00 89.19 365 GLU A CA 1
ATOM 2972 C C . GLU A 1 365 ? -38.075 -12.808 42.326 1.00 89.19 365 GLU A C 1
ATOM 2974 O O . GLU A 1 365 ? -38.832 -13.720 42.626 1.00 89.19 365 GLU A O 1
ATOM 2979 N N . GLU A 1 366 ? -36.750 -12.977 42.314 1.00 89.69 366 GLU A N 1
ATOM 2980 C CA . GLU A 1 366 ? -36.113 -14.268 42.618 1.00 89.69 366 GLU A CA 1
ATOM 2981 C C . GLU A 1 366 ? -36.354 -14.729 44.065 1.00 89.69 366 GLU A C 1
ATOM 2983 O O . GLU A 1 366 ? -36.554 -15.918 44.294 1.00 89.69 366 GLU A O 1
ATOM 2988 N N . ILE A 1 367 ? -36.370 -13.806 45.033 1.00 86.81 367 ILE A N 1
ATOM 2989 C CA . ILE A 1 367 ? -36.682 -14.123 46.438 1.00 86.81 367 ILE A CA 1
ATOM 2990 C C . ILE A 1 367 ? -38.169 -14.467 46.606 1.00 86.81 367 ILE A C 1
ATOM 2992 O O . ILE A 1 367 ? -38.511 -15.324 47.417 1.00 86.81 367 ILE A O 1
ATOM 2996 N N . ASP A 1 368 ? -39.053 -13.805 45.855 1.00 78.25 368 ASP A N 1
ATOM 2997 C CA . ASP A 1 368 ? -40.505 -14.019 45.913 1.00 78.25 368 ASP A CA 1
ATOM 2998 C C . ASP A 1 368 ? -40.955 -15.280 45.147 1.00 78.25 368 ASP A C 1
ATOM 3000 O O . ASP A 1 368 ? -42.029 -15.811 45.421 1.00 78.25 368 ASP A O 1
ATOM 3004 N N . LEU A 1 369 ? -40.127 -15.766 44.210 1.00 63.88 369 LEU A N 1
ATOM 3005 C CA . LEU A 1 369 ? -40.339 -16.967 43.394 1.00 63.88 369 LEU A CA 1
ATOM 3006 C C . LEU A 1 369 ? -39.721 -18.249 43.981 1.00 63.88 369 LEU A C 1
ATOM 3008 O O . LEU A 1 369 ? -39.887 -19.309 43.371 1.00 63.88 369 LEU A O 1
ATOM 3012 N N . GLU A 1 370 ? -39.023 -18.208 45.127 1.00 52.84 370 GLU A N 1
ATOM 3013 C CA . GLU A 1 370 ? -38.665 -19.459 45.811 1.00 52.84 370 GLU A CA 1
ATOM 3014 C C . GLU A 1 370 ? -39.964 -20.223 46.147 1.00 52.84 370 GLU A C 1
ATOM 3016 O O . GLU A 1 370 ? -40.849 -19.677 46.813 1.00 52.84 370 GLU A O 1
ATOM 3021 N N . PRO A 1 371 ? -40.134 -21.462 45.644 1.00 41.50 371 PRO A N 1
ATOM 3022 C CA . PRO A 1 371 ? -41.422 -22.129 45.637 1.00 41.50 371 PRO A CA 1
ATOM 3023 C C . PRO A 1 371 ? -41.906 -22.395 47.060 1.00 41.50 371 PRO A C 1
ATOM 3025 O O . PRO A 1 371 ? -41.227 -22.999 47.891 1.00 41.50 371 PRO A O 1
ATOM 3028 N N . PHE A 1 372 ? -43.153 -21.996 47.279 1.00 42.28 372 PHE A N 1
ATOM 3029 C CA . PHE A 1 372 ? -43.981 -22.182 48.468 1.00 42.28 372 PHE A CA 1
ATOM 3030 C C . PHE A 1 372 ? -44.254 -23.668 48.825 1.00 42.28 372 PHE A C 1
ATOM 3032 O O . PHE A 1 372 ? -45.004 -23.960 49.752 1.00 42.28 372 PHE A O 1
ATOM 3039 N N . ASP A 1 373 ? -43.639 -24.622 48.119 1.00 41.06 373 ASP A N 1
ATOM 3040 C CA . ASP A 1 373 ? -43.995 -26.049 48.114 1.00 41.06 373 ASP A CA 1
ATOM 3041 C C . ASP A 1 373 ? -43.445 -26.874 49.291 1.00 41.06 373 ASP A C 1
ATOM 3043 O O . ASP A 1 373 ? -43.646 -28.086 49.337 1.00 41.06 373 ASP A O 1
ATOM 3047 N N . SER A 1 374 ? -42.767 -26.263 50.268 1.00 43.62 374 SER A N 1
ATOM 3048 C CA . SER A 1 374 ? -42.249 -27.008 51.432 1.00 43.62 374 SER A CA 1
ATOM 3049 C C . SER A 1 374 ? -42.892 -26.674 52.772 1.00 43.62 374 SER A C 1
ATOM 3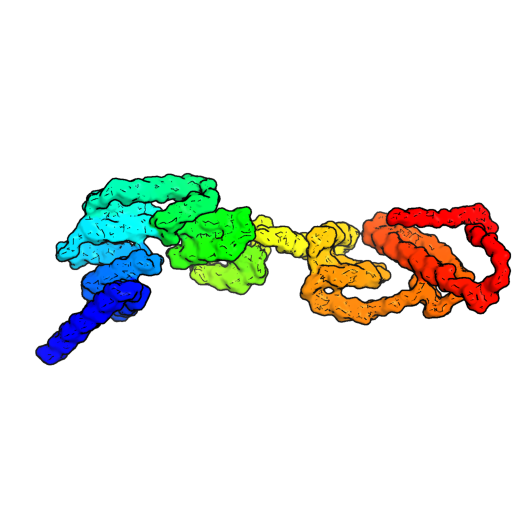051 O O . SER A 1 374 ? -42.571 -27.354 53.747 1.00 43.62 374 SER A O 1
ATOM 3053 N N . LEU A 1 375 ? -43.795 -25.685 52.863 1.00 39.69 375 LEU A N 1
ATOM 3054 C CA . LEU A 1 375 ? -44.273 -25.263 54.185 1.00 39.69 375 LEU A CA 1
ATOM 3055 C C . LEU A 1 375 ? -45.775 -25.061 54.380 1.00 39.69 375 LEU A C 1
ATOM 3057 O O . LEU A 1 375 ? -46.197 -25.278 55.511 1.00 39.69 375 LEU A O 1
ATOM 3061 N N . PHE A 1 376 ? -46.609 -24.744 53.383 1.00 38.94 376 PHE A N 1
ATOM 3062 C CA . PHE A 1 376 ? -48.041 -24.550 53.672 1.00 38.94 376 PHE A CA 1
ATOM 3063 C C . PHE A 1 376 ? -48.952 -24.954 52.512 1.00 38.94 376 PHE A C 1
ATOM 3065 O O . PHE A 1 376 ? -49.129 -24.225 51.541 1.00 38.94 376 PHE A O 1
ATOM 3072 N N . GLY A 1 377 ? -49.576 -26.125 52.665 1.00 38.38 377 GLY A N 1
ATOM 3073 C CA . GLY A 1 377 ? -50.861 -26.399 52.041 1.00 38.38 377 GLY A CA 1
ATOM 3074 C C . GLY A 1 377 ? -51.950 -25.521 52.660 1.00 38.38 377 GLY A C 1
ATOM 3075 O O . GLY A 1 377 ? -51.916 -25.236 53.857 1.00 38.38 377 GLY A O 1
ATOM 3076 N N . ASN A 1 378 ? -52.930 -25.191 51.822 1.00 39.00 378 ASN A N 1
ATOM 3077 C CA . ASN A 1 378 ? -54.141 -24.397 52.051 1.00 39.00 378 ASN A CA 1
ATOM 3078 C C . ASN A 1 378 ? -53.972 -22.907 51.752 1.00 39.00 378 ASN A C 1
ATOM 3080 O O . ASN A 1 378 ? -53.312 -22.159 52.468 1.00 39.00 378 ASN A O 1
ATOM 3084 N N . GLY A 1 379 ? -54.564 -22.536 50.618 1.00 43.75 379 GLY A N 1
ATOM 3085 C CA . GLY A 1 379 ? -54.433 -21.235 49.998 1.00 43.75 379 GLY A CA 1
ATOM 3086 C C . GLY A 1 379 ? -55.240 -20.132 50.660 1.00 43.75 379 GLY A C 1
ATOM 3087 O O . GLY A 1 379 ? -56.244 -20.379 51.315 1.00 43.75 379 GLY A O 1
ATOM 3088 N N . GLU A 1 380 ? -54.782 -18.919 50.384 1.00 39.38 380 GLU A N 1
ATOM 3089 C CA . GLU A 1 380 ? -55.561 -17.692 50.283 1.00 39.38 380 GLU A CA 1
ATOM 3090 C C . GLU A 1 380 ? -54.691 -16.670 49.528 1.00 39.38 380 GLU A C 1
ATOM 3092 O O . GLU A 1 380 ? -53.515 -16.479 49.849 1.00 39.38 380 GLU A O 1
ATOM 3097 N N . ASP A 1 381 ? -55.247 -16.067 48.474 1.00 41.75 381 ASP A N 1
ATOM 3098 C CA . ASP A 1 381 ? -54.579 -15.062 47.640 1.00 41.75 381 ASP A CA 1
ATOM 3099 C C . ASP A 1 381 ? -54.395 -13.743 48.411 1.00 41.75 381 ASP A C 1
ATOM 3101 O O . ASP A 1 381 ? -55.346 -13.206 48.978 1.00 41.75 381 ASP A O 1
ATOM 3105 N N . SER A 1 382 ? -53.185 -13.173 48.385 1.00 39.09 382 SER A N 1
ATOM 3106 C CA . SER A 1 382 ? -52.868 -11.892 49.034 1.00 39.09 382 SER A CA 1
ATOM 3107 C C . SER A 1 382 ? -52.277 -10.889 48.040 1.00 39.09 382 SER A C 1
ATOM 3109 O O . SER A 1 382 ? -51.229 -11.123 47.435 1.00 39.09 382 SER A O 1
ATOM 3111 N N . TRP A 1 383 ? -52.954 -9.746 47.896 1.00 44.19 383 TRP A N 1
ATOM 3112 C CA . TRP A 1 383 ? -52.444 -8.543 47.236 1.00 44.19 383 TRP A CA 1
ATOM 3113 C C . TRP A 1 383 ? -51.650 -7.693 48.238 1.00 44.19 383 TRP A C 1
ATOM 3115 O O . TRP A 1 383 ? -52.105 -7.461 49.357 1.00 44.19 383 TRP A O 1
ATOM 3125 N N . LEU A 1 384 ? -50.482 -7.182 47.830 1.00 42.12 384 LEU A N 1
ATOM 3126 C CA . LEU A 1 384 ? -49.666 -6.275 48.645 1.00 42.12 384 LEU A CA 1
ATOM 3127 C C . LEU A 1 384 ? -50.264 -4.858 48.645 1.00 42.12 384 LEU A C 1
ATOM 3129 O O . LEU A 1 384 ? -50.170 -4.138 47.652 1.00 42.12 384 LEU A O 1
ATOM 3133 N N . VAL A 1 385 ? -50.830 -4.462 49.784 1.00 40.03 385 VAL A N 1
ATOM 3134 C CA . VAL A 1 385 ? -51.190 -3.077 50.127 1.00 40.03 385 VAL A CA 1
ATOM 3135 C C . VAL A 1 385 ? -50.255 -2.626 51.256 1.00 40.03 385 VAL A C 1
ATOM 3137 O O . VAL A 1 385 ? -49.881 -3.433 52.110 1.00 40.03 385 VAL A O 1
ATOM 3140 N N . ASP A 1 386 ? -49.788 -1.381 51.226 1.00 42.97 386 ASP A N 1
ATOM 3141 C CA . ASP A 1 386 ? -49.023 -0.776 52.320 1.00 42.97 386 ASP A CA 1
ATOM 3142 C C . ASP A 1 386 ? -49.946 -0.269 53.450 1.00 42.97 386 ASP A C 1
ATOM 3144 O O . ASP A 1 386 ? -51.168 -0.260 53.317 1.00 42.97 386 ASP A O 1
ATOM 3148 N N . GLU A 1 387 ? -49.368 0.127 54.590 1.00 45.91 387 GLU A N 1
ATOM 3149 C CA . GLU A 1 387 ? -50.125 0.614 55.761 1.00 45.91 387 GLU A CA 1
ATOM 3150 C C . GLU A 1 387 ? -50.822 1.972 55.516 1.00 45.91 387 GLU A C 1
ATOM 3152 O O . GLU A 1 387 ? -51.705 2.343 56.286 1.00 45.91 387 GLU A O 1
ATOM 3157 N N . ASP A 1 388 ? -50.498 2.661 54.413 1.00 44.31 388 ASP A N 1
ATOM 3158 C CA . ASP A 1 388 ? -51.050 3.971 54.033 1.00 44.31 388 ASP A CA 1
ATOM 3159 C C . ASP A 1 388 ? -52.056 3.907 52.856 1.00 44.31 388 ASP A C 1
ATOM 3161 O O . ASP A 1 388 ? -52.622 4.930 52.464 1.00 44.31 388 ASP A O 1
ATOM 3165 N N . GLY A 1 389 ? -52.318 2.724 52.285 1.00 39.12 389 GLY A N 1
ATOM 3166 C CA . GLY A 1 389 ? -53.309 2.522 51.220 1.00 39.12 389 GLY A CA 1
ATOM 3167 C C . GLY A 1 389 ? -52.892 2.987 49.816 1.00 39.12 389 GLY A C 1
ATOM 3168 O O . GLY A 1 389 ? -53.756 3.165 48.954 1.00 39.12 389 GLY A O 1
ATOM 3169 N N . ALA A 1 390 ? -51.599 3.173 49.544 1.00 43.62 390 ALA A N 1
ATOM 3170 C CA . ALA A 1 390 ? -51.086 3.509 48.221 1.00 43.62 390 ALA A CA 1
ATOM 3171 C C . ALA A 1 390 ? -50.737 2.249 47.402 1.00 43.62 390 ALA A C 1
ATOM 3173 O O . ALA A 1 390 ? -49.971 1.371 47.802 1.00 43.62 390 ALA A O 1
ATOM 3174 N N . HIS A 1 391 ? -51.280 2.166 46.185 1.00 43.06 391 HIS A N 1
ATOM 3175 C CA . HIS A 1 391 ? -50.963 1.087 45.250 1.00 43.06 391 HIS A CA 1
ATOM 3176 C C . HIS A 1 391 ? -49.500 1.169 44.791 1.00 43.06 391 HIS A C 1
ATOM 3178 O O . HIS A 1 391 ? -49.116 2.084 44.060 1.00 43.06 391 HIS A O 1
ATOM 3184 N N . ILE A 1 392 ? -48.689 0.167 45.141 1.00 41.31 392 ILE A N 1
ATOM 3185 C CA . ILE A 1 392 ? -47.368 -0.021 44.534 1.00 41.31 392 ILE A CA 1
ATOM 3186 C C . ILE A 1 392 ? -47.597 -0.558 43.116 1.00 41.31 392 ILE A C 1
ATOM 3188 O O . ILE A 1 392 ? -47.850 -1.747 42.918 1.00 41.31 392 ILE A O 1
ATOM 3192 N N . MET A 1 393 ? -47.554 0.328 42.116 1.00 39.19 393 MET A N 1
ATOM 3193 C CA . MET A 1 393 ? -47.601 -0.077 40.712 1.00 39.19 393 MET A CA 1
ATOM 3194 C C . MET A 1 393 ? -46.450 -1.038 40.409 1.00 39.19 393 MET A C 1
ATOM 3196 O O . MET A 1 393 ? -45.271 -0.696 40.513 1.00 39.19 393 MET A O 1
ATOM 3200 N N . ARG A 1 394 ? -46.813 -2.232 39.944 1.00 38.50 394 ARG A N 1
ATOM 3201 C CA . ARG A 1 394 ? -45.941 -3.093 39.151 1.00 38.50 394 ARG A CA 1
ATOM 3202 C C . ARG A 1 394 ? -45.609 -2.310 37.876 1.00 38.50 394 ARG A C 1
ATOM 3204 O O . ARG A 1 394 ? -46.475 -2.149 37.021 1.00 38.50 394 ARG A O 1
ATOM 3211 N N . ILE A 1 395 ? -44.398 -1.762 37.769 1.00 37.44 395 ILE A N 1
ATOM 3212 C CA . ILE A 1 395 ? -43.934 -1.143 36.521 1.00 37.44 395 ILE A CA 1
ATOM 3213 C C . ILE A 1 395 ? -44.001 -2.234 35.449 1.00 37.44 395 ILE A C 1
ATOM 3215 O O . ILE A 1 395 ? -43.311 -3.248 35.560 1.00 37.44 395 ILE A O 1
ATOM 3219 N N . GLN A 1 396 ? -44.868 -2.057 34.449 1.00 32.16 396 GLN A N 1
ATOM 3220 C CA . GLN A 1 396 ? -44.898 -2.926 33.278 1.00 32.16 396 GLN A CA 1
ATOM 3221 C C . GLN A 1 396 ? -43.525 -2.868 32.607 1.00 32.16 396 GLN A C 1
ATOM 3223 O O . GLN A 1 396 ? -43.074 -1.817 32.152 1.00 32.16 396 GLN A O 1
ATOM 3228 N N . ILE A 1 397 ? -42.853 -4.013 32.599 1.00 30.09 397 ILE A N 1
ATOM 3229 C CA . ILE A 1 397 ? -41.617 -4.237 31.864 1.00 30.09 397 ILE A CA 1
ATOM 3230 C C . ILE A 1 397 ? -41.995 -4.260 30.375 1.00 30.09 397 ILE A C 1
ATOM 3232 O O . ILE A 1 397 ? -42.779 -5.118 29.969 1.00 30.09 397 ILE A O 1
ATOM 3236 N N . PHE A 1 398 ? -41.469 -3.310 29.598 1.00 33.38 398 PHE A N 1
ATOM 3237 C CA . PHE A 1 398 ? -41.382 -3.407 28.136 1.00 33.38 398 PHE A CA 1
ATOM 3238 C C . PHE A 1 398 ? -40.093 -4.119 27.728 1.00 33.38 398 PHE A C 1
ATOM 3240 O O . PHE A 1 398 ? -39.049 -3.869 28.384 1.00 33.38 398 PHE A O 1
#

InterPro domains:
  IPR001623 DnaJ domain [cd06257] (315-363)
  IPR011990 Tetratricopeptide-like helical domain superfamily [G3DSA:1.25.40.10] (9-294)
  IPR011990 Tetratricopeptide-like helical domain superfamily [SSF48452] (49-301)
  IPR036869 Chaperone J-domain superfamily [G3DSA:1.10.287.110] (310-368)
  IPR036869 Chaperone J-domain superfamily [SSF46565] (272-367)
  IPR051727 DnaJ Homolog Subfamily C Member 3 Co-Chaperones [PTHR44140] (173-367)

Mean predicted aligned error: 11.02 Å

Foldseek 3Di:
DVVVVVVVVVVVVVVVVLVVCVVVVVLVVLLVVLVVVCVVQNPVRRDLVSLQSNLVSCLVVVNLVSVLVSLVVCLVPDPPDDLLVSLQSNLLSCQQQLVLVSNVVSCVVSVHDVVSVVLSVLLVVLLPDPDDDPVSLVSNCVRHVQHLSSLCNQLVNCLVVLNLPRNCVSLVSSCVNVVQPPVSLVLVLLACLLVVNLVVSLVSCVRNPPVQDSVNSVVCSVPDDLVSHSVSLQSVLVVLLVVLVVCVVVVVPLVSLVSLVVSVVVLHLVSLQVNLVVCVVVVNNVSNLVSLVSNPPDPCSVVSNVPRDDQALQVLLVHPSDDDLVSLVVSLVVLCVVLVLVVDDGPVSSVSSVVSNVSSVVSNVVVVPPDPPPDDDDDDDDDDADPVRDDPDPPDDD

Organism: Trichomonas vaginalis (strain ATCC PRA-98 / G3) (NCBI:txid412133)

Solvent-accessible surface area (backbone atoms only — not comparable to full-atom values): 21757 Å² total; per-residue (Å²): 112,69,72,60,54,54,53,51,54,50,54,53,52,53,53,50,51,44,51,51,38,44,75,73,67,39,28,63,63,38,28,52,56,48,49,52,49,33,70,76,57,32,68,93,70,44,57,68,67,56,46,52,52,28,23,55,20,19,57,76,64,77,35,29,68,60,17,39,54,34,43,51,50,45,65,76,75,43,87,86,60,62,63,40,60,49,27,42,55,37,14,51,25,28,31,26,44,54,40,51,66,61,14,50,54,28,28,60,75,32,65,58,59,70,69,56,56,50,51,47,53,48,47,54,55,57,71,68,47,94,75,66,53,72,68,54,38,56,56,36,39,72,61,16,70,63,8,46,67,47,26,41,52,41,12,56,42,28,50,77,68,69,33,66,70,59,16,50,55,26,38,50,55,22,30,74,74,42,63,65,41,61,71,51,49,52,55,51,31,50,52,25,51,53,67,73,36,54,70,59,23,46,52,51,50,59,71,35,66,69,78,54,52,74,72,50,50,49,51,59,61,70,70,52,64,56,87,76,34,86,53,28,70,61,56,40,48,49,52,52,40,52,52,26,53,53,37,34,77,74,66,40,48,51,62,18,50,53,53,27,49,54,40,34,72,76,63,38,30,65,24,20,41,56,47,18,52,56,23,48,78,68,70,33,61,64,62,15,45,59,25,33,73,59,14,68,92,48,78,61,36,62,57,54,49,71,69,58,76,86,74,46,48,33,37,67,49,75,43,53,81,72,69,52,71,72,60,49,53,55,34,45,58,51,48,48,70,69,32,37,40,88,80,40,90,50,68,58,57,21,54,51,20,47,54,51,39,55,48,49,52,51,27,50,50,58,66,71,60,57,75,68,84,84,80,65,88,82,89,79,93,80,82,86,67,55,101,83,73,57,83,76,75,77,77,82,82,127